Protein 4CFQ (pdb70)

GO terms:
  GO:0042056 chemoattractant activity (F, IDA)
  GO:0001837 epithelial to mesenchymal transition (P, TAS)
  GO:0005576 extracellular region (C, EXP)
  GO:0005634 nucleus (C, EXP)
  GO:0005515 protein binding (F, IPI)
  GO:0005509 calcium ion binding (F, TAS)
  GO:0042802 identical protein binding (F, IPI)
  GO:0005576 extracellular region (C, HDA)
  GO:0031012 extracellular matrix (C, HDA)
  GO:0005654 nucleoplasm (C, IDA)
  GO:0048471 perinuclear region of cytoplasm (C, IDA)
  GO:0005634 nucleus (C, IDA)
  GO:0043123 positive regulation of canonical NF-kappaB signal transduction (P, IDA)
  GO:0070062 extracellular exosome (C, HDA)
  GO:0003723 RNA binding (F, HDA)
  GO:0050786 RAGE receptor binding (F, IPI)

Organism: Homo sapiens (NCBI:txid9606)

Radius of gyration: 26.23 Å; Cα contacts (8 Å, |Δi|>4): 524; chains: 6; bounding box: 43×56×77 Å

InterPro domains:
  IPR001751 S100/Calcium binding protein 7/8-like, conserved site [PS00303] (58-79)
  IPR002048 EF-hand domain [PS50222] (50-85)
  IPR002048 EF-hand domain [SM00054] (54-82)
  IPR011992 EF-hand domain pair [SSF47473] (4-92)
  IPR013787 S100/CaBP-9k-type, calcium binding, subdomain [PF01023] (5-48)
  IPR013787 S100/CaBP-9k-type, calcium binding, subdomain [SM01394] (5-47)
  IPR018247 EF-Hand 1, calcium-binding site [PS00018] (63-75)
  IPR034325 S-100 [cd00213] (4-90)

CATH classification: 1.10.238.10

Foldseek 3Di:
DDDPVRVVVVCLVVLQQVQQCPDDDSFWAALVSQQVSCVVPVVVPQPHDSVVSQVVQVVLPPVPPRIHGSVSSVVVVVVVVVVVD/DQDVVNVVVVCLVVLQQVQCCPDDRSQWHALVSVLVSCVPPVVVQDDPDPDPVVSVVVQVVLCVVPPRTHGSVSSVVVVVVSDD/DDPVVVVVVCLVVLQQVQCCPDDRSQWAALVSQVVSCVPPVVVPDPDDSVVSQVVQVVLPPVPPRTHGSVSSVVVVVVVVVVVVD/DQDPVNVVVVCLVVLQQVQCCPDDRSQWAALVSVLCSCVPPVVVQDDPDSDPVVSVVVQVVLPVVPPRTHGSVSSVVVCVVRVD/DDPVVVVVVVVVVVVVVVCVVDPDVVD/DPPVVVVVVVVVVVVVVCCPPCHPDPPDD

B-factor: mean 20.49, std 11.33, range [3.92, 57.17]

Secondary structure (DSSP, 8-state):
---HHHHHHHHHHHHHHHHHTSSSSTTEE-HHHHHHHHHHH-GGG----HHHHHHHHHHH-TT-SSSEEHHHHHHHHHHHHHHH-/---HHHHHHHHHHHHHHHHHTSSSSTTSB-HHHHHHHHHHH-GGG--S---HHHHHHHHHHH-TT-SSSB-HHHHHHHHHHH--/--HHHHHHHHHHHHHHHHHTSSSSTTEE-HHHHHHHHHHH-GGG----HHHHHHHHHHH-TT-SSSEEHHHHHHHHHHHHHHHH-/---HHHHHHHHHHHHHHHHHTSSSSTTSB-HHHHHHHHHHH-GGGB-S---HHHHHHHHHHH-TT-SSSB-HHHHHHHHHHH--/--HHHHHHHHHHHHHHHHHHTTT-TT-/-THHHHHHHHHHHHHHHHHHHSS---SB-

Structure (mmCIF, N/CA/C/O backbone):
data_4CFQ
#
_entry.id   4CFQ
#
_cell.length_a   38.720
_cell.length_b   38.790
_cell.length_c   71.430
_cell.angle_alpha   88.65
_cell.angle_beta   75.54
_cell.angle_gamma   72.17
#
_symmetry.space_group_name_H-M   'P 1'
#
loop_
_entity.id
_entity.type
_entity.pdbx_description
1 polymer 'PROTEIN S100-A4'
2 polymer MYOSIN-9
3 non-polymer 'CALCIUM ION'
4 water water
#
loop_
_atom_site.group_PDB
_atom_site.id
_atom_site.type_symbol
_atom_site.label_atom_id
_atom_site.label_alt_id
_atom_site.label_comp_id
_atom_site.label_asym_id
_atom_site.label_entity_id
_atom_site.label_seq_id
_atom_site.pd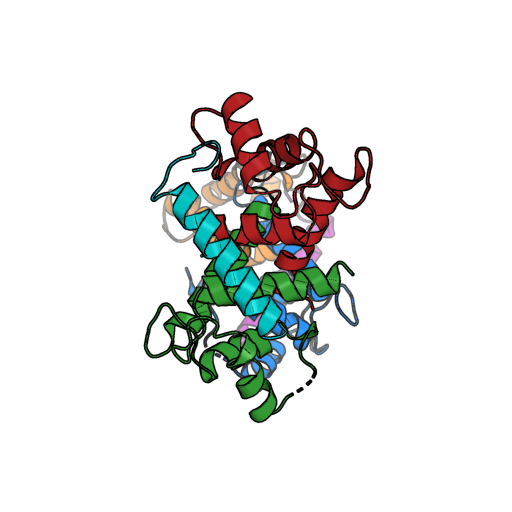bx_PDB_ins_code
_atom_site.Cartn_x
_atom_site.Cartn_y
_atom_site.Cartn_z
_atom_site.occupancy
_atom_site.B_iso_or_equiv
_atom_site.auth_seq_id
_atom_site.auth_comp_id
_atom_site.auth_asym_id
_atom_site.auth_atom_id
_atom_site.pdbx_PDB_model_num
ATOM 1 N N . MET A 1 4 ? 7.462 -6.670 25.689 1.00 34.11 1 MET A N 1
ATOM 2 C CA . MET A 1 4 ? 6.367 -7.026 24.750 1.00 32.86 1 MET A CA 1
ATOM 3 C C . MET A 1 4 ? 6.377 -6.054 23.573 1.00 33.28 1 MET A C 1
ATOM 4 O O . MET A 1 4 ? 7.052 -6.296 22.573 1.00 35.34 1 MET A O 1
ATOM 20 N N . ALA A 1 5 ? 5.659 -4.941 23.707 1.00 31.77 2 ALA A N 1
ATOM 21 C CA . ALA A 1 5 ? 5.308 -4.105 22.567 1.00 28.17 2 ALA A CA 1
ATOM 22 C C . ALA A 1 5 ? 6.412 -3.129 22.159 1.00 24.65 2 ALA A C 1
ATOM 23 O O . ALA A 1 5 ? 7.146 -2.599 22.991 1.00 27.63 2 ALA A O 1
ATOM 30 N N . SER A 1 6 ? 6.514 -2.878 20.860 1.00 19.96 3 SER A N 1
ATOM 31 C CA . SER A 1 6 ? 7.420 -1.862 20.346 1.00 18.66 3 SER A CA 1
ATOM 32 C C . SER A 1 6 ? 6.901 -0.474 20.677 1.00 15.94 3 SER A C 1
ATOM 33 O O . SER A 1 6 ? 5.736 -0.313 21.050 1.00 15.79 3 SER A O 1
ATOM 41 N N . PRO A 1 7 ? 7.754 0.552 20.527 1.00 15.83 4 PRO A N 1
ATOM 42 C CA . PRO A 1 7 ? 7.198 1.877 20.801 1.00 15.94 4 PRO A CA 1
ATOM 43 C C . PRO A 1 7 ? 5.999 2.222 19.901 1.00 13.55 4 PRO A C 1
ATOM 44 O O . PRO A 1 7 ? 5.046 2.840 20.357 1.00 12.92 4 PRO A O 1
ATOM 55 N N . LEU A 1 8 ? 6.028 1.798 18.641 1.00 12.38 5 LEU A N 1
ATOM 56 C CA A LEU A 1 8 ? 4.934 2.114 17.744 0.94 10.86 5 LEU A CA 1
ATOM 57 C CA B LEU A 1 8 ? 4.933 2.086 17.714 0.06 11.72 5 LEU A CA 1
ATOM 58 C C . LEU A 1 8 ? 3.669 1.349 18.147 1.00 10.50 5 LEU A C 1
ATOM 59 O O . LEU A 1 8 ? 2.565 1.887 18.087 1.00 11.55 5 LEU A O 1
ATOM 90 N N . GLU A 1 9 ? 3.815 0.092 18.556 1.00 11.53 6 GLU A N 1
ATOM 91 C CA . GLU A 1 9 ? 2.654 -0.644 19.056 1.00 11.88 6 GLU A CA 1
ATOM 92 C C . GLU A 1 9 ? 2.057 0.035 20.296 1.00 12.33 6 GLU A C 1
ATOM 93 O O . GLU A 1 9 ? 0.839 0.179 20.419 1.00 13.36 6 GLU A O 1
ATOM 105 N N . LYS A 1 10 ? 2.917 0.449 21.216 1.00 14.06 7 LYS A N 1
ATOM 106 C CA . LYS A 1 10 ? 2.459 1.175 22.393 1.00 14.33 7 LYS A CA 1
ATOM 107 C C . LYS A 1 10 ? 1.751 2.471 21.995 1.00 13.51 7 LYS A C 1
ATOM 108 O O . LYS A 1 10 ? 0.725 2.847 22.576 1.00 14.12 7 LYS A O 1
ATOM 127 N N . ALA A 1 11 ? 2.270 3.149 20.986 1.00 12.66 8 ALA A N 1
ATOM 128 C CA . ALA A 1 11 ? 1.675 4.409 20.553 1.00 12.16 8 ALA A CA 1
ATOM 129 C C . ALA A 1 11 ? 0.272 4.192 19.982 1.00 11.05 8 ALA A C 1
ATOM 130 O O . ALA A 1 11 ? -0.652 4.948 20.281 1.00 11.93 8 ALA A O 1
ATOM 137 N N . LEU A 1 12 ? 0.113 3.140 19.176 1.00 10.94 9 LEU A N 1
ATOM 138 C CA . LEU A 1 12 ? -1.204 2.811 18.626 1.00 10.27 9 LEU A CA 1
ATOM 139 C C . LEU A 1 12 ? -2.184 2.478 19.750 1.00 12.13 9 LEU A C 1
ATOM 140 O O . LEU A 1 12 ? -3.355 2.886 19.710 1.00 13.87 9 LEU A O 1
ATOM 156 N N . ASP A 1 13 ? -1.716 1.743 20.756 1.00 12.21 10 ASP A N 1
ATOM 157 C CA . ASP A 1 13 ? -2.565 1.440 21.905 1.00 14.16 10 ASP A CA 1
ATOM 158 C C . ASP A 1 13 ? -3.005 2.689 22.655 1.00 13.47 10 ASP A C 1
ATOM 159 O O . ASP A 1 13 ? -4.158 2.769 23.097 1.00 14.22 10 ASP A O 1
ATOM 168 N N . VAL A 1 14 ? -2.107 3.664 22.777 1.00 12.37 11 VAL A N 1
ATOM 169 C CA . VAL A 1 14 ? -2.481 4.934 23.403 1.00 12.35 11 VAL A CA 1
ATOM 170 C C . VAL A 1 14 ? -3.511 5.670 22.539 1.00 11.54 11 VAL A C 1
ATOM 171 O O . VAL A 1 14 ? -4.440 6.305 23.043 1.00 11.57 11 VAL A O 1
ATOM 184 N N . MET A 1 15 ? -3.354 5.604 21.227 1.00 11.37 12 MET A N 1
ATOM 185 C CA . MET A 1 15 ? -4.323 6.255 20.370 1.00 11.95 12 MET A CA 1
ATOM 186 C C . MET A 1 15 ? -5.714 5.649 20.585 1.00 11.46 12 MET A C 1
ATOM 187 O O . MET A 1 15 ? -6.715 6.372 20.672 1.00 11.77 12 MET A O 1
ATOM 201 N N . VAL A 1 16 ? -5.762 4.325 20.696 1.00 12.14 13 VAL A N 1
ATOM 202 C CA . VAL A 1 16 ? -7.018 3.625 20.923 1.00 12.43 13 VAL A CA 1
ATOM 203 C C . VAL A 1 16 ? -7.617 3.946 22.293 1.00 14.01 13 VAL A C 1
ATOM 204 O O . VAL A 1 16 ? -8.795 4.308 22.408 1.00 14.27 13 VAL A O 1
ATOM 217 N N . SER A 1 17 ? -6.813 3.817 23.336 1.00 13.65 14 SER A N 1
ATOM 218 C CA . SER A 1 17 ? -7.317 4.009 24.686 1.00 14.39 14 SER A CA 1
ATOM 219 C C . SER A 1 17 ? -7.742 5.454 24.926 1.00 14.30 14 SER A C 1
ATOM 220 O O . SER A 1 17 ? -8.714 5.705 25.630 1.00 15.74 14 SER A O 1
ATOM 228 N N . THR A 1 18 ? -7.040 6.407 24.330 1.00 13.27 15 THR A N 1
ATOM 229 C CA . THR A 1 18 ? -7.380 7.810 24.543 1.00 12.17 15 THR A CA 1
ATOM 230 C C . THR A 1 18 ? -8.747 8.117 23.914 1.00 11.49 15 THR A C 1
ATOM 231 O O . THR A 1 18 ? -9.565 8.853 24.471 1.00 12.35 15 THR A O 1
ATOM 242 N N . PHE A 1 19 ? -9.010 7.537 22.751 1.00 11.42 16 PHE A N 1
ATOM 243 C CA . PHE A 1 19 ? -10.300 7.749 22.116 1.00 12.28 16 PHE A CA 1
ATOM 244 C C . PHE A 1 19 ? -11.419 7.276 23.018 1.00 14.12 16 PHE A C 1
ATOM 245 O O . PHE A 1 19 ? -12.398 7.991 23.240 1.00 16.68 16 PHE A O 1
ATOM 262 N N . HIS A 1 20 ? -11.264 6.070 23.552 1.00 14.99 17 HIS A N 1
ATOM 263 C CA . HIS A 1 20 ? -12.342 5.482 24.340 1.00 17.88 17 HIS A CA 1
ATOM 264 C C . HIS A 1 20 ? -12.508 6.148 25.705 1.00 18.71 17 HIS A C 1
ATOM 265 O O . HIS A 1 20 ? -13.597 6.126 26.283 1.00 20.52 17 HIS A O 1
ATOM 278 N N . LYS A 1 21 ? -11.445 6.779 26.191 1.00 17.36 18 LYS A N 1
ATOM 279 C CA . LYS A 1 21 ? -11.507 7.531 27.443 1.00 17.30 18 LYS A CA 1
ATOM 280 C C . LYS A 1 21 ? -12.535 8.654 27.326 1.00 18.08 18 LYS A C 1
ATOM 281 O O . LYS A 1 21 ? -13.231 8.956 28.280 1.00 20.58 18 LYS A O 1
ATOM 300 N N . TYR A 1 22 ? -12.634 9.264 26.146 1.00 17.46 19 TYR A N 1
ATOM 301 C CA . TYR A 1 22 ? -13.511 10.421 25.962 1.00 17.53 19 TYR A CA 1
ATOM 302 C C . TYR A 1 22 ? -14.813 10.099 25.249 1.00 18.97 19 TYR A C 1
ATOM 303 O O . TYR A 1 22 ? -15.812 10.753 25.501 1.00 21.55 19 TYR A O 1
ATOM 321 N N . SER A 1 23 ? -14.820 9.082 24.395 1.00 18.38 20 SER A N 1
ATOM 322 C CA . SER A 1 23 ? -16.009 8.795 23.592 1.00 19.46 20 SER A CA 1
ATOM 323 C C . SER A 1 23 ? -17.150 8.186 24.391 1.00 22.22 20 SER A C 1
ATOM 324 O O . SER A 1 23 ? -18.303 8.233 23.960 1.00 23.20 20 SER A O 1
ATOM 332 N N . GLY A 1 24 ? -16.836 7.630 25.554 1.00 25.21 21 GLY A N 1
ATOM 333 C CA . GLY A 1 24 ? -17.802 6.840 26.288 1.00 28.63 21 GLY A CA 1
ATOM 334 C C . GLY A 1 24 ? -18.579 7.608 27.340 1.00 30.50 21 GLY A C 1
ATOM 335 O O . GLY A 1 24 ? -19.321 7.015 28.124 1.00 32.68 21 GLY A O 1
ATOM 339 N N . LYS A 1 25 ? -18.414 8.926 27.367 1.00 30.54 22 LYS A N 1
ATOM 340 C CA . LYS A 1 25 ? -19.061 9.740 28.390 1.00 32.75 22 LYS A CA 1
ATOM 341 C C . LYS A 1 25 ? -20.557 9.850 28.134 1.00 34.58 22 LYS A C 1
ATOM 342 O O . LYS A 1 25 ? -21.376 9.558 29.020 1.00 35.98 22 LYS A O 1
ATOM 361 N N . GLU A 1 26 ? -20.918 10.284 26.930 1.00 34.83 23 GLU A N 1
ATOM 362 C CA . GLU A 1 26 ? -22.322 10.446 26.574 1.00 34.46 23 GLU A CA 1
ATOM 363 C C . GLU A 1 26 ? -22.629 9.939 25.163 1.00 30.44 23 GLU A C 1
ATOM 364 O O . GLU A 1 26 ? -21.721 9.727 24.326 1.00 28.29 23 GLU A O 1
ATOM 376 N N . GLY A 1 27 ? -23.918 9.708 24.929 1.00 30.79 24 GLY A N 1
ATOM 377 C CA . GLY A 1 27 ? -24.416 9.212 23.661 1.00 29.89 24 GLY A CA 1
ATOM 378 C C . GLY A 1 27 ? -23.786 7.906 23.225 1.00 28.79 24 GLY A C 1
ATOM 379 O O . GLY A 1 27 ? -23.557 7.009 24.034 1.00 29.98 24 GLY A O 1
ATOM 383 N N . ASP A 1 28 ? -23.524 7.805 21.926 1.00 28.08 25 ASP A N 1
ATOM 384 C CA . ASP A 1 28 ? -22.837 6.657 21.346 1.00 26.77 25 ASP A CA 1
ATOM 385 C C . ASP A 1 28 ? -21.486 6.515 22.030 1.00 27.58 25 ASP A C 1
ATOM 386 O O . ASP A 1 28 ? -20.689 7.460 22.049 1.00 26.60 25 ASP A O 1
ATOM 395 N N . LYS A 1 29 ? -21.229 5.336 22.591 1.00 28.14 26 LYS A N 1
ATOM 396 C CA . LYS A 1 29 ? -20.016 5.112 23.379 1.00 27.17 26 LYS A CA 1
ATOM 397 C C . LYS A 1 29 ? -18.777 4.926 22.516 1.00 26.25 26 LYS A C 1
ATOM 398 O O . LYS A 1 29 ? -17.670 4.794 23.045 1.00 27.02 26 LYS A O 1
ATOM 417 N N . PHE A 1 30 ? -18.966 4.921 21.199 1.00 24.84 27 PHE A N 1
ATOM 418 C CA . PHE A 1 30 ? -17.873 4.724 20.2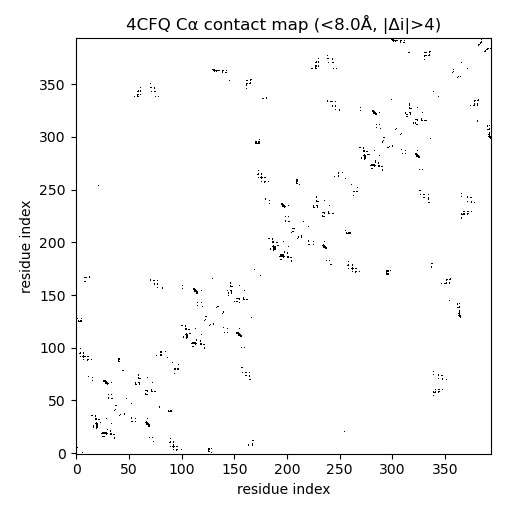53 1.00 23.26 27 PHE A CA 1
ATOM 419 C C . PHE A 1 30 ? -17.714 5.902 19.299 1.00 19.38 27 PHE A C 1
ATOM 420 O O . PHE A 1 30 ? -17.006 5.807 18.294 1.00 19.89 27 PHE A O 1
ATOM 437 N N . LYS A 1 31 ? -18.355 7.016 19.622 1.00 17.72 28 LYS A N 1
ATOM 438 C CA . LYS A 1 31 ? -18.175 8.234 18.843 1.00 16.54 28 LYS A CA 1
ATOM 439 C C . LYS A 1 31 ? -18.031 9.415 19.799 1.00 17.17 28 LYS A C 1
ATOM 440 O O . LYS A 1 31 ? -18.576 9.420 20.913 1.00 20.72 28 LYS A O 1
ATOM 459 N N . LEU A 1 32 ? -17.267 10.402 19.352 1.00 14.17 29 LEU A N 1
ATOM 460 C CA . LEU A 1 32 ? -17.108 11.665 20.053 1.00 14.33 29 LEU A CA 1
ATOM 461 C C . LEU A 1 32 ? -18.123 12.681 19.541 1.00 15.34 29 LEU A C 1
ATOM 462 O O . LEU A 1 32 ? -18.187 12.948 18.331 1.00 14.93 29 LEU A O 1
ATOM 478 N N . ASN A 1 33 ? -18.916 13.244 20.449 1.00 16.98 30 ASN A N 1
ATOM 479 C CA . ASN A 1 33 ? -19.693 14.434 20.119 1.00 18.17 30 ASN A CA 1
ATOM 480 C C . ASN A 1 33 ? -18.844 15.666 20.355 1.00 19.19 30 ASN A C 1
ATOM 481 O O . ASN A 1 33 ? -17.669 15.567 20.677 1.00 19.62 30 ASN A O 1
ATOM 492 N N . LYS A 1 34 ? -19.434 16.832 20.184 1.00 20.83 31 LYS A N 1
ATOM 493 C CA . LYS A 1 34 ? -18.686 18.077 20.251 1.00 23.67 31 LYS A CA 1
ATOM 494 C C . LYS A 1 34 ? -18.011 18.281 21.606 1.00 22.82 31 LYS A C 1
ATOM 495 O O . LYS A 1 34 ? -16.852 18.697 21.669 1.00 22.53 31 LYS A O 1
ATOM 514 N N . SER A 1 35 ? -18.760 18.000 22.670 1.00 23.60 32 SER A N 1
ATOM 515 C CA . SER A 1 35 ? -18.283 18.106 24.043 1.00 23.77 32 SER A CA 1
ATOM 516 C C . SER A 1 35 ? -17.121 17.163 24.327 1.00 21.81 32 SER A C 1
ATOM 517 O O . SER A 1 35 ? -16.139 17.546 24.958 1.00 21.67 32 SER A O 1
ATOM 525 N N . GLU A 1 36 ? -17.256 15.919 23.880 1.00 19.79 33 GLU A N 1
ATOM 526 C CA . GLU A 1 36 ? -16.229 14.908 24.091 1.00 18.90 33 GLU A CA 1
ATOM 527 C C . GLU A 1 36 ? -14.979 15.220 23.269 1.00 17.07 33 GLU A C 1
ATOM 528 O O . GLU A 1 36 ? -13.861 15.077 23.746 1.00 17.67 33 GLU A O 1
ATOM 540 N N . LEU A 1 37 ? -15.173 15.657 22.031 1.00 17.13 34 LEU A N 1
ATOM 541 C CA . LEU A 1 37 ? -14.052 16.058 21.195 1.00 16.75 34 LEU A CA 1
ATOM 542 C C . LEU A 1 37 ? -13.286 17.218 21.829 1.00 17.48 34 LEU A C 1
ATOM 543 O O . LEU A 1 37 ? -12.061 17.214 21.860 1.00 17.97 34 LEU A O 1
ATOM 559 N N . LYS A 1 38 ? -14.016 18.214 22.319 1.00 17.78 35 LYS A N 1
ATOM 560 C CA . LYS A 1 38 ? -13.412 19.386 22.947 1.00 18.13 35 LYS A CA 1
ATOM 561 C C . LYS A 1 38 ? -12.608 18.974 24.173 1.00 18.24 35 LYS A C 1
ATOM 562 O O . LYS A 1 38 ? -11.495 19.448 24.388 1.00 18.94 35 LYS A O 1
ATOM 581 N N . GLU A 1 39 ? -13.160 18.050 24.950 1.00 18.63 36 GLU A N 1
ATOM 582 C CA . GLU A 1 39 ? -12.463 17.560 26.148 1.00 17.96 36 GLU A CA 1
ATOM 583 C C . GLU A 1 39 ? -11.188 16.787 25.772 1.00 16.41 36 GLU A C 1
ATOM 584 O O . GLU A 1 39 ? -10.123 16.992 26.347 1.00 16.42 36 GLU A O 1
ATOM 596 N N . LEU A 1 40 ? -11.290 15.890 24.802 1.00 14.71 37 LEU A N 1
ATOM 597 C CA . LEU A 1 40 ? -10.117 15.159 24.358 1.00 13.93 37 LEU A CA 1
ATOM 598 C C . LEU A 1 40 ? -9.011 16.119 23.901 1.00 14.38 37 LEU A C 1
ATOM 599 O O . LEU A 1 40 ? -7.856 15.991 24.326 1.00 14.53 37 LEU A O 1
ATOM 615 N N . LEU A 1 41 ? -9.346 17.076 23.043 1.00 16.46 38 LEU A N 1
ATOM 616 C CA . LEU A 1 41 ? -8.330 17.979 22.528 1.00 18.05 38 LEU A CA 1
ATOM 617 C C . LEU A 1 41 ? -7.711 18.825 23.628 1.00 18.21 38 LEU A C 1
ATOM 618 O O . LEU A 1 41 ? -6.494 18.979 23.691 1.00 19.78 38 LEU A O 1
ATOM 634 N N . THR A 1 42 ? -8.564 19.364 24.492 1.00 17.85 39 THR A N 1
ATOM 635 C CA . THR A 1 42 ? -8.121 20.226 25.580 1.00 18.73 39 THR A CA 1
ATOM 636 C C . THR A 1 42 ? -7.199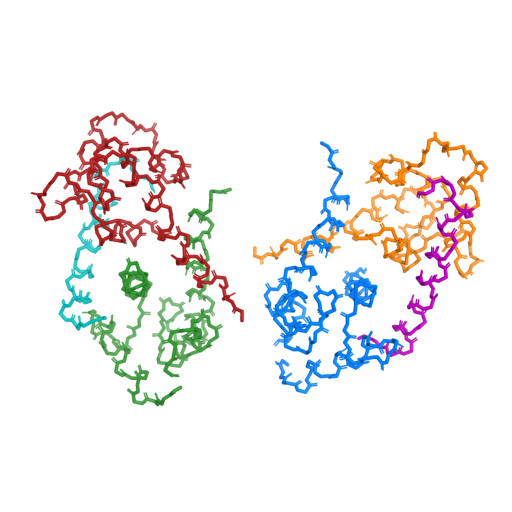 19.501 26.537 1.00 19.26 39 THR A C 1
ATOM 637 O O . THR A 1 42 ? -6.213 20.084 26.994 1.00 20.73 39 THR A O 1
ATOM 648 N N . ARG A 1 43 ? -7.540 18.262 26.877 1.00 17.35 40 ARG A N 1
ATOM 649 C CA . ARG A 1 43 ? -6.772 17.513 27.868 1.00 17.72 40 ARG A CA 1
ATOM 650 C C . ARG A 1 43 ? -5.552 16.798 27.261 1.00 15.24 40 ARG A C 1
ATOM 651 O O . ARG A 1 43 ? -4.533 16.619 27.935 1.00 17.65 40 ARG A O 1
ATOM 672 N N . GLU A 1 44 ? -5.648 16.365 26.004 1.00 14.52 41 GLU A N 1
ATOM 673 C CA . GLU A 1 44 ? -4.641 15.461 25.448 1.00 14.89 41 GLU A CA 1
ATOM 674 C C . GLU A 1 44 ? -3.809 16.041 24.315 1.00 16.64 41 GLU A C 1
ATOM 675 O O . GLU A 1 44 ? -2.739 15.519 24.023 1.00 16.80 41 GLU A O 1
ATOM 687 N N . LEU A 1 45 ? -4.284 17.107 23.679 1.00 16.24 42 LEU A N 1
ATOM 688 C CA . LEU A 1 45 ? -3.539 17.719 22.572 1.00 18.13 42 LEU A CA 1
ATOM 689 C C . LEU A 1 45 ? -3.423 19.219 22.768 1.00 21.28 42 LEU A C 1
ATOM 690 O O . LEU A 1 45 ? -3.709 19.991 21.851 1.00 22.80 42 LEU A O 1
ATOM 706 N N . PRO A 1 46 ? -2.992 19.643 23.961 1.00 23.84 43 PRO A N 1
ATOM 707 C CA . PRO A 1 46 ? -2.970 21.090 24.184 1.00 25.67 43 PRO A CA 1
ATOM 708 C C . PRO A 1 46 ? -1.946 21.828 23.322 1.00 26.97 43 PRO A C 1
ATOM 709 O O . PRO A 1 46 ? -2.205 22.969 22.932 1.00 28.04 43 PRO A O 1
ATOM 720 N N . SER A 1 47 ? -0.817 21.194 23.016 1.00 27.58 44 SER A N 1
ATOM 721 C CA . SER A 1 47 ? 0.218 21.851 22.219 1.00 29.86 44 SER A CA 1
ATOM 722 C C . SER A 1 47 ? -0.280 22.185 20.818 1.00 32.36 44 SER A C 1
ATOM 723 O O . SER A 1 47 ? 0.293 23.032 20.137 1.00 33.71 44 SER A O 1
ATOM 731 N N . PHE A 1 48 ? -1.351 21.520 20.395 1.00 31.86 45 PHE A N 1
ATOM 732 C CA . PHE A 1 48 ? -1.933 21.744 19.072 1.00 34.51 45 PHE A CA 1
ATOM 733 C C . PHE A 1 48 ? -3.147 22.675 19.116 1.00 36.82 45 PHE A C 1
ATOM 734 O O . PHE A 1 48 ? -3.700 23.039 18.080 1.00 36.56 45 PHE A O 1
ATOM 751 N N . LEU A 1 49 ? -3.550 23.072 20.316 1.00 38.78 46 LEU A N 1
ATOM 752 C CA . LEU A 1 49 ? -4.635 24.036 20.479 1.00 40.19 46 LEU A CA 1
ATOM 753 C C . LEU A 1 49 ? -4.113 25.461 20.520 1.00 43.20 46 LEU A C 1
ATOM 754 O O . LEU A 1 49 ? -2.978 25.709 20.929 1.00 43.10 46 LEU A O 1
ATOM 770 N N . GLY A 1 50 ? -4.962 26.398 20.109 1.00 44.68 47 GLY A N 1
ATOM 771 C CA . GLY A 1 50 ? -4.715 27.810 20.335 1.00 46.39 47 GLY A CA 1
ATOM 772 C C . GLY A 1 50 ? -4.574 28.101 21.818 1.00 47.26 47 GLY A C 1
ATOM 773 O O . GLY A 1 50 ? -4.797 29.226 22.269 1.00 48.29 47 GLY A O 1
ATOM 777 N N . THR A 1 53 ? -9.617 28.965 19.927 1.00 38.23 50 THR A N 1
ATOM 778 C CA . THR A 1 53 ? -9.801 28.203 21.152 1.00 36.87 50 THR A CA 1
ATOM 779 C C . THR A 1 53 ? -11.262 28.134 21.596 1.00 35.49 50 THR A C 1
ATOM 780 O O . THR A 1 53 ? -11.568 27.521 22.618 1.00 35.16 50 THR A O 1
ATOM 790 N N . ASP A 1 54 ? -12.155 28.758 20.827 1.00 31.78 51 ASP A N 1
ATOM 791 C CA . ASP A 1 54 ? -13.539 28.965 21.262 1.00 29.09 51 ASP A CA 1
ATOM 792 C C . ASP A 1 54 ? -14.514 27.931 20.704 1.00 26.24 51 ASP A C 1
ATOM 793 O O . ASP A 1 54 ? -14.123 27.023 19.964 1.00 24.70 51 ASP A O 1
ATOM 802 N N . GLU A 1 55 ? -15.786 28.066 21.069 1.00 25.96 52 GLU A N 1
ATOM 803 C CA . GLU A 1 55 ? -16.783 27.071 20.692 1.00 26.32 52 GLU A CA 1
ATOM 804 C C . GLU A 1 55 ? -16.858 26.918 19.185 1.00 21.29 52 GLU A C 1
ATOM 805 O O . GLU A 1 55 ? -16.962 25.805 18.664 1.00 20.10 52 GLU A O 1
ATOM 817 N N . ALA A 1 56 ? -16.786 28.047 18.487 1.00 19.29 53 ALA A N 1
ATOM 818 C CA . ALA A 1 56 ? -16.818 28.047 17.033 1.00 15.83 53 ALA A CA 1
ATOM 819 C C . ALA A 1 56 ? -15.672 27.223 16.443 1.00 15.28 53 ALA A C 1
ATOM 820 O O . ALA A 1 56 ? -15.852 26.539 15.441 1.00 15.27 53 ALA A O 1
ATOM 827 N N . ALA A 1 57 ? -14.498 27.296 17.067 1.00 15.73 54 ALA A N 1
ATOM 828 C CA . ALA A 1 57 ? -13.330 26.582 16.568 1.00 17.03 54 ALA A CA 1
ATOM 829 C C . ALA A 1 57 ? -13.539 25.081 16.678 1.00 15.04 54 ALA A C 1
ATOM 830 O O . ALA A 1 57 ? -13.260 24.327 15.735 1.00 14.70 54 ALA A O 1
ATOM 837 N N . PHE A 1 58 ? -14.054 24.631 17.819 1.00 15.03 55 PHE A N 1
ATOM 838 C CA . PHE A 1 58 ? -14.323 23.212 17.997 1.00 16.71 55 PHE A CA 1
ATOM 839 C C . PHE A 1 58 ? -15.432 22.747 17.056 1.00 13.64 55 PHE A C 1
ATOM 840 O O . PHE A 1 58 ? -15.385 21.632 16.543 1.00 14.01 55 PHE A O 1
ATOM 857 N N . GLN A 1 59 ? -16.415 23.611 16.800 1.00 13.35 56 GLN A N 1
ATOM 858 C CA . GLN A 1 59 ? -17.506 23.247 15.904 1.00 12.27 56 GLN A CA 1
ATOM 859 C C . GLN A 1 59 ? -16.989 23.078 14.478 1.00 12.16 56 GLN A C 1
ATOM 860 O O . GLN A 1 59 ? -17.369 22.139 13.782 1.00 13.07 56 GLN A O 1
ATOM 874 N N . LYS A 1 60 ? -16.124 23.985 14.048 1.00 12.13 57 LYS A N 1
ATOM 875 C CA . LYS A 1 60 ? -15.537 23.909 12.714 1.00 12.82 57 LYS A CA 1
ATOM 876 C C . LYS A 1 60 ? -14.682 22.643 12.594 1.00 11.71 57 LYS A C 1
ATOM 877 O O . LYS A 1 60 ? -14.747 21.942 11.589 1.00 11.04 57 LYS A O 1
ATOM 896 N N . LEU A 1 61 ? -13.901 22.328 13.623 1.00 11.83 58 LEU A N 1
ATOM 897 C CA . LEU A 1 61 ? -13.067 21.136 13.578 1.00 14.05 58 LEU A CA 1
ATOM 898 C C . LEU A 1 61 ? -13.929 19.894 13.456 1.00 12.82 58 LEU A C 1
ATOM 899 O O . LEU A 1 61 ? -13.629 18.997 12.644 1.00 12.69 58 LEU A O 1
ATOM 915 N N . MET A 1 62 ? -14.992 19.837 14.254 1.00 12.08 59 MET A N 1
ATOM 916 C CA . MET A 1 62 ? -15.903 18.700 14.205 0.83 10.88 59 MET A CA 1
ATOM 917 C C . MET A 1 62 ? -16.416 18.546 12.782 1.00 9.94 59 MET A C 1
ATOM 918 O O . MET A 1 62 ? -16.446 17.436 12.247 1.00 11.36 59 MET A O 1
ATOM 932 N N . SER A 1 63 ? -16.855 19.643 12.185 1.00 11.19 60 SER A N 1
ATOM 933 C CA . SER A 1 63 ? -17.416 19.580 10.854 1.00 12.65 60 SER A CA 1
ATOM 934 C C . SER A 1 63 ? -16.379 19.090 9.868 1.00 11.67 60 SER A C 1
ATOM 935 O O . SER A 1 63 ? -16.673 18.239 9.030 1.00 13.37 60 SER A O 1
ATOM 943 N N . ASN A 1 64 ? -15.157 19.594 9.970 1.00 11.68 61 ASN A N 1
ATOM 944 C CA . ASN A 1 64 ? -14.116 19.196 9.040 1.00 12.39 61 ASN A CA 1
ATOM 945 C C . ASN A 1 64 ? -13.829 17.713 9.144 1.00 11.13 61 ASN A C 1
ATOM 946 O O . ASN A 1 64 ? -13.609 17.043 8.133 1.00 12.84 61 ASN A O 1
ATOM 957 N N . LEU A 1 65 ? -13.816 17.186 10.364 1.00 10.11 62 LEU A N 1
ATOM 958 C CA . LEU A 1 65 ? -13.442 15.786 10.581 1.00 9.73 62 LEU A CA 1
ATOM 959 C C . LEU A 1 65 ? -14.546 14.803 10.245 1.00 9.74 62 LEU A C 1
ATOM 960 O O . LEU A 1 65 ? -14.282 13.632 10.044 1.00 9.51 62 LEU A O 1
ATOM 976 N N . ASP A 1 66 ? -15.775 15.289 10.197 1.00 9.93 63 ASP A N 1
ATOM 977 C CA . ASP A 1 66 ? -16.944 14.434 10.063 1.00 9.87 63 ASP A CA 1
ATOM 978 C C . ASP A 1 66 ? -17.230 14.028 8.620 1.00 9.11 63 ASP A C 1
ATOM 979 O O . ASP A 1 66 ? -18.239 14.423 8.028 1.00 10.27 63 ASP A O 1
ATOM 988 N N . SER A 1 67 ? -16.318 13.237 8.062 1.00 7.16 64 SER A N 1
ATOM 989 C CA . SER A 1 67 ? -16.434 12.835 6.675 1.00 7.84 64 SER A CA 1
ATOM 990 C C . SER A 1 67 ? -17.684 11.993 6.374 1.00 8.01 64 SER A C 1
ATOM 991 O O . SER A 1 67 ? -18.189 12.036 5.252 1.00 10.49 64 SER A O 1
ATOM 999 N N . ASN A 1 68 ? -18.178 11.218 7.344 1.00 7.30 65 ASN A N 1
ATOM 1000 C CA . ASN A 1 68 ? -19.376 10.392 7.097 1.00 8.13 65 ASN A CA 1
ATOM 1001 C C . ASN A 1 68 ? -20.682 11.151 7.358 1.00 8.32 65 ASN A C 1
ATOM 1002 O O . ASN A 1 68 ? -21.755 10.611 7.140 1.00 8.20 65 ASN A O 1
ATOM 1013 N N . ARG A 1 69 ? -20.569 12.403 7.802 1.00 7.88 66 ARG A N 1
ATOM 1014 C CA . ARG A 1 69 ? -21.681 13.364 7.903 1.00 8.00 66 ARG A CA 1
ATOM 1015 C C . ARG A 1 69 ? -22.733 12.975 8.943 1.00 9.02 66 ARG A C 1
ATOM 1016 O O . ARG A 1 69 ? -23.894 13.337 8.820 1.00 12.66 66 ARG A O 1
ATOM 1037 N N . ASP A 1 70 ? -22.329 12.286 10.009 1.00 10.40 67 ASP A N 1
ATOM 1038 C CA . ASP A 1 70 ? -23.248 11.872 11.069 1.00 10.53 67 ASP A CA 1
ATOM 1039 C C . ASP A 1 70 ? -23.177 12.767 12.310 1.00 12.39 67 ASP A C 1
ATOM 1040 O O . ASP A 1 70 ? -23.787 12.466 13.336 1.00 14.73 67 ASP A O 1
ATOM 1049 N N . ASN A 1 71 ? -22.455 13.874 12.187 1.00 13.08 68 ASN A N 1
ATOM 1050 C CA . ASN A 1 71 ? -22.339 14.890 13.236 1.00 15.02 68 ASN A CA 1
ATOM 1051 C C . ASN A 1 71 ? -21.628 14.408 14.499 1.00 14.38 68 ASN A C 1
ATOM 1052 O O . ASN A 1 71 ? -21.763 15.022 15.565 1.00 18.27 68 ASN A O 1
ATOM 1063 N N . GLU A 1 72 ? -20.851 13.333 14.374 1.00 12.43 69 GLU A N 1
ATOM 1064 C CA . GLU A 1 72 ? -19.947 12.883 15.423 1.00 13.91 69 GLU A CA 1
ATOM 1065 C C . GLU A 1 72 ? -18.621 12.480 14.802 1.00 11.14 69 GLU A C 1
ATOM 1066 O O . GLU A 1 72 ? -18.519 12.326 13.587 1.00 12.23 69 GLU A O 1
ATOM 1078 N N . VAL A 1 73 ? -17.624 12.272 15.655 1.00 10.62 70 VAL A N 1
ATOM 1079 C CA . VAL A 1 73 ? -16.318 11.805 15.214 1.00 10.98 70 VAL A CA 1
ATOM 1080 C C . VAL A 1 73 ? -16.116 10.378 15.688 1.00 12.03 70 VAL A C 1
ATOM 1081 O O . VAL A 1 73 ? -16.011 10.136 16.885 1.00 11.48 70 VAL A O 1
ATOM 1094 N N . ASP A 1 74 ? -16.045 9.439 14.749 1.00 9.48 71 ASP A N 1
ATOM 1095 C CA . ASP A 1 74 ? -15.774 8.038 15.067 1.00 10.21 71 ASP A CA 1
ATOM 1096 C C . ASP A 1 74 ? -14.262 7.758 15.102 1.00 9.76 71 ASP A C 1
ATOM 1097 O O . ASP A 1 74 ? -13.447 8.636 14.839 1.00 10.34 71 ASP A O 1
ATOM 1106 N N . PHE A 1 75 ? -13.897 6.536 15.455 1.00 10.39 72 PHE A N 1
ATOM 1107 C CA . PHE A 1 75 ? -12.496 6.218 15.654 1.00 10.90 72 PHE A CA 1
ATOM 1108 C C . PHE A 1 75 ? -11.684 6.428 14.379 1.00 10.00 72 PHE A C 1
ATOM 1109 O O . PHE A 1 75 ? -10.593 6.970 14.418 1.00 10.58 72 PHE A O 1
ATOM 1126 N N . GLN A 1 76 ? -12.221 6.011 13.242 1.00 9.67 73 GLN A N 1
ATOM 1127 C CA . GLN A 1 76 ? -11.527 6.221 11.981 1.00 9.11 73 GLN A CA 1
ATOM 1128 C C . GLN A 1 76 ? -11.271 7.709 11.690 1.00 8.20 73 GLN A C 1
ATOM 1129 O O . GLN A 1 76 ? -10.157 8.095 11.312 1.00 8.64 73 GLN A O 1
ATOM 1143 N N . GLU A 1 77 ? -12.305 8.526 11.856 1.00 8.46 74 GLU A N 1
ATOM 1144 C CA . GLU A 1 77 ? -12.204 9.954 11.611 1.00 7.64 74 GLU A CA 1
ATOM 1145 C C . GLU A 1 77 ? -11.190 10.579 12.564 1.00 8.63 74 GLU A C 1
ATOM 1146 O O . GLU A 1 77 ? -10.460 11.487 12.195 1.00 8.37 74 GLU A O 1
ATOM 1158 N N . TYR A 1 78 ? -11.159 10.082 13.796 1.00 8.55 75 TYR A N 1
ATOM 1159 C CA . TYR A 1 78 ? -10.171 10.506 14.782 1.00 7.92 75 TYR A CA 1
ATOM 1160 C C . TYR A 1 78 ? -8.747 10.130 14.380 1.00 9.14 75 TYR A C 1
ATOM 1161 O O . TYR A 1 78 ? -7.825 10.944 14.498 1.00 9.46 75 TYR A O 1
ATOM 1179 N N . CYS A 1 79 ? -8.563 8.912 13.887 1.00 8.98 76 CYS A N 1
ATOM 1180 C CA . CYS A 1 79 ? -7.255 8.499 13.404 1.00 8.80 76 CYS A CA 1
ATOM 1181 C C . CYS A 1 79 ? -6.807 9.338 12.208 1.00 8.00 76 CYS A C 1
ATOM 1182 O O . CYS A 1 79 ? -5.653 9.675 12.102 1.00 8.93 76 CYS A O 1
ATOM 1190 N N . VAL A 1 80 ? -7.740 9.704 11.332 1.00 8.44 77 VAL A N 1
ATOM 1191 C CA . VAL A 1 80 ? -7.428 10.571 10.193 1.00 9.16 77 VAL A CA 1
ATOM 1192 C C . VAL A 1 80 ? -7.013 11.957 10.694 1.00 9.12 77 VAL A C 1
ATOM 1193 O O . VAL A 1 80 ? -6.068 12.544 10.191 1.00 9.34 77 VAL A O 1
ATOM 1206 N N . PHE A 1 81 ? -7.707 12.465 11.703 1.00 8.76 78 PHE A N 1
ATOM 1207 C CA . PHE A 1 81 ? -7.319 13.713 12.359 1.00 9.64 78 PHE A CA 1
ATOM 1208 C C . PHE A 1 81 ? -5.913 13.648 12.976 1.00 9.66 78 PHE A C 1
ATOM 1209 O O . PHE A 1 81 ? -5.078 14.526 12.752 1.00 9.47 78 PHE A O 1
ATOM 1226 N N . LEU A 1 82 ? -5.626 12.592 13.722 1.00 9.57 79 LEU A N 1
ATOM 1227 C CA . LEU A 1 82 ? -4.290 12.436 14.296 1.00 9.83 79 LEU A CA 1
ATOM 1228 C C . LEU A 1 82 ? -3.233 12.360 13.217 1.00 8.43 79 LEU A C 1
ATOM 1229 O O . LEU A 1 82 ? -2.160 12.927 13.350 1.00 8.79 79 LEU A O 1
ATOM 1245 N N . SER A 1 83 ? -3.528 11.650 12.132 1.00 9.62 80 SER A N 1
ATOM 1246 C CA . SER A 1 83 ? -2.614 11.565 11.009 1.00 10.28 80 SER A CA 1
ATOM 1247 C C . SER A 1 83 ? -2.324 12.941 10.449 1.00 10.27 80 SER A C 1
ATOM 1248 O O . SER A 1 83 ? -1.198 13.242 10.065 1.00 9.67 80 SER A O 1
ATOM 1256 N N . SER A 1 84 ? -3.353 13.779 10.390 1.00 10.89 81 SER A N 1
ATOM 1257 C CA . SER A 1 84 ? -3.188 15.126 9.863 1.00 12.71 81 SER A CA 1
ATOM 1258 C C . SER A 1 84 ? -2.304 15.975 10.766 1.00 12.29 81 SER A C 1
ATOM 1259 O O . SER A 1 84 ? -1.516 16.761 10.263 1.00 14.17 81 SER A O 1
ATOM 1267 N N . ILE A 1 85 ? -2.405 15.798 12.087 1.00 11.93 82 ILE A N 1
ATOM 1268 C CA . ILE A 1 85 ? -1.567 16.516 13.057 1.00 14.27 82 ILE A CA 1
ATOM 1269 C C . ILE A 1 85 ? -0.122 16.057 12.960 1.00 15.71 82 ILE A C 1
ATOM 1270 O O . ILE A 1 85 ? 0.801 16.866 13.027 1.00 16.51 82 ILE A O 1
ATOM 1286 N N . ALA A 1 86 ? 0.062 14.743 12.872 1.00 12.18 83 ALA A N 1
ATOM 1287 C CA . ALA A 1 86 ? 1.374 14.136 12.705 1.00 15.17 83 ALA A CA 1
ATOM 1288 C C . ALA A 1 86 ? 1.989 14.581 11.380 1.00 15.30 83 ALA A C 1
ATOM 1289 O O . ALA A 1 86 ? 3.170 14.859 11.331 1.00 18.00 83 ALA A O 1
ATOM 1296 N N . MET A 1 87 ? 1.177 14.662 10.320 1.00 15.83 84 MET A N 1
ATOM 1297 C CA . MET A 1 87 ? 1.664 15.099 9.026 1.00 19.01 84 MET A CA 1
ATOM 1298 C C . MET A 1 87 ? 2.144 16.547 9.112 1.00 20.97 84 MET A C 1
ATOM 1299 O O . MET A 1 87 ? 3.201 16.864 8.571 1.00 23.27 84 MET A O 1
ATOM 1313 N N . MET A 1 88 ? 1.420 17.431 9.807 1.00 23.09 85 MET A N 1
ATOM 1314 C CA . MET A 1 88 ? 1.927 18.808 9.940 1.00 26.71 85 MET A CA 1
ATOM 1315 C C . MET A 1 88 ? 3.171 18.844 10.826 1.00 26.90 85 MET A C 1
ATOM 1316 O O . MET A 1 88 ? 4.069 19.648 10.604 1.00 29.31 85 MET A O 1
ATOM 1330 N N . SER A 1 89 ? 3.222 17.983 11.840 1.00 26.14 86 SER A N 1
ATOM 1331 C CA . SER A 1 89 ? 4.378 17.937 12.738 1.00 27.65 86 SER A CA 1
ATOM 1332 C C . SER A 1 89 ? 5.597 17.315 12.040 1.00 27.30 86 SER A C 1
ATOM 1333 O O . SER A 1 89 ? 6.743 17.547 12.431 1.00 30.95 86 SER A O 1
ATOM 1341 N N . ASN A 1 90 ? 5.339 16.535 10.995 1.00 24.47 87 ASN A N 1
ATOM 1342 C CA . ASN A 1 90 ? 6.397 15.930 10.198 1.00 23.85 87 ASN A CA 1
ATOM 1343 C C . ASN A 1 90 ? 6.910 16.909 9.157 1.00 25.04 87 ASN A C 1
ATOM 1344 O O . ASN A 1 90 ? 8.036 16.776 8.688 1.00 26.17 87 ASN A O 1
ATOM 1355 N N . MET B 1 4 ? 5.861 17.146 30.056 1.00 35.96 1 MET B N 1
ATOM 1356 C CA . MET B 1 4 ? 4.707 18.059 29.799 1.00 34.94 1 MET B CA 1
ATOM 1357 C C . MET B 1 4 ? 3.868 17.565 28.611 1.00 33.18 1 MET B C 1
ATOM 1358 O O . MET B 1 4 ? 2.697 17.924 28.474 1.00 33.25 1 MET B O 1
ATOM 1374 N N . ALA B 1 5 ? 4.456 16.718 27.773 1.00 30.32 2 ALA B N 1
ATOM 1375 C CA . ALA B 1 5 ? 3.734 16.120 26.652 1.00 28.35 2 ALA B CA 1
ATOM 1376 C C . ALA B 1 5 ? 2.783 15.053 27.163 1.00 24.73 2 ALA B C 1
ATOM 1377 O O . ALA B 1 5 ? 3.146 14.251 28.013 1.00 25.64 2 ALA B O 1
ATOM 1384 N N . SER B 1 6 ? 1.567 15.026 26.631 1.00 20.89 3 SER B N 1
ATOM 1385 C CA . SER B 1 6 ? 0.602 14.023 27.037 1.00 19.87 3 SER B CA 1
ATOM 1386 C C . SER B 1 6 ? 0.996 12.698 26.377 1.00 17.18 3 SER B C 1
ATOM 1387 O O . SER B 1 6 ? 1.781 12.695 25.429 1.00 16.03 3 SER B O 1
ATOM 1395 N N . PRO B 1 7 ? 0.491 11.568 26.886 1.00 16.01 4 PRO B N 1
ATOM 1396 C CA . PRO B 1 7 ? 0.821 10.304 26.236 1.00 16.45 4 PRO B CA 1
ATOM 1397 C C . PRO B 1 7 ? 0.420 10.308 24.759 1.00 13.51 4 PRO B C 1
ATOM 1398 O O . PRO B 1 7 ? 1.135 9.730 23.950 1.00 12.14 4 PRO B O 1
ATOM 1409 N N . LEU B 1 8 ? -0.674 10.974 24.407 1.00 13.20 5 LEU B N 1
ATOM 1410 C CA . LEU B 1 8 ? -1.092 11.016 23.011 1.00 10.50 5 LEU B CA 1
ATOM 1411 C C . LEU B 1 8 ? -0.135 11.848 22.161 1.00 10.55 5 LEU B C 1
ATOM 1412 O O . LEU B 1 8 ? 0.205 11.459 21.052 1.00 11.80 5 LEU B O 1
ATOM 1428 N N . GLU B 1 9 ? 0.312 12.988 22.662 1.00 12.38 6 GLU B N 1
ATOM 1429 C CA . GLU B 1 9 ? 1.329 13.774 21.959 1.00 12.37 6 GLU B CA 1
ATOM 1430 C C . GLU B 1 9 ? 2.624 12.979 21.733 1.00 11.52 6 GLU B C 1
ATOM 1431 O O . GLU B 1 9 ? 3.224 13.018 20.644 1.00 12.12 6 GLU B O 1
ATOM 1443 N N . LYS B 1 10 ? 3.068 12.258 22.757 1.00 12.33 7 LYS B N 1
ATOM 1444 C CA . LYS B 1 10 ? 4.227 11.398 22.620 1.00 13.96 7 LYS B CA 1
ATOM 1445 C C . LYS B 1 10 ? 3.999 10.284 21.604 1.00 11.15 7 LYS B C 1
ATOM 1446 O O . LYS B 1 10 ? 4.908 9.916 20.871 1.00 11.90 7 LYS B O 1
ATOM 1465 N N . ALA B 1 11 ? 2.784 9.758 21.561 1.00 11.02 8 ALA B N 1
ATOM 1466 C CA . ALA B 1 11 ? 2.449 8.709 20.608 1.00 11.69 8 ALA B CA 1
ATOM 1467 C C . ALA B 1 11 ? 2.543 9.220 19.168 1.00 10.57 8 ALA B C 1
ATOM 1468 O O . ALA B 1 11 ? 3.056 8.524 18.288 1.00 10.77 8 ALA B O 1
ATOM 1475 N N . LEU B 1 12 ? 2.076 10.435 18.922 1.00 10.55 9 LEU B N 1
ATOM 1476 C CA . LEU B 1 12 ? 2.214 11.044 17.589 1.00 9.98 9 LEU B CA 1
ATOM 1477 C C . LEU B 1 12 ? 3.689 11.201 17.232 1.00 9.74 9 LEU B C 1
ATOM 1478 O O . LEU B 1 12 ? 4.095 10.946 16.092 1.00 9.84 9 LEU B O 1
ATOM 1494 N N . ASP B 1 13 ? 4.504 11.603 18.201 1.00 9.94 10 ASP B N 1
ATOM 1495 C CA . ASP B 1 13 ? 5.945 11.741 17.967 1.00 10.31 10 ASP B CA 1
ATOM 1496 C C . ASP B 1 13 ? 6.569 10.419 17.550 1.00 9.94 10 ASP B C 1
ATOM 1497 O O . ASP B 1 13 ? 7.416 10.390 16.676 1.00 9.56 10 ASP B O 1
ATOM 1506 N N . VAL B 1 14 ? 6.151 9.334 18.183 1.00 9.34 11 VAL B N 1
ATOM 1507 C CA . VAL B 1 14 ? 6.631 8.000 17.819 1.00 10.04 11 VAL B CA 1
ATOM 1508 C C . VAL B 1 14 ? 6.127 7.543 16.442 1.00 8.71 11 VAL B C 1
ATOM 1509 O O . VAL B 1 14 ? 6.851 6.888 15.699 1.00 10.16 11 VAL B O 1
ATOM 1522 N N . MET B 1 15 ? 4.908 7.904 16.085 0.81 7.24 12 MET B N 1
ATOM 1523 C CA . MET B 1 15 ? 4.424 7.631 14.751 0.81 8.45 12 MET B CA 1
ATOM 1524 C C . MET B 1 15 ? 5.373 8.248 13.713 0.81 6.79 12 MET B C 1
ATOM 1525 O O . MET B 1 15 ? 5.736 7.595 12.724 0.81 6.63 12 MET B O 1
ATOM 1539 N N . VAL B 1 16 ? 5.790 9.487 13.948 1.00 8.50 13 VAL B N 1
ATOM 1540 C CA . VAL B 1 16 ? 6.692 10.192 13.048 1.00 8.54 13 VAL B CA 1
ATOM 1541 C C . VAL B 1 16 ? 8.109 9.605 13.071 1.00 8.99 13 VAL B C 1
ATOM 1542 O O . VAL B 1 16 ? 8.691 9.300 12.022 1.00 8.44 13 VAL B O 1
ATOM 1555 N N . SER B 1 17 ? 8.651 9.409 14.263 1.00 8.40 14 SER B N 1
ATOM 1556 C CA . SER B 1 17 ? 10.026 8.985 14.368 1.00 8.86 14 SER B CA 1
ATOM 1557 C C . SER B 1 17 ? 10.204 7.560 13.817 1.00 8.26 14 SER B C 1
ATOM 1558 O O . SER B 1 17 ? 11.197 7.251 13.158 1.00 9.06 14 SER B O 1
ATOM 1566 N N . THR B 1 18 ? 9.229 6.691 14.047 1.00 6.53 15 THR B N 1
ATOM 1567 C CA . THR B 1 18 ? 9.333 5.322 13.553 1.00 6.92 15 THR B CA 1
ATOM 1568 C C . THR B 1 18 ? 9.372 5.297 12.022 1.00 7.04 15 THR B C 1
ATOM 1569 O O . THR B 1 18 ? 10.103 4.505 11.427 1.00 7.26 15 THR B O 1
ATOM 1580 N N . PHE B 1 19 ? 8.576 6.148 11.384 1.00 6.47 16 PHE B N 1
ATOM 1581 C CA . PHE B 1 19 ? 8.602 6.229 9.929 1.00 6.15 16 PHE B CA 1
ATOM 1582 C C . PHE B 1 19 ? 10.017 6.568 9.466 1.00 6.15 16 PHE B C 1
ATOM 1583 O O . PHE B 1 19 ? 10.585 5.891 8.588 1.00 6.42 16 PHE B O 1
ATOM 1600 N N . HIS B 1 20 ? 10.601 7.619 10.034 1.00 6.99 17 HIS B N 1
ATOM 1601 C CA . HIS B 1 20 ? 11.932 8.079 9.599 1.00 7.15 17 HIS B CA 1
ATOM 1602 C C . HIS B 1 20 ? 13.046 7.086 9.895 1.00 8.05 17 HIS B C 1
ATOM 1603 O O . HIS B 1 20 ? 14.040 7.010 9.172 1.00 9.48 17 HIS B O 1
ATOM 1616 N N . LYS B 1 21 ? 12.872 6.325 10.969 1.00 7.87 18 LYS B N 1
ATOM 1617 C CA . LYS B 1 21 ? 13.840 5.312 11.368 1.00 9.00 18 LYS B CA 1
ATOM 1618 C C . LYS B 1 21 ? 14.119 4.360 10.205 1.00 9.13 18 LYS B C 1
ATOM 1619 O O . LYS B 1 21 ? 15.248 3.914 10.032 1.00 11.31 18 LYS B O 1
ATOM 1638 N N . TYR B 1 22 ? 13.097 4.069 9.399 1.00 6.16 19 TYR B N 1
ATOM 1639 C CA . TYR B 1 22 ? 13.209 3.182 8.245 1.00 6.68 19 TYR B CA 1
ATOM 1640 C C . TYR B 1 22 ? 13.301 3.926 6.916 1.00 6.58 19 TYR B C 1
ATOM 1641 O O . TYR B 1 22 ? 14.027 3.499 6.041 1.00 6.60 19 TYR B O 1
ATOM 1659 N N . SER B 1 23 ? 12.596 5.042 6.756 1.00 6.28 20 SER B N 1
ATOM 1660 C CA . SER B 1 23 ? 12.566 5.702 5.451 1.00 6.24 20 SER B CA 1
ATOM 1661 C C . SER B 1 23 ? 13.929 6.246 5.115 1.00 6.09 20 SER B C 1
ATOM 1662 O O . SER B 1 23 ? 14.278 6.361 3.936 1.00 6.52 20 SER B O 1
ATOM 1670 N N . GLY B 1 24 ? 14.695 6.620 6.138 1.00 6.32 21 GLY B N 1
ATOM 1671 C CA . GLY B 1 24 ? 15.994 7.247 5.934 1.00 7.16 21 GLY B CA 1
ATOM 1672 C C . GLY B 1 24 ? 17.135 6.296 5.662 1.00 8.33 21 GLY B C 1
ATOM 1673 O O . GLY B 1 24 ? 18.270 6.736 5.565 1.00 8.85 21 GLY B O 1
ATOM 1677 N N . LYS B 1 25 ? 16.851 5.011 5.526 1.00 8.34 22 LYS B N 1
ATOM 1678 C CA . LYS B 1 25 ? 17.951 4.054 5.300 1.00 8.73 22 LYS B CA 1
ATOM 1679 C C . LYS B 1 25 ? 18.552 4.144 3.916 1.00 9.87 22 LYS B C 1
ATOM 1680 O O . LYS B 1 25 ? 19.765 4.136 3.769 1.00 12.24 22 LYS B O 1
ATOM 1699 N N . GLU B 1 26 ? 17.714 4.254 2.901 1.00 8.75 23 GLU B N 1
ATOM 1700 C CA . GLU B 1 26 ? 18.105 4.105 1.504 1.00 11.17 23 GLU B CA 1
ATOM 1701 C C . GLU B 1 26 ? 17.285 5.064 0.655 1.00 8.80 23 GLU B C 1
ATOM 1702 O O . GLU B 1 26 ? 16.131 5.400 0.986 1.00 6.78 23 GLU B O 1
ATOM 1714 N N . GLY B 1 27 ? 17.843 5.449 -0.484 1.00 9.19 24 GLY B N 1
ATOM 1715 C CA . GLY B 1 27 ? 17.086 6.162 -1.483 1.00 7.13 24 GLY B CA 1
ATOM 1716 C C . GLY B 1 27 ? 16.498 7.449 -0.944 1.00 5.29 24 GLY B C 1
ATOM 1717 O O . GLY B 1 27 ? 17.138 8.146 -0.172 1.00 8.23 24 GLY B O 1
ATOM 1721 N N . ASP B 1 28 ? 15.256 7.751 -1.336 1.00 5.58 25 ASP B N 1
ATOM 1722 C CA . ASP B 1 28 ? 14.533 8.890 -0.795 1.00 5.12 25 ASP B CA 1
ATOM 1723 C C . ASP B 1 28 ? 14.481 8.756 0.732 1.00 5.75 25 ASP B C 1
ATOM 1724 O O . ASP B 1 28 ? 13.945 7.783 1.260 1.00 6.01 25 ASP B O 1
ATOM 1733 N N . LYS B 1 29 ? 15.031 9.745 1.432 1.00 5.04 26 LYS B N 1
ATOM 1734 C CA . LYS B 1 29 ? 15.070 9.695 2.880 1.00 6.10 26 LYS B CA 1
ATOM 1735 C C . LYS B 1 29 ? 13.706 9.868 3.526 1.00 5.13 26 LYS B C 1
ATOM 1736 O O . LYS B 1 29 ? 13.530 9.546 4.695 1.00 6.54 26 LYS B O 1
ATOM 1755 N N . PHE B 1 30 ? 12.731 10.347 2.756 1.00 4.83 27 PHE B N 1
ATOM 1756 C CA . PHE B 1 30 ? 11.409 10.647 3.267 1.00 5.97 27 PHE B CA 1
ATOM 1757 C C . PHE B 1 30 ? 10.344 9.663 2.804 1.00 4.77 27 PHE B C 1
ATOM 1758 O O . PHE B 1 30 ? 9.157 9.911 3.034 1.00 5.99 27 PHE B O 1
ATOM 1775 N N . LYS B 1 31 ? 10.748 8.585 2.147 1.00 5.17 28 LYS B N 1
ATOM 1776 C CA . LYS B 1 31 ? 9.799 7.552 1.716 1.00 4.80 28 LYS B CA 1
ATOM 1777 C C . LYS B 1 31 ? 10.362 6.162 1.964 1.00 5.02 28 LYS B C 1
ATOM 1778 O O . LYS B 1 31 ? 11.564 5.980 1.945 1.00 5.79 28 LYS B O 1
ATOM 1797 N N . LEU B 1 32 ? 9.470 5.204 2.189 1.00 4.70 29 LEU B N 1
ATOM 1798 C CA . LEU B 1 32 ? 9.845 3.812 2.374 1.00 5.14 29 LEU B CA 1
ATOM 1799 C C . LEU B 1 32 ? 9.825 3.084 1.028 1.00 5.36 29 LEU B C 1
ATOM 1800 O O . LEU B 1 32 ? 8.813 3.127 0.297 1.00 5.93 29 LEU B O 1
ATOM 1816 N N . ASN B 1 33 ? 10.931 2.431 0.691 1.00 5.84 30 ASN B N 1
ATOM 1817 C CA . ASN B 1 33 ? 10.911 1.480 -0.396 1.00 6.84 30 ASN B CA 1
ATOM 1818 C C . ASN B 1 33 ? 10.448 0.131 0.151 1.00 6.93 30 ASN B C 1
ATOM 1819 O O . ASN B 1 33 ? 10.173 0.000 1.360 1.00 6.43 30 ASN B O 1
ATOM 1830 N N . LYS B 1 34 ? 10.317 -0.868 -0.722 1.00 9.37 31 LYS B N 1
ATOM 1831 C CA . LYS B 1 34 ? 9.763 -2.133 -0.289 1.00 11.27 31 LYS B CA 1
ATOM 1832 C C . LYS B 1 34 ? 10.571 -2.744 0.855 1.00 9.71 31 LYS B C 1
ATOM 1833 O O . LYS B 1 34 ? 10.000 -3.294 1.809 1.00 10.01 31 LYS B O 1
ATOM 1852 N N . SER B 1 35 ? 11.894 -2.652 0.767 1.00 10.19 32 SER B N 1
ATOM 1853 C CA . SER B 1 35 ? 12.754 -3.252 1.776 1.00 9.62 32 SER B CA 1
ATOM 1854 C C . SER B 1 35 ? 12.564 -2.537 3.125 1.00 7.56 32 SER B C 1
ATOM 1855 O O . SER B 1 35 ? 12.465 -3.172 4.190 1.00 9.09 32 SER B O 1
ATOM 1863 N N . GLU B 1 36 ? 12.496 -1.210 3.090 1.00 7.10 33 GLU B N 1
ATOM 1864 C CA . GLU B 1 36 ? 12.331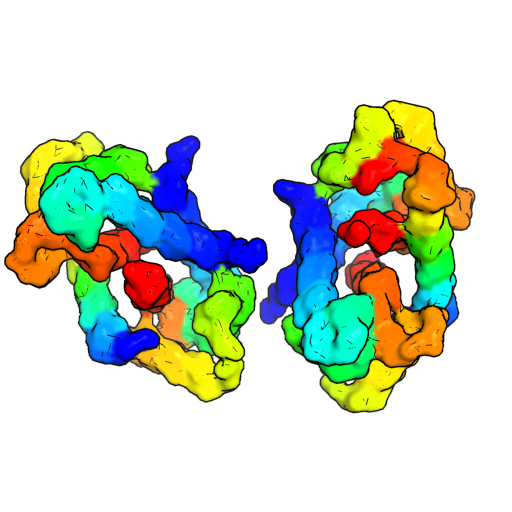 -0.423 4.309 1.00 6.66 33 GLU B CA 1
ATOM 1865 C C . GLU B 1 36 ? 10.972 -0.653 4.949 1.00 6.42 33 GLU B C 1
ATOM 1866 O O . GLU B 1 36 ? 10.859 -0.721 6.176 1.00 7.48 33 GLU B O 1
ATOM 1878 N N . LEU B 1 37 ? 9.946 -0.773 4.119 1.00 6.85 34 LEU B N 1
ATOM 1879 C CA . LEU B 1 37 ? 8.606 -1.053 4.596 1.00 7.85 34 LEU B CA 1
ATOM 1880 C C . LEU B 1 37 ? 8.566 -2.414 5.280 1.00 7.68 34 LEU B C 1
AT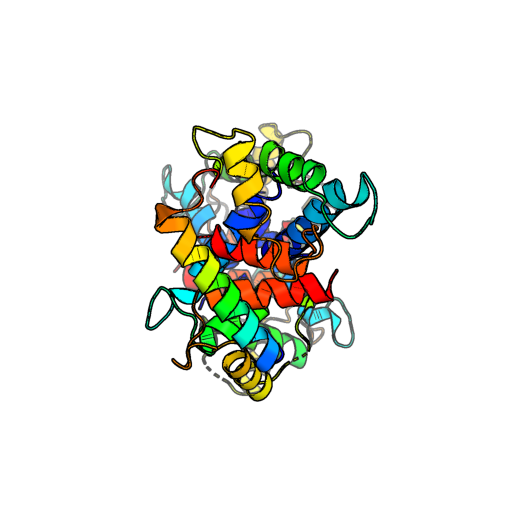OM 1881 O O . LEU B 1 37 ? 8.022 -2.551 6.370 1.00 7.79 34 LEU B O 1
ATOM 1897 N N . LYS B 1 38 ? 9.163 -3.423 4.649 1.00 7.81 35 LYS B N 1
ATOM 1898 C CA . LYS B 1 38 ? 9.174 -4.760 5.217 1.00 7.99 35 LYS B CA 1
ATOM 1899 C C . LYS B 1 38 ? 9.878 -4.750 6.574 1.00 9.19 35 LYS B C 1
ATOM 1900 O O . LYS B 1 38 ? 9.429 -5.372 7.536 1.00 9.47 35 LYS B O 1
ATOM 1919 N N . GLU B 1 39 ? 10.970 -4.014 6.658 1.00 8.65 36 GLU B N 1
ATOM 1920 C CA . GLU B 1 39 ? 11.706 -3.930 7.902 1.00 9.22 36 GLU B CA 1
ATOM 1921 C C . GLU B 1 39 ? 10.887 -3.228 8.971 1.00 8.44 36 GLU B C 1
ATOM 1922 O O . GLU B 1 39 ? 10.844 -3.676 10.107 1.00 9.21 36 GLU B O 1
ATOM 1934 N N . LEU B 1 40 ? 10.219 -2.137 8.622 1.00 7.95 37 LEU B N 1
ATOM 1935 C CA . LEU B 1 40 ? 9.436 -1.425 9.621 1.00 7.47 37 LEU B CA 1
ATOM 1936 C C . LEU B 1 40 ? 8.358 -2.365 10.159 1.00 7.79 37 LEU B C 1
ATOM 1937 O O . LEU B 1 40 ? 8.171 -2.477 11.364 1.00 8.16 37 LEU B O 1
ATOM 1953 N N . LEU B 1 41 ? 7.633 -3.042 9.277 1.00 8.36 38 LEU B N 1
ATOM 1954 C CA . LEU B 1 41 ? 6.563 -3.927 9.723 1.00 8.79 38 LEU B CA 1
ATOM 1955 C C . LEU B 1 41 ? 7.101 -5.058 10.602 1.00 9.60 38 LEU B C 1
ATOM 1956 O O . LEU B 1 41 ? 6.546 -5.345 11.670 1.00 11.17 38 LEU B O 1
ATOM 1972 N N . THR B 1 42 ? 8.181 -5.671 10.150 1.00 10.72 39 THR B N 1
ATOM 1973 C CA . THR B 1 42 ? 8.755 -6.816 10.823 1.00 11.95 39 THR B CA 1
ATOM 1974 C C . THR B 1 42 ? 9.281 -6.477 12.208 1.00 11.89 39 THR B C 1
ATOM 1975 O O . THR B 1 42 ? 9.120 -7.250 13.147 1.00 13.93 39 THR B O 1
ATOM 1986 N N . ARG B 1 43 ? 9.902 -5.311 12.330 1.00 11.20 40 ARG B N 1
ATOM 1987 C CA . ARG B 1 43 ? 10.566 -4.929 13.567 1.00 11.49 40 ARG B CA 1
ATOM 1988 C C . ARG B 1 43 ? 9.691 -4.158 14.535 1.00 10.56 40 ARG B C 1
ATOM 1989 O O . ARG B 1 43 ? 9.919 -4.219 15.731 1.00 12.65 40 ARG B O 1
ATOM 2010 N N . GLU B 1 44 ? 8.706 -3.420 14.018 1.00 9.72 41 GLU B N 1
ATOM 2011 C CA . GLU B 1 44 ? 7.913 -2.509 14.840 1.00 10.80 41 GLU B CA 1
ATOM 2012 C C . GLU B 1 44 ? 6.453 -2.896 15.022 1.00 11.31 41 GLU B C 1
ATOM 2013 O O . GLU B 1 44 ? 5.810 -2.397 15.930 1.00 12.32 41 GLU B O 1
ATOM 2025 N N . LEU B 1 45 ? 5.911 -3.743 14.158 1.00 11.07 42 LEU B N 1
ATOM 2026 C CA . LEU B 1 45 ? 4.512 -4.148 14.268 1.00 11.08 42 LEU B CA 1
ATOM 2027 C C . LEU B 1 45 ? 4.355 -5.669 14.260 1.00 13.26 42 LEU B C 1
ATOM 2028 O O . LEU B 1 45 ? 3.471 -6.189 13.575 1.00 13.70 42 LEU B O 1
ATOM 2044 N N . PRO B 1 46 ? 5.194 -6.386 15.034 1.00 13.67 43 PRO B N 1
ATOM 2045 C CA . PRO B 1 46 ? 5.108 -7.852 15.001 1.00 15.05 43 PRO B CA 1
ATOM 2046 C C . PRO B 1 46 ? 3.736 -8.379 15.423 1.00 15.42 43 PRO B C 1
ATOM 2047 O O . PRO B 1 46 ? 3.293 -9.401 14.901 1.00 16.78 43 PRO B O 1
ATOM 2058 N N . SER B 1 47 ? 3.057 -7.684 16.329 1.00 16.80 44 SER B N 1
ATOM 2059 C CA . SER B 1 47 ? 1.777 -8.178 16.838 1.00 17.82 44 SER B CA 1
ATOM 2060 C C . SER B 1 47 ? 0.677 -8.116 15.778 1.00 19.56 44 SER B C 1
ATOM 2061 O O . SER B 1 47 ? -0.364 -8.737 15.939 1.00 21.51 44 SER B O 1
ATOM 2069 N N . PHE B 1 48 ? 0.920 -7.368 14.704 1.00 17.82 45 PHE B N 1
ATOM 2070 C CA . PHE B 1 48 ? -0.023 -7.221 13.598 1.00 17.87 45 PHE B CA 1
ATOM 2071 C C . PHE B 1 48 ? 0.304 -8.140 12.427 1.00 19.83 45 PHE B C 1
ATOM 2072 O O . PHE B 1 48 ? -0.408 -8.147 11.425 1.00 21.36 45 PHE B O 1
ATOM 2089 N N . LEU B 1 49 ? 1.389 -8.900 12.523 1.00 18.76 46 LEU B N 1
ATOM 2090 C CA . LEU B 1 49 ? 1.779 -9.772 11.411 1.00 19.79 46 LEU B CA 1
ATOM 2091 C C . LEU B 1 49 ? 0.996 -11.073 11.404 1.00 22.56 46 LEU B C 1
ATOM 2092 O O . LEU B 1 49 ? 0.692 -11.633 12.451 1.00 24.16 46 LEU B O 1
ATOM 2108 N N . GLY B 1 50 ? 0.670 -11.541 10.206 1.00 24.49 47 GLY B N 1
ATOM 2109 C CA . GLY B 1 50 ? 0.003 -12.817 10.028 1.00 27.61 47 GLY B CA 1
ATOM 2110 C C . GLY B 1 50 ? 1.003 -13.945 10.122 1.00 28.79 47 GLY B C 1
ATOM 2111 O O . GLY B 1 50 ? 2.207 -13.708 10.262 1.00 27.45 47 GLY B O 1
ATOM 2115 N N . LYS B 1 51 ? 0.511 -15.176 10.033 1.00 33.02 48 LYS B N 1
ATOM 2116 C CA . LYS B 1 51 ? 1.363 -16.346 10.215 1.00 37.95 48 LYS B CA 1
ATOM 2117 C C . LYS B 1 51 ? 2.325 -16.504 9.047 1.00 38.68 48 LYS B C 1
ATOM 2118 O O . LYS B 1 51 ? 3.450 -16.984 9.215 1.00 41.43 48 LYS B O 1
ATOM 2137 N N . ARG B 1 52 ? 1.877 -16.087 7.867 1.00 36.84 49 ARG B N 1
ATOM 2138 C CA . ARG B 1 52 ? 2.694 -16.149 6.665 1.00 34.01 49 ARG B CA 1
ATOM 2139 C C . ARG B 1 52 ? 3.089 -14.755 6.189 1.00 31.78 49 ARG B C 1
ATOM 2140 O O . ARG B 1 52 ? 2.274 -14.007 5.629 1.00 32.60 49 ARG B O 1
ATOM 2161 N N . THR B 1 53 ? 4.359 -14.434 6.404 1.00 26.41 50 THR B N 1
ATOM 2162 C CA . THR B 1 53 ? 4.934 -13.164 6.009 1.00 24.22 50 THR B CA 1
ATOM 2163 C C . THR B 1 53 ? 5.921 -13.375 4.864 1.00 19.96 50 THR B C 1
ATOM 2164 O O . THR B 1 53 ? 7.035 -12.874 4.871 1.00 20.41 50 THR B O 1
ATOM 2175 N N . ASP B 1 54 ? 5.493 -14.138 3.877 1.00 14.29 51 ASP B N 1
ATOM 2176 C CA . ASP B 1 54 ? 6.299 -14.376 2.705 1.00 11.92 51 ASP B CA 1
ATOM 2177 C C . ASP B 1 54 ? 6.344 -13.162 1.790 1.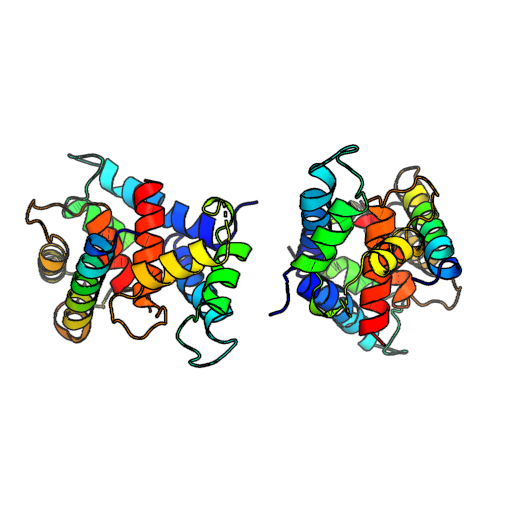00 11.75 51 ASP B C 1
ATOM 2178 O O . ASP B 1 54 ? 5.525 -12.245 1.894 1.00 12.85 51 ASP B O 1
ATOM 2187 N N . GLU B 1 55 ? 7.303 -13.197 0.874 1.00 12.89 52 GLU B N 1
ATOM 2188 C CA . GLU B 1 55 ? 7.521 -12.116 -0.057 1.00 14.16 52 GLU B CA 1
ATOM 2189 C C . GLU B 1 55 ? 6.295 -11.805 -0.895 1.00 13.62 52 GLU B C 1
ATOM 2190 O O . GLU B 1 55 ? 6.003 -10.648 -1.148 1.00 14.69 52 GLU B O 1
ATOM 2202 N N . ALA B 1 56 ? 5.570 -12.820 -1.336 1.00 12.67 53 ALA B N 1
ATOM 2203 C CA . ALA B 1 56 ? 4.399 -12.568 -2.161 1.00 12.42 53 ALA B CA 1
ATOM 2204 C C . ALA B 1 56 ? 3.356 -11.741 -1.422 1.00 14.57 53 ALA B C 1
ATOM 2205 O O . ALA B 1 56 ? 2.842 -10.755 -1.954 1.00 14.69 53 ALA B O 1
ATOM 2212 N N . ALA B 1 57 ? 3.088 -12.102 -0.174 1.00 14.40 54 ALA B N 1
ATOM 2213 C CA . ALA B 1 57 ? 2.116 -11.374 0.623 1.00 14.17 54 ALA B CA 1
ATOM 2214 C C . ALA B 1 57 ? 2.597 -9.949 0.816 1.00 14.54 54 ALA B C 1
ATOM 2215 O O . ALA B 1 57 ? 1.821 -8.993 0.750 1.00 15.49 54 ALA B O 1
ATOM 2222 N N . PHE B 1 58 ? 3.889 -9.788 1.065 1.00 13.63 55 PHE B N 1
ATOM 2223 C CA . PHE B 1 58 ? 4.386 -8.444 1.249 1.00 13.92 55 PHE B CA 1
ATOM 2224 C C . PHE B 1 58 ? 4.289 -7.560 -0.005 1.00 13.41 55 PHE B C 1
ATOM 2225 O O . PHE B 1 58 ? 3.978 -6.382 0.083 1.00 15.53 55 PHE B O 1
ATOM 2242 N N . GLN B 1 59 ? 4.588 -8.115 -1.175 1.00 11.69 56 GLN B N 1
ATOM 2243 C CA . GLN B 1 59 ? 4.540 -7.377 -2.424 1.00 11.69 56 GLN B CA 1
ATOM 2244 C C . GLN B 1 59 ? 3.125 -6.864 -2.667 1.00 12.25 56 GLN B C 1
ATOM 2245 O O . GLN B 1 59 ? 2.931 -5.751 -3.140 1.00 12.63 56 GLN B O 1
ATOM 2259 N N . LYS B 1 60 ? 2.129 -7.664 -2.314 1.00 12.19 57 LYS B N 1
ATOM 2260 C CA . LYS B 1 60 ? 0.742 -7.259 -2.491 1.00 13.22 57 LYS B CA 1
ATOM 2261 C C . LYS B 1 60 ? 0.415 -6.108 -1.542 1.00 12.25 57 LYS B C 1
ATOM 2262 O O . LYS B 1 60 ? -0.233 -5.139 -1.925 1.00 12.32 57 LYS B O 1
ATOM 2281 N N . LEU B 1 61 ? 0.879 -6.213 -0.295 1.00 12.08 58 LEU B N 1
ATOM 2282 C CA . LEU B 1 61 ? 0.636 -5.158 0.696 1.00 11.30 58 LEU B CA 1
ATOM 2283 C C . LEU B 1 61 ? 1.250 -3.843 0.219 1.00 10.90 58 LEU B C 1
ATOM 2284 O O . LEU B 1 61 ? 0.645 -2.782 0.285 1.00 9.99 58 LEU B O 1
ATOM 2300 N N . MET B 1 62 ? 2.462 -3.920 -0.296 1.00 10.11 59 MET B N 1
ATOM 2301 C CA A MET B 1 62 ? 3.147 -2.729 -0.801 0.60 8.92 59 MET B CA 1
ATOM 2302 C CA B MET B 1 62 ? 3.130 -2.743 -0.808 0.40 9.58 59 MET B CA 1
ATOM 2303 C C . MET B 1 62 ? 2.302 -2.046 -1.878 1.00 7.29 59 MET B C 1
ATOM 2304 O O . MET B 1 62 ? 2.089 -0.839 -1.841 1.00 7.91 59 MET B O 1
ATOM 2331 N N . SER B 1 63 ? 1.825 -2.815 -2.843 1.00 7.68 60 SER B N 1
ATOM 2332 C CA . SER B 1 63 ? 0.997 -2.227 -3.899 1.00 8.87 60 SER B CA 1
ATOM 2333 C C . SER B 1 63 ? -0.246 -1.597 -3.330 1.00 8.40 60 SER B C 1
ATOM 2334 O O . SER B 1 63 ? -0.658 -0.521 -3.751 1.00 9.22 60 SER B O 1
ATOM 2342 N N . ASN B 1 64 ? -0.838 -2.238 -2.333 1.00 7.36 61 ASN B N 1
ATOM 2343 C CA . ASN B 1 64 ? -2.036 -1.678 -1.768 1.00 8.95 61 ASN B CA 1
ATOM 2344 C C . ASN B 1 64 ? -1.820 -0.401 -0.919 1.00 7.34 61 ASN B C 1
ATOM 2345 O O . ASN B 1 64 ? -2.713 0.414 -0.795 1.00 10.17 61 ASN B O 1
ATOM 2356 N N . LEU B 1 65 ? -0.629 -0.214 -0.378 1.00 6.69 62 LEU B N 1
ATOM 2357 C CA . LEU B 1 65 ? -0.329 0.998 0.356 1.00 5.91 62 LEU B CA 1
ATOM 2358 C C . LEU B 1 65 ? 0.095 2.135 -0.554 1.00 5.69 62 LEU B C 1
ATOM 2359 O O . LEU B 1 65 ? -0.029 3.302 -0.179 1.00 6.67 62 LEU B O 1
ATOM 2375 N N . ASP B 1 66 ? 0.589 1.810 -1.739 1.00 6.36 63 ASP B N 1
ATOM 2376 C CA . ASP B 1 66 ? 1.197 2.800 -2.632 1.00 7.22 63 ASP B CA 1
ATOM 2377 C C . ASP B 1 66 ? 0.111 3.449 -3.511 1.00 7.50 63 ASP B C 1
ATOM 2378 O O . ASP B 1 66 ? 0.066 3.247 -4.728 1.00 8.01 63 ASP B O 1
ATOM 2387 N N . SER B 1 67 ? -0.743 4.252 -2.892 1.00 7.40 64 SER B N 1
ATOM 2388 C CA . SER B 1 67 ? -1.872 4.859 -3.570 1.00 8.87 64 SER B CA 1
ATOM 2389 C C . SER B 1 67 ? -1.524 5.816 -4.695 1.00 8.00 64 SER B C 1
ATOM 2390 O O . SER B 1 67 ? -2.345 6.005 -5.590 1.00 9.46 64 SER B O 1
ATOM 2398 N N . ASN B 1 68 ? -0.361 6.444 -4.656 1.00 7.12 65 ASN B N 1
ATOM 2399 C CA . ASN B 1 68 ? 0.039 7.352 -5.742 1.00 7.78 65 ASN B CA 1
ATOM 2400 C C . ASN B 1 68 ? 0.958 6.683 -6.766 1.00 7.42 65 ASN B C 1
ATOM 2401 O O . ASN B 1 68 ? 1.489 7.347 -7.654 1.00 9.40 65 ASN B O 1
ATOM 2412 N N . ARG B 1 69 ? 1.129 5.368 -6.638 1.00 7.03 66 ARG B N 1
ATOM 2413 C CA . ARG B 1 69 ? 1.861 4.583 -7.621 1.00 7.19 66 ARG B CA 1
ATOM 2414 C C . ARG B 1 69 ? 3.234 5.175 -7.970 1.00 6.52 66 ARG B C 1
ATOM 2415 O O . ARG B 1 69 ? 3.564 5.407 -9.131 1.00 9.16 66 ARG B O 1
ATOM 2436 N N . ASP B 1 70 ? 4.051 5.399 -6.951 1.00 5.84 67 ASP B N 1
ATOM 2437 C CA . ASP B 1 70 ? 5.440 5.823 -7.165 1.00 5.38 67 ASP B CA 1
ATOM 2438 C C . ASP B 1 70 ? 6.433 4.790 -6.667 1.00 4.82 67 ASP B C 1
ATOM 2439 O O . ASP B 1 70 ? 7.636 5.051 -6.635 1.00 5.42 67 ASP B O 1
ATOM 2448 N N . ASN B 1 71 ? 5.932 3.614 -6.304 1.00 5.11 68 ASN B N 1
ATOM 2449 C CA . ASN B 1 71 ? 6.767 2.528 -5.807 1.00 5.60 68 ASN B CA 1
ATOM 2450 C C . ASN B 1 71 ? 7.454 2.843 -4.477 1.00 5.52 68 ASN B C 1
ATOM 2451 O O . ASN B 1 71 ? 8.520 2.306 -4.169 1.00 6.38 68 ASN B O 1
ATOM 2462 N N . GLU B 1 72 ? 6.788 3.661 -3.680 1.00 4.89 69 GLU B N 1
ATOM 2463 C CA . GLU B 1 72 ? 7.251 4.034 -2.346 1.00 4.85 69 GLU B CA 1
ATOM 2464 C C . GLU B 1 72 ? 6.046 4.168 -1.459 1.00 4.45 69 GLU B C 1
ATOM 2465 O O . GLU B 1 72 ? 4.929 4.395 -1.939 1.00 5.07 69 GLU B O 1
ATOM 2477 N N . VAL B 1 73 ? 6.270 4.082 -0.153 1.00 4.68 70 VAL B N 1
ATOM 2478 C CA . VAL B 1 73 ? 5.240 4.446 0.830 1.00 5.39 70 VAL B CA 1
ATOM 2479 C C . VAL B 1 73 ? 5.690 5.714 1.534 1.00 4.73 70 VAL B C 1
ATOM 2480 O O . VAL B 1 73 ? 6.693 5.713 2.258 1.00 6.14 70 VAL B O 1
ATOM 2493 N N . ASP B 1 74 ? 4.958 6.801 1.310 1.00 4.54 71 ASP B N 1
ATOM 2494 C CA . ASP B 1 74 ? 5.267 8.079 1.947 1.00 6.26 71 ASP B CA 1
ATOM 2495 C C . ASP B 1 74 ? 4.532 8.191 3.285 1.00 5.16 71 ASP B C 1
ATOM 2496 O O . ASP B 1 74 ? 3.816 7.276 3.700 1.00 5.74 71 ASP B O 1
ATOM 2505 N N . PHE B 1 75 ? 4.742 9.300 3.976 1.00 5.30 72 PHE B N 1
ATOM 2506 C CA . PHE B 1 75 ? 4.220 9.417 5.328 1.00 5.54 72 PHE B CA 1
ATOM 2507 C C . PHE B 1 75 ? 2.692 9.341 5.368 1.00 5.45 72 PHE B C 1
ATOM 2508 O O . PHE B 1 75 ? 2.121 8.724 6.237 1.00 6.68 72 PHE B O 1
ATOM 2525 N N . GLN B 1 76 ? 2.037 9.991 4.418 1.00 6.46 73 GLN B N 1
ATOM 2526 C CA . GLN B 1 76 ? 0.580 9.982 4.353 1.00 6.04 73 GLN B CA 1
ATOM 2527 C C . GLN B 1 76 ? 0.058 8.574 4.114 1.00 6.64 73 GLN B C 1
ATOM 2528 O O . GLN B 1 76 ? -0.913 8.128 4.742 1.00 7.13 73 GLN B O 1
ATOM 2542 N N . GLU B 1 77 ? 0.721 7.857 3.209 1.00 5.67 74 GLU B N 1
ATOM 2543 C CA . GLU B 1 77 ? 0.318 6.483 2.899 1.00 5.74 74 GLU B CA 1
ATOM 2544 C C . GLU B 1 77 ? 0.519 5.562 4.098 1.00 5.64 74 GLU B C 1
ATOM 2545 O O . GLU B 1 77 ? -0.281 4.672 4.357 1.00 5.88 74 GLU B O 1
ATOM 2557 N N . TYR B 1 78 ? 1.601 5.807 4.841 1.00 5.84 75 TYR B N 1
ATOM 2558 C CA . TYR B 1 78 ? 1.883 5.108 6.090 1.00 5.54 75 TYR B CA 1
ATOM 2559 C C . TYR B 1 78 ? 0.826 5.395 7.152 1.00 6.25 75 TYR B C 1
ATOM 2560 O O . TYR B 1 78 ? 0.403 4.488 7.852 1.00 6.50 75 TYR B O 1
ATOM 2578 N N . CYS B 1 79 ? 0.363 6.638 7.223 1.00 6.86 76 CYS B N 1
ATOM 2579 C CA . CYS B 1 79 ? -0.701 6.975 8.171 1.00 8.27 76 CYS B CA 1
ATOM 2580 C C . CYS B 1 79 ? -2.020 6.327 7.806 1.00 6.55 76 CYS B C 1
ATOM 2581 O O . CYS B 1 79 ? -2.770 5.929 8.684 1.00 7.83 76 CYS B O 1
ATOM 2589 N N . VAL B 1 80 ? -2.328 6.220 6.513 1.00 6.58 77 VAL B N 1
ATOM 2590 C CA . VAL B 1 80 ? -3.516 5.472 6.086 1.00 6.11 77 VAL B CA 1
ATOM 2591 C C . VAL B 1 80 ? -3.417 4.028 6.561 1.00 6.53 77 VAL B C 1
ATOM 2592 O O . VAL B 1 80 ? -4.377 3.452 7.056 1.00 7.13 77 VAL B O 1
ATOM 2605 N N . PHE B 1 81 ? -2.245 3.430 6.394 1.00 6.12 78 PHE B N 1
ATOM 2606 C CA . PHE B 1 81 ? -1.993 2.088 6.902 1.00 6.38 78 PHE B CA 1
ATOM 2607 C C . PHE B 1 81 ? -2.232 1.983 8.411 1.00 7.30 78 PHE B C 1
ATOM 2608 O O . PHE B 1 81 ? -2.974 1.106 8.870 1.00 7.39 78 PHE B O 1
ATOM 2625 N N . LEU B 1 82 ? -1.597 2.852 9.192 1.00 7.06 79 LEU B N 1
ATOM 2626 C CA . LEU B 1 82 ? -1.738 2.772 10.651 1.00 7.48 79 LEU B CA 1
ATOM 2627 C C . LEU B 1 82 ? -3.193 2.962 11.066 1.00 8.65 79 LEU B C 1
ATOM 2628 O O . LEU B 1 82 ? -3.699 2.273 11.935 1.00 10.29 79 LEU B O 1
ATOM 2644 N N . SER B 1 83 ? -3.867 3.908 10.429 1.00 8.34 80 SER B N 1
ATOM 2645 C CA . SER B 1 83 ? -5.268 4.133 10.705 1.00 8.29 80 SER B CA 1
ATOM 2646 C C . SER B 1 83 ? -6.136 2.928 10.377 1.00 9.74 80 SER B C 1
ATOM 2647 O O . SER B 1 83 ? -7.191 2.747 10.970 1.00 12.46 80 SER B O 1
ATOM 2655 N N . SER B 1 84 ? -5.716 2.114 9.423 1.00 9.56 81 SER B N 1
ATOM 2656 C CA . SER B 1 84 ? -6.478 0.961 9.021 1.00 10.06 81 SER B CA 1
ATOM 2657 C C . SER B 1 84 ? -6.274 -0.240 9.942 1.00 10.83 81 SER B C 1
ATOM 2658 O O . SER B 1 84 ? -7.169 -1.065 10.083 1.00 15.54 81 SER B O 1
ATOM 2666 N N . ILE B 1 85 ? -5.106 -0.341 10.564 1.00 11.97 82 ILE B N 1
ATOM 2667 C CA . ILE B 1 85 ? -4.808 -1.481 11.457 1.00 13.29 82 ILE B CA 1
ATOM 2668 C C . ILE B 1 85 ? -5.072 -1.188 12.925 1.00 15.95 82 ILE B C 1
ATOM 2669 O O . ILE B 1 85 ? -5.201 -2.119 13.719 1.00 18.61 82 ILE B O 1
ATOM 2685 N N . ALA B 1 86 ? -5.126 0.090 13.295 1.00 16.14 83 ALA B N 1
ATOM 2686 C CA . ALA B 1 86 ? -5.536 0.451 14.648 1.00 21.08 83 ALA B CA 1
ATOM 2687 C C . ALA B 1 86 ? -7.032 0.131 14.777 1.00 26.44 83 ALA B C 1
ATOM 2688 O O . ALA B 1 86 ? -7.832 0.467 13.887 1.00 28.37 83 ALA B O 1
ATOM 2695 N N . MET B 1 87 ? -7.409 -0.530 15.856 1.00 30.56 84 MET B N 1
ATOM 2696 C CA . MET B 1 87 ? -8.805 -0.927 16.035 1.00 34.85 84 MET B CA 1
ATOM 2697 C C . MET B 1 87 ? -9.250 -0.784 17.486 1.00 35.67 84 MET B C 1
ATOM 2698 O O . MET B 1 87 ? -8.435 -0.834 18.409 1.00 36.99 84 MET B O 1
ATOM 2712 N N . ALA C 1 5 ? 5.535 6.232 38.134 1.00 26.32 2 ALA C N 1
ATOM 2713 C CA . ALA C 1 5 ? 5.102 6.834 39.387 1.00 24.15 2 ALA C CA 1
ATOM 2714 C C . ALA C 1 5 ? 3.808 6.181 39.851 1.00 23.80 2 ALA C C 1
ATOM 2715 O O . ALA C 1 5 ? 3.049 5.638 39.043 1.00 25.51 2 ALA C O 1
ATOM 2721 N N . SER C 1 6 ? 3.564 6.228 41.155 1.00 19.35 3 SER C N 1
ATOM 2722 C CA . SER C 1 6 ? 2.351 5.674 41.731 1.00 16.95 3 SER C CA 1
ATOM 2723 C C . SER C 1 6 ? 1.199 6.599 41.387 1.00 15.03 3 SER C C 1
ATOM 2724 O O . SER C 1 6 ? 1.421 7.752 41.015 1.00 14.84 3 SER C O 1
ATOM 2732 N N . PRO C 1 7 ? -0.042 6.116 41.518 1.00 15.38 4 PRO C N 1
ATOM 2733 C CA . PRO C 1 7 ? -1.142 7.049 41.258 1.00 15.74 4 PRO C CA 1
ATOM 2734 C C . PRO C 1 7 ? -1.082 8.291 42.152 1.00 12.74 4 PRO C C 1
ATOM 2735 O O . PRO C 1 7 ? -1.370 9.378 41.682 1.00 12.11 4 PRO C O 1
ATOM 2746 N N . LEU C 1 8 ? -0.690 8.128 43.411 1.00 11.44 5 LEU C N 1
ATOM 2747 C CA . LEU C 1 8 ? -0.616 9.268 44.301 1.00 10.16 5 LEU C CA 1
ATOM 2748 C C . LEU C 1 8 ? 0.469 10.254 43.876 1.00 9.84 5 LEU C C 1
ATOM 2749 O O . LEU C 1 8 ? 0.277 11.468 43.949 1.00 9.78 5 LEU C O 1
ATOM 2765 N N . GLU C 1 9 ? 1.624 9.747 43.475 1.00 10.72 6 GLU C N 1
ATOM 2766 C CA . GLU C 1 9 ? 2.671 10.612 42.965 1.00 12.09 6 GLU C CA 1
ATOM 2767 C C . GLU C 1 9 ? 2.211 11.384 41.729 1.00 12.44 6 GLU C C 1
ATOM 2768 O O . GLU C 1 9 ? 2.468 12.582 41.610 1.00 12.35 6 GLU C O 1
ATOM 2780 N N . LYS C 1 10 ? 1.520 10.698 40.825 1.00 12.62 7 LYS C N 1
ATOM 2781 C CA . LYS C 1 10 ? 0.987 11.330 39.634 1.00 12.27 7 LYS C CA 1
ATOM 2782 C C . LYS C 1 10 ? -0.030 12.407 40.021 1.00 11.96 7 LYS C C 1
ATOM 2783 O O . LYS C 1 10 ? -0.081 13.471 39.426 1.00 13.16 7 LYS C O 1
ATOM 2802 N N . ALA C 1 11 ? -0.835 12.115 41.033 1.00 11.12 8 ALA C N 1
ATOM 2803 C CA . ALA C 1 11 ? -1.839 13.063 41.527 1.00 11.33 8 ALA C CA 1
ATOM 2804 C C . ALA C 1 11 ? -1.216 14.337 42.068 1.00 11.75 8 ALA C C 1
ATOM 2805 O O . ALA C 1 11 ? -1.672 15.441 41.757 1.00 12.27 8 ALA C O 1
ATOM 2812 N N . LEU C 1 12 ? -0.180 14.187 42.892 1.00 10.22 9 LEU C N 1
ATOM 2813 C CA . LEU C 1 12 ? 0.524 15.351 43.422 1.00 10.72 9 LEU C CA 1
ATOM 2814 C C . LEU C 1 12 ? 1.143 16.175 42.287 1.00 12.44 9 LEU C C 1
ATOM 2815 O O . LEU C 1 12 ? 1.134 17.418 42.330 1.00 12.76 9 LEU C O 1
ATOM 2831 N N . ASP C 1 13 ? 1.672 15.492 41.265 1.00 13.25 10 ASP C N 1
ATOM 2832 C CA . ASP C 1 13 ? 2.229 16.186 40.103 1.00 14.22 10 ASP C CA 1
ATOM 2833 C C . ASP C 1 13 ? 1.178 17.008 39.377 1.00 13.61 10 ASP C C 1
ATOM 2834 O O . ASP C 1 13 ? 1.452 18.132 38.974 1.00 13.34 10 ASP C O 1
ATOM 2843 N N . VAL C 1 14 ? -0.023 16.457 39.216 1.00 12.40 11 VAL C N 1
ATOM 2844 C CA . VAL C 1 14 ? -1.116 17.207 38.606 1.00 13.67 11 VAL C CA 1
ATOM 2845 C C . VAL C 1 14 ? -1.490 18.401 39.478 1.00 13.09 11 VAL C C 1
ATOM 2846 O O . VAL C 1 14 ? -1.746 19.497 38.974 1.00 12.35 11 VAL C O 1
ATOM 2859 N N . MET C 1 15 ? -1.496 18.217 40.791 1.00 11.90 12 MET C N 1
ATOM 2860 C CA . MET C 1 15 ? -1.796 19.351 41.668 1.00 13.32 12 MET C CA 1
ATOM 2861 C C . MET C 1 15 ? -0.783 20.490 41.453 1.00 12.27 12 MET C C 1
ATOM 2862 O O . MET C 1 15 ? -1.162 21.669 41.342 1.00 12.29 12 MET C O 1
ATOM 2876 N N . VAL C 1 16 ? 0.493 20.136 41.367 1.00 11.78 13 VAL C N 1
ATOM 2877 C CA . VAL C 1 16 ? 1.543 21.121 41.162 1.00 13.99 13 VAL C CA 1
ATOM 2878 C C . VAL C 1 16 ? 1.441 21.771 39.784 1.00 15.17 13 VAL C C 1
ATOM 2879 O O . VAL C 1 16 ? 1.463 22.998 39.680 1.00 16.21 13 VAL C O 1
ATOM 2892 N N . SER C 1 17 ? 1.338 20.974 38.727 1.00 15.40 14 SER C N 1
ATOM 2893 C CA . SER C 1 17 ? 1.347 21.534 37.379 1.00 17.05 14 SER C CA 1
ATOM 2894 C C . SER C 1 17 ? 0.126 22.413 37.129 1.00 17.15 14 SER C C 1
ATOM 2895 O O . SER C 1 17 ? 0.213 23.425 36.442 1.00 19.13 14 SER C O 1
ATOM 2903 N N . THR C 1 18 ? -1.010 22.041 37.707 1.00 15.19 15 THR C N 1
ATOM 2904 C CA . THR C 1 18 ? -2.235 22.785 37.490 1.00 15.31 15 THR C CA 1
ATOM 2905 C C . THR C 1 18 ? -2.111 24.152 38.144 1.00 13.86 15 THR C C 1
ATOM 2906 O O . THR C 1 18 ? -2.529 25.152 37.577 1.00 15.74 15 THR C O 1
ATOM 2917 N N . PHE C 1 19 ? -1.533 24.210 39.332 1.00 15.39 16 PHE C N 1
ATOM 2918 C CA . PHE C 1 19 ? -1.332 25.489 39.988 1.00 15.32 16 PHE C CA 1
ATOM 2919 C C . PHE C 1 19 ? -0.482 26.393 39.124 1.00 17.17 16 PHE C C 1
ATOM 2920 O O . PHE C 1 19 ? -0.823 27.545 38.901 1.00 17.63 16 PHE C O 1
ATOM 2937 N N . HIS C 1 20 ? 0.640 25.880 38.639 1.00 18.38 17 HIS C N 1
ATOM 2938 C CA . HIS C 1 20 ? 1.574 26.741 37.930 1.00 21.97 17 HIS C CA 1
ATOM 2939 C C . HIS C 1 20 ? 1.052 27.162 36.561 1.00 21.06 17 HIS C C 1
ATOM 2940 O O . HIS C 1 20 ? 1.439 28.208 36.049 1.00 22.74 17 HIS C O 1
ATOM 2953 N N . LYS C 1 21 ? 0.143 26.373 35.992 1.00 20.49 18 LYS C N 1
ATOM 2954 C CA . LYS C 1 21 ? -0.483 26.737 34.720 1.00 20.35 18 LYS C CA 1
ATOM 2955 C C . LYS C 1 21 ? -1.248 28.046 34.868 1.00 21.62 18 LYS C C 1
ATOM 2956 O O . LYS C 1 21 ? -1.238 28.889 33.976 1.00 23.28 18 LYS C O 1
ATOM 2975 N N . TYR C 1 22 ? -1.914 28.225 36.003 1.00 21.42 19 TYR C N 1
ATOM 2976 C CA . TYR C 1 22 ? -2.716 29.434 36.205 1.00 21.80 19 TYR C CA 1
ATOM 2977 C C . TYR C 1 22 ? -1.996 30.553 36.941 1.00 23.74 19 TYR C C 1
ATOM 2978 O O . TYR C 1 22 ? -2.239 31.717 36.662 1.00 25.89 19 TYR C O 1
ATOM 2996 N N . SER C 1 23 ? -1.093 30.219 37.852 1.00 23.33 20 SER C N 1
ATOM 2997 C CA . SER C 1 23 ? -0.423 31.242 38.648 1.00 21.87 20 SER C CA 1
ATOM 2998 C C . SER C 1 23 ? 0.543 32.064 37.803 1.00 24.04 20 SER C C 1
ATOM 2999 O O . SER C 1 23 ? 0.837 33.211 38.132 1.00 26.64 20 SER C O 1
ATOM 3007 N N . GLY C 1 24 ? 1.019 31.472 36.711 1.00 26.26 21 GLY C N 1
ATOM 3008 C CA . GLY C 1 24 ? 2.073 32.065 35.908 1.00 28.81 21 GLY C CA 1
ATOM 3009 C C . GLY C 1 24 ? 1.610 33.032 34.834 1.00 29.68 21 GLY C C 1
ATOM 3010 O O . GLY C 1 24 ? 2.428 33.528 34.067 1.00 31.24 21 GLY C O 1
ATOM 3014 N N . LYS C 1 25 ? 0.309 33.302 34.773 1.00 30.76 22 LYS C N 1
ATOM 3015 C CA . LYS C 1 25 ? -0.241 34.197 33.751 1.00 31.81 22 LYS C CA 1
ATOM 3016 C C . LYS C 1 25 ? 0.017 35.683 34.019 1.00 33.53 22 LYS C C 1
ATOM 3017 O O . LYS C 1 25 ? 0.493 36.409 33.130 1.00 35.32 22 LYS C O 1
ATOM 3036 N N . GLU C 1 26 ? -0.308 36.131 35.230 1.00 35.47 23 GLU C N 1
ATOM 3037 C CA . GLU C 1 26 ? -0.202 37.541 35.617 1.00 35.66 23 GLU C CA 1
ATOM 3038 C C . GLU C 1 26 ? 0.575 37.713 36.911 1.00 32.79 23 GLU C C 1
ATOM 3039 O O . GLU C 1 26 ? 0.587 36.820 37.760 1.00 30.08 23 GLU C O 1
ATOM 3051 N N . GLY C 1 27 ? 1.185 38.885 37.066 1.00 32.84 24 GLY C N 1
ATOM 3052 C CA . GLY C 1 27 ? 1.780 39.299 38.324 1.00 32.37 24 GLY C CA 1
ATOM 3053 C C . GLY C 1 27 ? 2.833 38.351 38.851 1.00 32.66 24 GLY C C 1
ATOM 3054 O O . GLY C 1 27 ? 3.695 37.882 38.107 1.00 34.19 24 GLY C O 1
ATOM 3058 N N . ASP C 1 28 ? 2.767 38.080 40.149 1.00 31.52 25 ASP C N 1
ATOM 3059 C CA . ASP C 1 28 ? 3.633 37.091 40.764 1.00 29.59 25 ASP C CA 1
ATOM 3060 C C . ASP C 1 28 ? 3.351 35.777 40.047 1.00 29.23 25 ASP C C 1
ATOM 3061 O O . ASP C 1 28 ? 2.203 35.321 39.991 1.00 28.60 25 ASP C O 1
ATOM 3070 N N . LYS C 1 29 ? 4.389 35.178 39.476 1.00 29.83 26 LYS C N 1
ATOM 3071 C CA . LYS C 1 29 ? 4.207 33.964 38.687 1.00 28.71 26 LYS C CA 1
ATOM 3072 C C . LYS C 1 29 ? 3.987 32.740 39.565 1.00 27.12 26 LYS C C 1
ATOM 3073 O O . LYS C 1 29 ? 3.719 31.651 39.058 1.00 27.38 26 LYS C O 1
ATOM 3092 N N . PHE C 1 30 ? 4.091 32.921 40.880 1.00 26.73 27 PHE C N 1
ATOM 3093 C CA . PHE C 1 30 ? 3.976 31.807 41.816 1.00 25.31 27 PHE C CA 1
ATOM 3094 C C . PHE C 1 30 ? 2.768 31.973 42.749 1.00 22.30 27 PHE C C 1
ATOM 3095 O O . PHE C 1 30 ? 2.648 31.255 43.744 1.00 21.58 27 PHE C O 1
ATOM 3112 N N . LYS C 1 31 ? 1.881 32.913 42.423 1.00 20.22 28 LYS C N 1
ATOM 3113 C CA . LYS C 1 31 ? 0.650 33.115 43.175 1.00 18.96 28 LYS C CA 1
ATOM 3114 C C . LYS C 1 31 ? -0.535 33.352 42.234 1.00 20.16 28 LYS C C 1
ATOM 3115 O O . LYS C 1 31 ? -0.375 33.867 41.123 1.00 23.31 28 LYS C O 1
ATOM 3134 N N . LEU C 1 32 ? -1.721 32.971 42.695 1.00 16.81 29 LEU 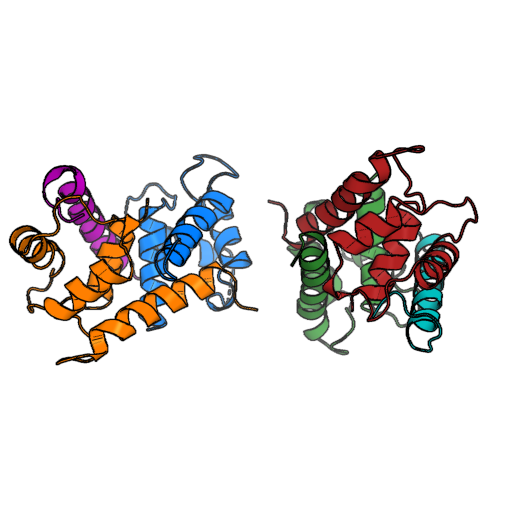C N 1
ATOM 3135 C CA . LEU C 1 32 ? -2.966 33.180 41.970 1.00 17.32 29 LEU C CA 1
ATOM 3136 C C . LEU C 1 32 ? -3.636 34.471 42.432 1.00 18.55 29 LEU C C 1
ATOM 3137 O O . LEU C 1 32 ? -3.899 34.646 43.625 1.00 18.28 29 LEU C O 1
ATOM 3153 N N . ASN C 1 33 ? -3.930 35.359 41.495 1.00 19.97 30 ASN C N 1
ATOM 3154 C CA . ASN C 1 33 ? -4.837 36.472 41.767 1.00 21.72 30 ASN C CA 1
ATOM 3155 C C . ASN C 1 33 ? -6.279 36.032 41.547 1.00 21.14 30 ASN C C 1
ATOM 3156 O O . ASN C 1 33 ? -6.535 34.885 41.209 1.00 21.79 30 ASN C O 1
ATOM 3167 N N . LYS C 1 34 ? -7.222 36.940 41.725 1.00 24.70 31 LYS C N 1
ATOM 3168 C CA . LYS C 1 34 ? -8.624 36.576 41.639 1.00 26.79 31 LYS C CA 1
ATOM 3169 C C . LYS C 1 34 ? -8.972 36.054 40.243 1.00 26.95 31 LYS C C 1
ATOM 3170 O O . LYS C 1 34 ? -9.763 35.128 40.115 1.00 26.93 31 LYS C O 1
ATOM 3189 N N . SER C 1 35 ? -8.379 36.650 39.210 1.00 26.98 32 SER C N 1
ATOM 3190 C CA . SER C 1 35 ? -8.610 36.236 37.823 1.00 26.51 32 SER C CA 1
ATOM 3191 C C . SER C 1 35 ? -8.102 34.823 37.580 1.00 26.70 32 SER C C 1
ATOM 3192 O O . SER C 1 35 ? -8.800 33.986 37.004 1.00 27.44 32 SER C O 1
ATOM 3200 N N . GLU C 1 36 ? -6.866 34.587 38.001 1.00 25.86 33 GLU C N 1
ATOM 3201 C CA . GLU C 1 36 ? -6.234 33.288 37.846 1.00 23.22 33 GLU C CA 1
ATOM 3202 C C . GLU C 1 36 ? -6.946 32.202 38.663 1.00 21.67 33 GLU C C 1
ATOM 3203 O O . GLU C 1 36 ? -7.145 31.085 38.192 1.00 21.74 33 GLU C O 1
ATOM 3215 N N . LEU C 1 37 ? -7.331 32.522 39.891 1.00 21.11 34 LEU C N 1
ATOM 3216 C CA . LEU C 1 37 ? -8.097 31.589 40.715 1.00 20.97 34 LEU C CA 1
ATOM 3217 C C . LEU C 1 37 ? -9.428 31.255 40.052 1.00 21.01 34 LEU C C 1
ATOM 3218 O O . LEU C 1 37 ? -9.866 30.110 40.042 1.00 21.08 34 LEU C O 1
ATOM 3234 N N . LYS C 1 38 ? -10.081 32.263 39.493 1.00 22.41 35 LYS C N 1
ATOM 3235 C CA . LYS C 1 38 ? -11.365 32.047 38.851 1.00 22.96 35 LYS C CA 1
ATOM 3236 C C . LYS C 1 38 ? -11.242 31.087 37.683 1.00 23.06 35 LYS C C 1
ATOM 3237 O O . LYS C 1 38 ? -12.073 30.199 37.523 1.00 24.27 35 LYS C O 1
ATOM 3256 N N . GLU C 1 39 ? -10.203 31.277 36.878 1.00 23.40 36 GLU C N 1
ATOM 3257 C CA . GLU C 1 39 ? -9.986 30.428 35.714 1.00 23.01 36 GLU C CA 1
ATOM 3258 C C . GLU C 1 39 ? -9.731 28.993 36.170 1.00 21.83 36 GLU C C 1
ATOM 3259 O O . GLU C 1 39 ? -10.310 28.052 35.644 1.00 23.88 36 GLU C O 1
ATOM 3271 N N . LEU C 1 40 ? -8.864 28.831 37.167 1.00 20.70 37 LEU C N 1
ATOM 3272 C CA . LEU C 1 40 ? -8.517 27.505 37.632 1.00 18.13 37 LEU C CA 1
ATOM 3273 C C . LEU C 1 40 ? -9.758 26.775 38.126 1.00 18.49 37 LEU C C 1
ATOM 3274 O O . LEU C 1 40 ? -9.966 25.614 37.779 1.00 19.55 37 LEU C O 1
ATOM 3290 N N . LEU C 1 41 ? -10.565 27.422 38.957 1.00 19.88 38 LEU C N 1
ATOM 3291 C CA . LEU C 1 41 ? -11.732 26.740 39.484 1.00 21.92 38 LEU C CA 1
ATOM 3292 C C . LEU C 1 41 ? -12.731 26.402 38.394 1.00 22.34 38 LEU C C 1
ATOM 3293 O O . LEU C 1 41 ? -13.310 25.318 38.384 1.00 23.18 38 LEU C O 1
ATOM 3309 N N . THR C 1 42 ? -12.946 27.353 37.495 1.00 23.07 39 THR C N 1
ATOM 3310 C CA . THR C 1 42 ? -13.924 27.192 36.428 1.00 22.14 39 THR C CA 1
ATOM 3311 C C . THR C 1 42 ? -13.552 26.036 35.509 1.00 21.62 39 THR C C 1
ATOM 3312 O O . THR C 1 42 ? -14.417 25.233 35.133 1.00 24.32 39 THR C O 1
ATOM 3323 N N . ARG C 1 43 ? -12.275 25.951 35.147 1.00 19.77 40 ARG C N 1
ATOM 3324 C CA . ARG C 1 43 ? -11.823 24.967 34.160 1.00 19.27 40 ARG C CA 1
ATOM 3325 C C . ARG C 1 43 ? -11.418 23.631 34.792 1.00 19.45 40 ARG C C 1
ATOM 3326 O O . ARG C 1 43 ? -11.517 22.586 34.147 1.00 21.10 40 ARG C O 1
ATOM 3347 N N . GLU C 1 44 ? -10.965 23.648 36.049 1.00 18.83 41 GLU C N 1
ATOM 3348 C CA . GLU C 1 44 ? -10.363 22.444 36.628 1.00 17.48 41 GLU C CA 1
ATOM 3349 C C . GLU C 1 44 ? -11.121 21.870 37.806 1.00 17.29 41 GLU C C 1
ATOM 3350 O O . GLU C 1 44 ? -10.874 20.733 38.177 1.00 17.92 41 GLU C O 1
ATOM 3362 N N . LEU C 1 45 ? -12.028 22.635 38.395 1.00 17.63 42 LEU C N 1
ATOM 3363 C CA . LEU C 1 45 ? -12.867 22.121 39.482 1.00 19.78 42 LEU C CA 1
ATOM 3364 C C . LEU C 1 45 ? -14.346 22.404 39.233 1.00 23.66 42 LEU C C 1
ATOM 3365 O O . LEU C 1 45 ? -15.047 22.883 40.132 1.00 24.97 42 LEU C O 1
ATOM 3381 N N . PRO C 1 46 ? -14.842 22.098 38.022 1.00 26.41 43 PRO C N 1
ATOM 3382 C CA . PRO C 1 46 ? -16.235 22.458 37.744 1.00 29.26 43 PRO C CA 1
ATOM 3383 C C . PRO C 1 46 ? -17.250 21.792 38.663 1.00 31.78 43 PRO C C 1
ATOM 3384 O O . PRO C 1 46 ? -18.236 22.426 39.040 1.00 32.51 43 PRO C O 1
ATOM 3395 N N . SER C 1 47 ? -17.015 20.530 39.013 1.00 31.77 44 SER C N 1
ATOM 3396 C CA . SER C 1 47 ? -17.977 19.768 39.800 1.00 32.13 44 SER C CA 1
ATOM 3397 C C . SER C 1 47 ? -18.159 20.348 41.194 1.00 31.81 44 SER C C 1
ATOM 3398 O O . SER C 1 47 ? -19.050 19.926 41.928 1.00 32.86 44 SER C O 1
ATOM 3406 N N . PHE C 1 48 ? -17.311 21.307 41.562 1.00 31.65 45 PHE C N 1
ATOM 3407 C CA . PHE C 1 48 ? -17.385 21.939 42.876 1.00 33.19 45 PHE C CA 1
ATOM 3408 C C . PHE C 1 48 ? -17.941 23.368 42.829 1.00 35.47 45 PHE C C 1
ATOM 3409 O O . PHE C 1 48 ? -18.218 23.971 43.871 1.00 36.06 45 PHE C O 1
ATOM 3426 N N . LEU C 1 49 ? -18.128 23.899 41.628 1.00 37.74 46 LEU C N 1
ATOM 3427 C CA . LEU C 1 49 ? -18.679 25.240 41.467 1.00 39.99 46 LEU C CA 1
ATOM 3428 C C . LEU C 1 49 ? -20.203 25.244 41.551 1.00 42.04 46 LEU C C 1
ATOM 3429 O O . LEU C 1 49 ? -20.877 24.349 41.031 1.00 42.11 46 LEU C O 1
ATOM 3445 N N . GLY C 1 50 ? -20.731 26.277 42.206 1.00 43.28 47 GLY C N 1
ATOM 3446 C CA . GLY C 1 50 ? -22.152 26.386 42.487 1.00 43.94 47 GLY C CA 1
ATOM 3447 C C . GLY C 1 50 ? -23.031 26.335 41.249 1.00 44.94 47 GLY C C 1
ATOM 3448 O O . GLY C 1 50 ? -22.554 26.473 40.123 1.00 45.41 47 GLY C O 1
ATOM 3452 N N . THR C 1 53 ? -20.234 30.912 38.603 1.00 38.58 50 THR C N 1
ATOM 3453 C CA . THR C 1 53 ? -20.928 31.649 39.652 1.00 37.48 50 THR C CA 1
ATOM 3454 C C . THR C 1 53 ? -20.302 33.038 39.801 1.00 35.39 50 THR C C 1
ATOM 3455 O O . THR C 1 53 ? -19.360 33.360 39.081 1.00 36.77 50 THR C O 1
ATOM 3465 N N . ASP C 1 54 ? -20.806 33.861 40.724 1.00 31.72 51 ASP C N 1
ATOM 3466 C CA . ASP C 1 54 ? -20.549 35.304 40.632 1.00 27.44 51 ASP C CA 1
ATOM 3467 C C . ASP C 1 54 ? -19.250 35.817 41.264 1.00 25.09 51 ASP C C 1
ATOM 3468 O O . ASP C 1 54 ? -18.534 35.088 41.972 1.00 24.45 51 ASP C O 1
ATOM 3477 N N . GLU C 1 55 ? -18.954 37.083 40.973 1.00 25.93 52 GLU C N 1
ATOM 3478 C CA . GLU C 1 55 ? -17.684 37.689 41.348 1.00 25.51 52 GLU C CA 1
ATOM 3479 C C . GLU C 1 55 ? -17.527 37.699 42.839 1.00 20.23 52 GLU C C 1
ATOM 3480 O O . GLU C 1 55 ? -16.426 37.454 43.356 1.00 20.31 52 GLU C O 1
ATOM 3492 N N . ALA C 1 56 ? -18.636 37.968 43.525 1.00 19.33 53 ALA C N 1
ATOM 3493 C CA . ALA C 1 56 ? -18.641 38.022 44.972 1.00 17.75 53 ALA C CA 1
ATOM 3494 C C . ALA C 1 56 ? -18.219 36.687 45.565 1.00 15.74 53 ALA C C 1
ATOM 3495 O O . ALA C 1 56 ? -17.520 36.663 46.564 1.00 14.25 53 ALA C O 1
ATOM 3502 N N . ALA C 1 57 ? -18.658 35.585 44.957 1.00 15.57 54 ALA C N 1
ATOM 3503 C CA . ALA C 1 57 ? -18.331 34.243 45.446 1.00 16.10 54 ALA C CA 1
ATOM 3504 C C . ALA C 1 57 ? -16.840 33.939 45.319 1.00 15.75 54 ALA C C 1
ATOM 3505 O O . ALA C 1 57 ? -16.216 33.372 46.229 1.00 15.61 54 ALA C O 1
ATOM 3512 N N . PHE C 1 58 ? -16.255 34.318 44.191 1.00 15.71 55 PHE C N 1
ATOM 3513 C CA . PHE C 1 58 ? -14.835 34.092 43.997 1.00 16.33 55 PHE C CA 1
ATOM 3514 C C . PHE C 1 58 ? -14.049 35.005 44.938 1.00 13.85 55 PHE C C 1
ATOM 3515 O O . PHE C 1 58 ? -13.020 34.613 45.468 1.00 14.84 55 PHE C O 1
ATOM 3532 N N . GLN C 1 59 ? -14.548 36.216 45.183 1.00 13.28 56 GLN C N 1
ATOM 3533 C CA . GLN C 1 59 ? -13.852 37.127 46.074 1.00 12.77 56 GLN C CA 1
ATOM 3534 C C . GLN C 1 59 ? -13.854 36.593 47.506 1.00 12.26 56 GLN C C 1
ATOM 3535 O O . GLN C 1 59 ? -12.853 36.660 48.207 1.00 12.01 56 GLN C O 1
ATOM 3549 N N . LYS C 1 60 ? -14.973 36.030 47.923 1.00 10.95 57 LYS C N 1
ATOM 3550 C CA . LYS C 1 60 ? -15.089 35.454 49.253 1.00 12.98 57 LYS C CA 1
ATOM 3551 C C . LYS C 1 60 ? -14.164 34.250 49.379 1.00 11.69 57 LYS C C 1
ATOM 3552 O O . LYS C 1 60 ? -13.454 34.083 50.367 1.00 11.64 57 LYS C O 1
ATOM 3571 N N . LEU C 1 61 ? -14.124 33.425 48.351 1.00 11.81 58 LEU C N 1
ATOM 3572 C CA . LEU C 1 61 ? -13.261 32.260 48.400 1.00 13.06 58 LEU C CA 1
ATOM 3573 C C . LEU C 1 61 ? -11.797 32.672 48.530 1.00 12.50 58 LEU C C 1
ATOM 3574 O O . LEU C 1 61 ? -11.025 32.116 49.328 1.00 12.86 58 LEU C O 1
ATOM 3590 N N . MET C 1 62 ? -11.408 33.650 47.737 1.00 13.30 59 MET C N 1
ATOM 3591 C CA A MET C 1 62 ? -10.059 34.169 47.790 0.62 14.47 59 MET C CA 1
ATOM 3592 C CA B MET C 1 62 ? -10.050 34.195 47.793 0.38 15.07 59 MET C CA 1
ATOM 3593 C C . MET C 1 62 ? -9.732 34.641 49.204 1.00 12.33 59 MET C C 1
ATOM 3594 O O . MET C 1 62 ? -8.671 34.315 49.752 1.00 13.29 59 MET C O 1
ATOM 3621 N N . SER C 1 63 ? -10.628 35.430 49.782 1.00 11.93 60 SER C N 1
ATOM 3622 C CA . SER C 1 63 ? -10.390 35.920 51.122 1.00 12.46 60 SER C CA 1
ATOM 3623 C C . SER C 1 63 ? -10.217 34.785 52.113 1.00 12.53 60 SER C C 1
ATOM 3624 O O . SER C 1 63 ? -9.306 34.810 52.962 1.00 12.95 60 SER C O 1
ATOM 3632 N N . ASN C 1 64 ? -11.090 33.793 52.025 1.00 12.09 61 ASN C N 1
ATOM 3633 C CA . ASN C 1 64 ? -11.045 32.677 52.952 1.00 12.92 61 ASN C CA 1
ATOM 3634 C C . ASN C 1 64 ? -9.731 31.932 52.850 1.00 11.67 61 ASN C C 1
ATOM 3635 O O . ASN C 1 64 ? -9.158 31.525 53.857 1.00 13.99 61 ASN C O 1
ATOM 3646 N N . LEU C 1 65 ? -9.244 31.753 51.629 1.00 9.98 62 LEU C N 1
ATOM 3647 C CA . LEU C 1 65 ? -8.014 30.989 51.411 1.00 9.79 62 LEU C CA 1
ATOM 3648 C C . LEU C 1 65 ? -6.725 31.733 51.755 1.00 9.70 62 LEU C C 1
ATOM 3649 O O . LEU C 1 65 ? -5.678 31.115 51.941 1.00 9.16 62 LEU C O 1
ATOM 3665 N N . ASP C 1 66 ? -6.809 33.049 51.849 1.00 10.18 63 ASP C N 1
ATOM 3666 C CA . ASP C 1 66 ? -5.628 33.906 51.937 1.00 9.19 63 ASP C CA 1
ATOM 3667 C C . ASP C 1 66 ? -5.168 34.068 53.384 1.00 9.02 63 ASP C C 1
ATOM 3668 O O . ASP C 1 66 ? -5.265 35.142 53.979 1.00 9.61 63 ASP C O 1
ATOM 3677 N N . SER C 1 67 ? -4.674 32.971 53.946 1.00 9.55 64 SER C N 1
ATOM 3678 C CA . SER C 1 67 ? -4.267 32.940 55.351 1.00 8.06 64 SER C CA 1
ATOM 3679 C C . SER C 1 67 ? -3.088 33.870 55.641 1.00 8.50 64 SER C C 1
ATOM 3680 O O . SER C 1 67 ? -2.974 34.379 56.747 1.00 10.51 64 SER C O 1
ATOM 3688 N N . ASN C 1 68 ? -2.217 34.117 54.668 1.00 7.69 65 ASN C N 1
ATOM 3689 C CA . ASN C 1 68 ? -1.067 35.003 54.932 1.00 8.58 65 ASN C CA 1
ATOM 3690 C C . ASN C 1 68 ? -1.404 36.474 54.665 1.00 8.33 65 ASN C C 1
ATOM 3691 O O . ASN C 1 68 ? -0.569 37.337 54.888 1.00 8.41 65 ASN C O 1
ATOM 3702 N N . ARG C 1 69 ? -2.626 36.738 54.207 1.00 8.60 66 ARG C N 1
ATOM 3703 C CA . ARG C 1 69 ? -3.206 38.092 54.126 1.00 9.09 66 ARG C CA 1
ATOM 3704 C C . ARG C 1 69 ? -2.493 38.973 53.098 1.00 10.01 66 ARG C C 1
ATOM 3705 O O . ARG C 1 69 ? -2.472 40.188 53.238 1.00 13.23 66 ARG C O 1
ATOM 3726 N N . ASP C 1 70 ? -1.935 38.365 52.056 1.00 9.93 67 ASP C N 1
ATOM 3727 C CA . ASP C 1 70 ? -1.284 39.114 50.983 1.00 10.89 67 ASP C CA 1
ATOM 3728 C C . ASP C 1 70 ? -2.157 39.316 49.739 1.00 12.86 67 ASP C C 1
ATOM 3729 O O . ASP C 1 70 ? -1.675 39.778 48.714 1.00 15.03 67 ASP C O 1
ATOM 3738 N N . ASN C 1 71 ? -3.427 38.947 49.839 1.00 13.23 68 ASN C N 1
ATOM 3739 C CA . ASN C 1 71 ? -4.407 39.146 48.766 1.00 16.33 68 ASN C CA 1
ATOM 3740 C C . ASN C 1 71 ? -4.128 38.339 47.507 1.00 15.59 68 ASN C C 1
ATOM 3741 O O . ASN C 1 71 ? -4.622 38.687 46.426 1.00 19.09 68 ASN C O 1
ATOM 3752 N N . GLU C 1 72 ? -3.354 37.261 47.642 1.00 13.21 69 GLU C N 1
ATOM 3753 C CA . GLU C 1 72 ? -3.168 36.281 46.589 1.00 14.35 69 GLU C CA 1
ATOM 3754 C C . GLU C 1 72 ? -3.235 34.894 47.207 1.00 11.45 69 GLU C C 1
ATOM 3755 O O . GLU C 1 72 ? -3.183 34.742 48.426 1.00 12.06 69 GLU C O 1
ATOM 3767 N N . VAL C 1 73 ? -3.339 33.873 46.362 1.00 11.72 70 VAL C N 1
ATOM 3768 C CA . VAL C 1 73 ? -3.324 32.480 46.818 1.00 11.85 70 VAL C CA 1
ATOM 3769 C C . VAL C 1 73 ? -2.039 31.823 46.333 1.00 12.55 70 VAL C C 1
ATOM 3770 O O . VAL C 1 73 ? -1.833 31.657 45.129 1.00 13.25 70 VAL C O 1
ATOM 3783 N N . ASP C 1 74 ? -1.171 31.462 47.276 1.00 11.60 71 ASP C N 1
ATOM 3784 C CA . ASP C 1 74 ? 0.090 30.796 46.955 1.00 11.15 71 ASP C CA 1
ATOM 3785 C C . ASP C 1 74 ? -0.095 29.286 46.931 1.00 11.32 71 ASP C C 1
ATOM 3786 O O . ASP C 1 74 ? -1.198 28.779 47.158 1.00 10.84 71 ASP C O 1
ATOM 3795 N N . PHE C 1 75 ? 0.970 28.561 46.613 1.00 11.17 72 PHE C N 1
ATOM 3796 C CA . PHE C 1 75 ? 0.832 27.129 46.397 1.00 11.86 72 PHE C CA 1
ATOM 3797 C C . PHE C 1 75 ? 0.367 26.422 47.666 1.00 11.13 72 PHE C C 1
ATOM 3798 O O . PHE C 1 75 ? -0.496 25.551 47.617 1.00 11.84 72 PHE C O 1
ATOM 3815 N N . GLN C 1 76 ? 0.906 26.823 48.819 1.00 10.06 73 GLN C N 1
ATOM 3816 C CA . GLN C 1 76 ? 0.478 26.245 50.088 1.00 10.46 73 GLN C CA 1
ATOM 3817 C C . GLN C 1 76 ? -1.000 26.462 50.362 1.00 9.41 73 GLN C C 1
ATOM 3818 O O . GLN C 1 76 ? -1.720 25.523 50.719 1.00 8.48 73 GLN C O 1
ATOM 3832 N N . GLU C 1 77 ? -1.447 27.701 50.215 1.00 8.29 74 GLU C N 1
ATOM 3833 C CA . GLU C 1 77 ? -2.845 28.029 50.410 1.00 8.05 74 GLU C CA 1
ATOM 3834 C C . GLU C 1 77 ? -3.762 27.248 49.470 1.00 8.45 74 GLU C C 1
ATOM 3835 O O . GLU C 1 77 ? -4.840 26.840 49.849 1.00 7.86 74 GLU C O 1
ATOM 3847 N N . TYR C 1 78 ? -3.294 27.026 48.249 1.00 9.99 75 TYR C N 1
ATOM 3848 C CA . TYR C 1 78 ? -4.017 26.244 47.254 1.00 9.08 75 TYR C CA 1
ATOM 3849 C C . TYR C 1 78 ? -4.094 24.772 47.670 1.00 8.61 75 TYR C C 1
ATOM 3850 O O . TYR C 1 78 ? -5.139 24.125 47.545 1.00 9.33 75 TYR C O 1
ATOM 3868 N N . CYS C 1 79 ? -2.984 24.242 48.168 1.00 9.88 76 CYS C N 1
ATOM 3869 C CA . CYS C 1 79 ? -2.986 22.868 48.652 1.00 10.21 76 CYS C CA 1
ATOM 3870 C C . CYS C 1 79 ? -3.931 22.698 49.837 1.00 9.64 76 CYS C C 1
ATOM 3871 O O . CYS C 1 79 ? -4.598 21.689 49.938 1.00 8.95 76 CYS C O 1
ATOM 3879 N N . VAL C 1 80 ? -3.989 23.692 50.721 1.00 9.50 77 VAL C N 1
ATOM 3880 C CA . VAL C 1 80 ? -4.922 23.661 51.835 1.00 10.08 77 VAL C CA 1
ATOM 3881 C C . VAL C 1 80 ? -6.368 23.683 51.319 1.00 8.99 77 VAL C C 1
ATOM 3882 O O . VAL C 1 80 ? -7.230 22.967 51.819 1.00 9.97 77 VAL C O 1
ATOM 3895 N N . PHE C 1 81 ? -6.625 24.497 50.307 1.00 8.30 78 PHE C N 1
ATOM 3896 C CA . PHE C 1 81 ? -7.925 24.516 49.666 1.00 8.48 78 PHE C CA 1
ATOM 3897 C C . PHE C 1 81 ? -8.297 23.157 49.054 1.00 9.11 78 PHE C C 1
ATOM 3898 O O . PHE C 1 81 ? -9.395 22.647 49.265 1.00 10.65 78 PHE C O 1
ATOM 3915 N N . LEU C 1 82 ? -7.371 22.543 48.321 1.00 9.51 79 LEU C N 1
ATOM 3916 C CA . LEU C 1 82 ? -7.625 21.234 47.739 1.00 9.17 79 LEU C CA 1
ATOM 3917 C C . LEU C 1 82 ? -7.889 20.210 48.821 1.00 9.15 79 LEU C C 1
ATOM 3918 O O . LEU C 1 82 ? -8.771 19.363 48.686 1.00 9.21 79 LEU C O 1
ATOM 3934 N N . SER C 1 83 ? -7.114 20.284 49.896 1.00 9.49 80 SER C N 1
ATOM 3935 C CA . SER C 1 83 ? -7.324 19.422 51.046 1.00 9.48 80 SER C CA 1
ATOM 3936 C C . SER C 1 83 ? -8.731 19.554 51.596 1.00 7.78 80 SER C C 1
ATOM 3937 O O . SER C 1 83 ? -9.347 18.552 51.941 1.00 10.31 80 SER C O 1
ATOM 3945 N N . SER C 1 84 ? -9.233 20.785 51.675 1.00 8.90 81 SER C N 1
ATOM 3946 C CA . SER C 1 84 ? -10.570 21.004 52.200 1.00 12.11 81 SER C CA 1
ATOM 3947 C C . SER C 1 84 ? -11.633 20.417 51.273 1.00 12.62 81 SER C C 1
ATOM 3948 O O . SER C 1 84 ? -12.653 19.950 51.749 1.00 14.43 81 SER C O 1
ATOM 3956 N N . ILE C 1 85 ? -11.404 20.457 49.958 1.00 11.91 82 ILE C N 1
ATOM 3957 C CA . ILE C 1 85 ? -12.327 19.886 48.986 1.00 12.69 82 ILE C CA 1
ATOM 3958 C C . ILE C 1 85 ? -12.335 18.377 49.094 1.00 12.48 82 ILE C C 1
ATOM 3959 O O . ILE C 1 85 ? -13.402 17.748 49.090 1.00 15.04 82 ILE C O 1
ATOM 3975 N N . ALA C 1 86 ? -11.135 17.800 49.176 1.00 10.44 83 ALA C N 1
ATOM 3976 C CA . ALA C 1 86 ? -10.979 16.368 49.336 1.00 12.75 83 ALA C CA 1
ATOM 3977 C C . ALA C 1 86 ? -11.606 15.922 50.656 1.00 13.71 83 ALA C C 1
ATOM 3978 O O . ALA C 1 86 ? -12.249 14.903 50.693 1.00 15.78 83 ALA C O 1
ATOM 3985 N N . MET C 1 87 ? -11.431 16.714 51.722 1.00 13.47 84 MET C N 1
ATOM 3986 C CA . MET C 1 87 ? -11.988 16.393 53.028 1.00 16.64 84 MET C CA 1
ATOM 3987 C C . MET C 1 87 ? -13.509 16.380 52.960 1.00 19.26 84 MET C C 1
ATOM 3988 O O . MET C 1 87 ? -14.157 15.512 53.554 1.00 21.40 84 MET C O 1
ATOM 4002 N N . MET C 1 88 ? -14.071 17.331 52.217 1.00 19.73 85 MET C N 1
ATOM 4003 C CA . MET C 1 88 ? -15.510 17.383 51.989 0.77 24.31 85 MET C CA 1
ATOM 4004 C C . MET C 1 88 ? -15.965 16.152 51.204 1.00 24.06 85 MET C C 1
ATOM 4005 O O . MET C 1 88 ? -16.997 15.558 51.523 1.00 27.57 85 MET C O 1
ATOM 4019 N N . SER C 1 89 ? -15.191 15.762 50.187 1.00 23.14 86 SER C N 1
ATOM 4020 C CA . SER C 1 89 ? -15.539 14.599 49.363 1.00 25.90 86 SER C CA 1
ATOM 4021 C C . SER C 1 89 ? -15.422 13.302 50.152 1.00 25.23 86 SER C C 1
ATOM 4022 O O . SER C 1 89 ? -16.109 12.328 49.860 1.00 26.66 86 SER C O 1
ATOM 4030 N N . ASN C 1 90 ? -14.536 13.298 51.143 1.00 23.76 87 ASN C N 1
ATOM 4031 C CA . ASN C 1 90 ? -14.271 12.112 51.950 1.00 24.49 87 ASN C CA 1
ATOM 4032 C C . ASN C 1 90 ? -15.323 11.937 53.036 1.00 28.59 87 ASN C C 1
ATOM 4033 O O . ASN C 1 90 ? -15.429 10.879 53.654 1.00 29.48 87 ASN C O 1
ATOM 4044 N N . GLU C 1 91 ? -16.099 12.990 53.254 1.00 34.42 88 GLU C N 1
ATOM 4045 C CA . GLU C 1 91 ? -17.209 12.973 54.192 1.00 39.68 88 GLU C CA 1
ATOM 4046 C C . GLU C 1 91 ? -18.515 12.790 53.432 1.00 42.40 88 GLU C C 1
ATOM 4047 O O . GLU C 1 91 ? -19.125 13.768 52.989 1.00 44.79 88 GLU C O 1
ATOM 4059 N N . MET D 1 4 ? -17.324 15.875 32.458 1.00 33.04 1 MET D N 1
ATOM 4060 C CA . MET D 1 4 ? -16.320 14.824 32.790 1.00 32.11 1 MET D CA 1
ATOM 4061 C C . MET D 1 4 ? -15.337 15.339 33.831 1.00 27.57 1 MET D C 1
ATOM 4062 O O . MET D 1 4 ? -14.964 16.508 33.826 1.00 27.51 1 MET D O 1
ATOM 4078 N N . ALA D 1 5 ? -14.895 14.453 34.713 1.00 24.83 2 ALA D N 1
ATOM 4079 C CA . ALA D 1 5 ? -13.925 14.832 35.736 1.00 21.97 2 ALA D CA 1
ATOM 4080 C C . ALA D 1 5 ? -12.609 15.331 35.134 1.00 18.81 2 ALA D C 1
ATOM 4081 O O . ALA D 1 5 ? -12.054 14.713 34.219 1.00 19.45 2 ALA D O 1
ATOM 4088 N N . SER D 1 6 ? -12.115 16.448 35.657 1.00 15.89 3 SER D N 1
ATOM 4089 C CA . SER D 1 6 ? -10.856 17.012 35.200 1.00 14.26 3 SER D CA 1
ATOM 4090 C C . SER D 1 6 ? -9.722 16.175 35.793 1.00 12.92 3 SER D C 1
ATOM 4091 O O . SER D 1 6 ? -9.928 15.433 36.786 1.00 13.37 3 SER D O 1
ATOM 4099 N N . PRO D 1 7 ? -8.519 16.289 35.226 1.00 13.23 4 PRO D N 1
ATOM 4100 C CA . PRO D 1 7 ? -7.370 15.635 35.857 1.00 12.23 4 PRO D CA 1
ATOM 4101 C C . PRO D 1 7 ? -7.196 16.039 37.318 1.00 10.57 4 PRO D C 1
ATOM 4102 O O . PRO D 1 7 ? -6.852 15.187 38.134 1.00 11.72 4 PRO D O 1
ATOM 4113 N N . LEU D 1 8 ? -7.423 17.303 37.658 1.00 10.91 5 LEU D N 1
ATOM 4114 C CA . LEU D 1 8 ? -7.303 17.715 39.051 1.00 9.93 5 LEU D CA 1
ATOM 4115 C C . LEU D 1 8 ? -8.369 17.056 39.946 1.00 10.31 5 LEU D C 1
ATOM 4116 O O . LEU D 1 8 ? -8.076 16.643 41.065 1.00 11.98 5 LEU D O 1
ATOM 4132 N N . GLU D 1 9 ? -9.611 16.982 39.478 1.00 11.28 6 GLU D N 1
ATOM 4133 C CA . GLU D 1 9 ? -10.663 16.277 40.213 1.00 11.30 6 GLU D CA 1
ATOM 4134 C C . GLU D 1 9 ? -10.335 14.796 40.425 1.00 11.32 6 GLU D C 1
ATOM 4135 O O . GLU D 1 9 ? -10.530 14.257 41.526 1.00 12.04 6 GLU D O 1
ATOM 4147 N N . LYS D 1 10 ? -9.799 14.145 39.407 1.00 11.43 7 LYS D N 1
ATOM 4148 C CA . LYS D 1 10 ? -9.356 12.771 39.552 1.00 12.88 7 LYS D CA 1
ATOM 4149 C C . LYS D 1 10 ? -8.182 12.661 40.534 1.00 10.56 7 LYS D C 1
ATOM 4150 O O . LYS D 1 10 ? -8.087 11.691 41.291 1.00 12.39 7 LYS D O 1
ATOM 4169 N N . ALA D 1 11 ? -7.295 13.650 40.534 1.00 10.25 8 ALA D N 1
ATOM 4170 C CA . ALA D 1 11 ? -6.164 13.637 41.461 1.00 11.01 8 ALA D CA 1
ATOM 4171 C C . ALA D 1 11 ? -6.664 13.710 42.916 1.00 10.37 8 ALA D C 1
ATOM 4172 O O . ALA D 1 11 ? -6.148 13.006 43.795 1.00 11.12 8 ALA D O 1
ATOM 4179 N N . LEU D 1 12 ? -7.672 14.528 43.178 1.00 10.08 9 LEU D N 1
ATOM 4180 C CA . LEU D 1 12 ? -8.270 14.573 44.505 1.00 10.48 9 LEU D CA 1
ATOM 4181 C C . LEU D 1 12 ? -8.906 13.244 44.870 1.00 9.26 9 LEU D C 1
ATOM 4182 O O . LEU D 1 12 ? -8.789 12.794 46.014 1.00 9.90 9 LEU D O 1
ATOM 4198 N N . ASP D 1 13 ? -9.571 12.597 43.913 1.00 9.45 10 ASP D N 1
ATOM 4199 C CA . ASP D 1 13 ? -10.141 11.283 44.151 1.00 10.31 10 ASP D CA 1
ATOM 4200 C C . ASP D 1 13 ? -9.058 10.275 44.564 1.00 8.54 10 ASP D C 1
ATOM 4201 O O . ASP D 1 13 ? -9.277 9.433 45.419 1.00 10.20 10 ASP D O 1
ATOM 4210 N N . VAL D 1 14 ? -7.897 10.358 43.933 1.00 9.29 11 VAL D N 1
ATOM 4211 C CA . VAL D 1 14 ? -6.783 9.467 44.257 1.00 10.09 11 VAL D CA 1
ATOM 4212 C C . VAL D 1 14 ? -6.194 9.799 45.629 1.00 8.60 11 VAL D C 1
ATOM 4213 O O . VAL D 1 14 ? -5.784 8.900 46.353 1.00 10.50 11 VAL D O 1
ATOM 4226 N N . MET D 1 15 ? -6.136 11.076 45.988 1.00 8.29 12 MET D N 1
ATOM 4227 C CA . MET D 1 15 ? -5.750 11.441 47.353 1.00 9.09 12 MET D CA 1
ATOM 4228 C C . MET D 1 15 ? -6.625 10.705 48.379 1.00 9.17 12 MET D C 1
ATOM 4229 O O . MET D 1 15 ? -6.135 10.134 49.358 1.00 9.09 12 MET D O 1
ATOM 4243 N N . VAL D 1 16 ? -7.933 10.731 48.154 1.00 7.42 13 VAL D N 1
ATOM 4244 C CA . VAL D 1 16 ? -8.875 10.066 49.029 1.00 8.88 13 VAL D CA 1
ATOM 4245 C C . VAL D 1 16 ? -8.736 8.548 48.990 1.00 7.77 13 VAL D C 1
ATOM 4246 O O . VAL D 1 16 ? -8.664 7.902 50.041 1.00 8.17 13 VAL D O 1
ATOM 4259 N N . SER D 1 17 ? -8.718 7.971 47.792 1.00 7.71 14 SER D N 1
ATOM 4260 C CA . SER D 1 17 ? -8.725 6.534 47.697 1.00 8.49 14 SER D CA 1
ATOM 4261 C C . SER D 1 17 ? -7.435 5.939 48.242 1.00 9.21 14 SER D C 1
ATOM 4262 O O . SER D 1 17 ? -7.450 4.880 48.861 1.00 10.05 14 SER D O 1
ATOM 4270 N N . THR D 1 18 ? -6.316 6.615 48.033 1.00 8.58 15 THR D N 1
ATOM 4271 C CA . THR D 1 18 ? -5.050 6.089 48.520 1.00 7.85 15 THR D CA 1
ATOM 4272 C C . THR D 1 18 ? -5.031 6.040 50.044 1.00 7.11 15 THR D C 1
ATOM 4273 O O . THR D 1 18 ? -4.524 5.093 50.625 1.00 7.68 15 THR D O 1
ATOM 4284 N N . PHE D 1 19 ? -5.620 7.036 50.687 1.00 6.70 16 PHE D N 1
ATOM 4285 C CA . PHE D 1 19 ? -5.718 7.031 52.133 1.00 6.63 16 PHE D CA 1
ATOM 4286 C C . PHE D 1 19 ? -6.466 5.789 52.604 1.00 6.12 16 PHE D C 1
ATOM 4287 O O . PHE D 1 19 ? -6.013 5.059 53.472 1.00 6.80 16 PHE D O 1
ATOM 4304 N N . HIS D 1 20 ? -7.648 5.560 52.038 1.00 7.45 17 HIS D N 1
ATOM 4305 C CA . HIS D 1 20 ? -8.473 4.428 52.461 1.00 7.41 17 HIS D CA 1
ATOM 4306 C C . HIS D 1 20 ? -7.867 3.078 52.155 1.00 7.25 17 HIS D C 1
ATOM 4307 O O . HIS D 1 20 ? -8.140 2.105 52.860 1.00 9.86 17 HIS D O 1
ATOM 4320 N N . LYS D 1 21 ? -7.077 3.019 51.091 1.00 6.70 18 LYS D N 1
ATOM 4321 C CA . LYS D 1 21 ? -6.407 1.788 50.689 1.00 8.29 18 LYS D CA 1
ATOM 4322 C C . LYS D 1 21 ? -5.589 1.216 51.839 1.00 8.92 18 LYS D C 1
ATOM 4323 O O . LYS D 1 21 ? -5.486 0.006 52.001 1.00 11.35 18 LYS D O 1
ATOM 4342 N N . TYR D 1 22 ? -5.030 2.105 52.647 1.00 6.75 19 TYR D N 1
ATOM 4343 C CA . TYR D 1 22 ? -4.225 1.717 53.807 1.00 6.48 19 TYR D CA 1
ATOM 4344 C C . TYR D 1 22 ? -4.940 1.859 55.138 1.00 6.71 19 TYR D C 1
ATOM 4345 O O . TYR D 1 22 ? -4.742 1.042 56.016 1.00 7.17 19 TYR D O 1
ATOM 4363 N N . SER D 1 23 ? -5.770 2.883 55.302 1.00 6.31 20 SER D N 1
ATOM 4364 C CA . SER D 1 23 ? -6.414 3.089 56.603 1.00 5.92 20 SER D CA 1
ATOM 4365 C C . SER D 1 23 ? -7.369 1.969 56.936 1.00 4.91 20 SER D C 1
ATOM 4366 O O . SER D 1 23 ? -7.585 1.677 58.106 1.00 5.97 20 SER D O 1
ATOM 4374 N N . GLY D 1 24 ? -7.944 1.344 55.911 1.00 6.12 21 GLY D N 1
ATOM 4375 C CA . GLY D 1 24 ? -8.936 0.310 56.106 1.00 7.81 21 GLY D CA 1
ATOM 4376 C C . GLY D 1 24 ? -8.369 -1.071 56.401 1.00 7.47 21 GLY D C 1
ATOM 4377 O O . GLY D 1 24 ? -9.131 -2.013 56.476 1.00 8.32 21 GLY D O 1
ATOM 4381 N N . LYS D 1 25 ? -7.050 -1.205 56.555 1.00 7.67 22 LYS D N 1
ATOM 4382 C CA . LYS D 1 25 ? -6.476 -2.534 56.771 1.00 8.93 22 LYS D CA 1
ATOM 4383 C C . LYS D 1 25 ? -6.741 -3.077 58.142 1.00 10.13 22 LYS D C 1
ATOM 4384 O O . LYS D 1 25 ? -7.092 -4.243 58.278 1.00 12.08 22 LYS D O 1
ATOM 4403 N N . GLU D 1 26 ? -6.578 -2.237 59.149 1.00 9.68 23 GLU D N 1
ATOM 4404 C CA . GLU D 1 26 ? -6.572 -2.653 60.543 1.00 12.36 23 GLU D CA 1
ATOM 4405 C C . GLU D 1 26 ? -7.240 -1.595 61.393 1.00 9.28 23 GLU D C 1
ATOM 4406 O O . GLU D 1 26 ? -7.228 -0.424 61.047 1.00 7.14 23 GLU D O 1
ATOM 4418 N N . GLY D 1 27 ? -7.764 -2.000 62.536 1.00 8.83 24 GLY D N 1
ATOM 4419 C CA . GLY D 1 27 ? -8.198 -1.051 63.541 1.00 7.95 24 GLY D CA 1
ATOM 4420 C C . GLY D 1 27 ? -9.242 -0.115 62.990 1.00 6.98 24 GLY D C 1
ATOM 4421 O O . GLY D 1 27 ? -10.089 -0.527 62.197 1.00 8.08 24 GLY D O 1
ATOM 4425 N N . ASP D 1 28 ? -9.162 1.151 63.385 1.00 6.21 25 ASP D N 1
ATOM 4426 C CA . ASP D 1 28 ? -10.037 2.177 62.854 1.00 5.06 25 ASP D CA 1
ATOM 4427 C C . ASP D 1 28 ? -9.914 2.193 61.315 1.00 5.64 25 ASP D C 1
ATOM 4428 O O . ASP D 1 28 ? -8.839 2.422 60.775 1.00 5.71 25 ASP D O 1
ATOM 4437 N N . LYS D 1 29 ? -11.032 1.980 60.617 1.00 5.03 26 LYS D N 1
ATOM 4438 C CA . LYS D 1 29 ? -10.993 1.919 59.163 1.00 5.09 26 LYS D CA 1
ATOM 4439 C C . LYS D 1 29 ? -10.751 3.267 58.512 1.00 4.65 26 LYS D C 1
ATOM 4440 O O . LYS D 1 29 ? -10.404 3.339 57.339 1.00 5.60 26 LYS D O 1
ATOM 4459 N N . PHE D 1 30 ? -10.891 4.332 59.295 1.00 3.92 27 PHE D N 1
ATOM 4460 C CA . PHE D 1 30 ? -10.768 5.694 58.780 1.00 4.29 27 PHE D CA 1
ATOM 4461 C C . PHE D 1 30 ? -9.523 6.430 59.256 1.00 3.96 27 PHE D C 1
ATOM 4462 O O . PHE D 1 30 ? -9.388 7.631 59.026 1.00 6.35 27 PHE D O 1
ATOM 4479 N N . LYS D 1 31 ? -8.615 5.717 59.904 1.00 5.18 28 LYS D N 1
ATOM 4480 C CA . LYS D 1 31 ? -7.347 6.322 60.323 1.00 4.52 28 LYS D CA 1
ATOM 4481 C C . LYS D 1 31 ? -6.197 5.334 60.079 1.00 5.25 28 LYS D C 1
ATOM 4482 O O . LYS D 1 31 ? -6.389 4.126 60.096 1.00 5.76 28 LYS D O 1
ATOM 4501 N N . LEU D 1 32 ? -5.021 5.885 59.836 1.00 4.63 29 LEU D N 1
ATOM 4502 C CA . LEU D 1 32 ? -3.787 5.115 59.692 1.00 5.09 29 LEU D CA 1
ATOM 4503 C C . LEU D 1 32 ? -3.105 4.911 61.031 1.00 6.32 29 LEU D C 1
ATOM 4504 O O . LEU D 1 32 ? -2.827 5.881 61.742 1.00 6.42 29 LEU D O 1
ATOM 4520 N N . ASN D 1 33 ? -2.814 3.669 61.366 1.00 5.97 30 ASN D N 1
ATOM 4521 C CA . ASN D 1 33 ? -1.889 3.402 62.448 1.00 5.89 30 ASN D CA 1
ATOM 4522 C C . ASN D 1 33 ? -0.464 3.456 61.903 1.00 6.98 30 ASN D C 1
ATOM 4523 O O . ASN D 1 33 ? -0.248 3.683 60.702 1.00 6.65 30 ASN D O 1
ATOM 4534 N N . LYS D 1 34 ? 0.509 3.258 62.777 1.00 8.96 31 LYS D N 1
ATOM 4535 C CA . LYS D 1 34 ? 1.884 3.387 62.363 1.00 10.36 31 LYS D CA 1
ATOM 4536 C C . LYS D 1 34 ? 2.240 2.446 61.203 1.00 8.84 31 LYS D C 1
ATOM 4537 O O . LYS D 1 34 ? 2.932 2.847 60.244 1.00 10.39 31 LYS D O 1
ATOM 4556 N N . SER D 1 35 ? 1.780 1.203 61.285 1.00 9.04 32 SER D N 1
ATOM 4557 C CA A SER D 1 35 ? 2.059 0.213 60.248 0.54 10.18 32 SER D CA 1
ATOM 4558 C CA B SER D 1 35 ? 2.071 0.223 60.244 0.46 10.17 32 SER D CA 1
ATOM 4559 C C . SER D 1 35 ? 1.443 0.615 58.915 1.00 8.52 32 SER D C 1
ATOM 4560 O O . SER D 1 35 ? 2.076 0.504 57.878 1.00 8.27 32 SER D O 1
ATOM 4575 N N . GLU D 1 36 ? 0.205 1.085 58.949 1.00 7.80 33 GLU D N 1
ATOM 4576 C CA . GLU D 1 36 ? -0.510 1.466 57.741 1.00 6.47 33 GLU D CA 1
ATOM 4577 C C . GLU D 1 36 ? 0.114 2.695 57.105 1.00 6.70 33 GLU D C 1
ATOM 4578 O O . GLU D 1 36 ? 0.225 2.786 55.889 1.00 6.90 33 GLU D O 1
ATOM 4590 N N . LEU D 1 37 ? 0.534 3.644 57.928 1.00 7.02 34 LEU D N 1
ATOM 4591 C CA . LEU D 1 37 ? 1.232 4.821 57.445 1.00 6.60 34 LEU D CA 1
ATOM 4592 C C . LEU D 1 37 ? 2.556 4.452 56.787 1.00 6.77 34 LEU D C 1
ATOM 4593 O O . LEU D 1 37 ? 2.870 4.958 55.712 1.00 7.21 34 LEU D O 1
ATOM 4609 N N . LYS D 1 38 ? 3.320 3.562 57.408 1.00 8.47 35 LYS D N 1
ATOM 4610 C CA . LYS D 1 38 ? 4.603 3.145 56.849 1.00 8.05 35 LYS D CA 1
ATOM 4611 C C . LYS D 1 38 ? 4.373 2.483 55.483 1.00 8.82 35 LYS D C 1
ATOM 4612 O O . LYS D 1 38 ? 5.109 2.726 54.529 1.00 9.69 35 LYS D O 1
ATOM 4631 N N . GLU D 1 39 ? 3.327 1.664 55.387 1.00 8.27 36 GLU D N 1
ATOM 4632 C CA . GLU D 1 39 ? 3.027 0.979 54.130 0.96 8.56 36 GLU D CA 1
ATOM 4633 C C . GLU D 1 39 ? 2.602 1.979 53.060 1.00 8.65 36 GLU D C 1
ATOM 4634 O O . GLU D 1 39 ? 3.044 1.896 51.927 1.00 9.59 36 GLU D O 1
ATOM 4646 N N . LEU D 1 40 ? 1.755 2.943 53.410 1.00 7.87 37 LEU D N 1
ATOM 4647 C CA . LEU D 1 40 ? 1.311 3.919 52.421 1.00 6.43 37 LEU D CA 1
ATOM 4648 C C . LEU D 1 40 ? 2.537 4.660 51.870 1.00 7.48 37 LEU D C 1
ATOM 4649 O O . LEU D 1 40 ? 2.711 4.787 50.672 1.00 8.78 37 LEU D O 1
ATOM 4665 N N . LEU D 1 41 ? 3.411 5.142 52.744 1.00 7.47 38 LEU D N 1
ATOM 4666 C CA . LEU D 1 41 ? 4.574 5.880 52.290 1.00 8.58 38 LEU D CA 1
ATOM 4667 C C . LEU D 1 41 ? 5.497 5.032 51.433 1.00 9.24 38 LEU D C 1
ATOM 4668 O O . LEU D 1 41 ? 5.936 5.483 50.376 1.00 11.48 38 LEU D O 1
ATOM 4684 N N . THR D 1 42 ? 5.761 3.817 51.882 1.00 9.91 39 THR D N 1
ATOM 4685 C CA . THR D 1 42 ? 6.686 2.914 51.207 0.95 10.87 39 THR D CA 1
ATOM 4686 C C . THR D 1 42 ? 6.188 2.544 49.832 1.00 10.80 39 THR D C 1
ATOM 4687 O O . THR D 1 42 ? 6.956 2.449 48.880 1.00 12.68 39 THR D O 1
ATOM 4698 N N . ARG D 1 43 ? 4.894 2.292 49.725 1.00 9.88 40 ARG D N 1
ATOM 4699 C CA . ARG D 1 43 ? 4.335 1.788 48.474 1.00 11.42 40 ARG D CA 1
ATOM 4700 C C . ARG D 1 43 ? 3.856 2.861 47.523 1.00 11.52 40 ARG D C 1
ATOM 4701 O O . ARG D 1 43 ? 3.868 2.643 46.321 1.00 13.10 40 ARG D O 1
ATOM 4722 N N . GLU D 1 44 ? 3.460 4.018 48.050 1.00 10.27 41 GLU D N 1
ATOM 4723 C CA . GLU D 1 44 ? 2.832 5.026 47.214 1.00 10.68 41 GLU D CA 1
ATOM 4724 C C . GLU D 1 44 ? 3.663 6.284 47.022 1.00 11.31 41 GLU D C 1
ATOM 4725 O O . GLU D 1 44 ? 3.399 7.057 46.111 1.00 12.34 41 GLU D O 1
ATOM 4737 N N . LEU D 1 45 ? 4.634 6.522 47.891 1.00 11.01 42 LEU D N 1
ATOM 4738 C CA . LEU D 1 45 ? 5.451 7.732 47.789 1.00 11.52 42 LEU D CA 1
ATOM 4739 C C . LEU D 1 45 ? 6.949 7.428 47.770 1.00 12.68 42 LEU D C 1
ATOM 4740 O O . LEU D 1 45 ? 7.720 8.121 48.414 1.00 13.35 42 LEU D O 1
ATOM 4756 N N . PRO D 1 46 ? 7.375 6.416 46.995 1.00 12.77 43 PRO D N 1
ATOM 4757 C CA . PRO D 1 46 ? 8.794 6.055 46.991 1.00 14.98 43 PRO D CA 1
ATOM 4758 C C . PRO D 1 46 ? 9.714 7.224 46.617 1.00 15.42 43 PRO D C 1
ATOM 4759 O O . PRO D 1 46 ? 10.784 7.329 47.202 1.00 17.09 43 PRO D O 1
ATOM 4770 N N . SER D 1 47 ? 9.284 8.098 45.711 1.00 17.16 44 SER D N 1
ATOM 4771 C CA . SER D 1 47 ? 10.136 9.184 45.226 1.00 17.95 44 SER D CA 1
ATOM 4772 C C . SER D 1 47 ? 10.432 10.244 46.293 1.00 19.29 44 SER D C 1
ATOM 4773 O O . SER D 1 47 ? 11.342 11.045 46.135 1.00 22.35 44 SER D O 1
ATOM 4781 N N . PHE D 1 48 ? 9.640 10.254 47.358 1.00 17.96 45 PHE D N 1
ATOM 4782 C CA . PHE D 1 48 ? 9.794 11.177 48.479 1.00 19.35 45 PHE D CA 1
ATOM 4783 C C . PHE D 1 48 ? 10.554 10.569 49.654 1.00 22.25 45 PHE D C 1
ATOM 4784 O O . PHE D 1 48 ? 10.790 11.247 50.647 1.00 28.79 45 PHE D O 1
ATOM 4801 N N . LEU D 1 49 ? 10.929 9.293 49.552 1.00 23.05 46 LEU D N 1
ATOM 4802 C CA . LEU D 1 49 ? 11.584 8.617 50.672 1.00 27.95 46 LEU D CA 1
ATOM 4803 C C . LEU D 1 49 ? 13.059 8.950 50.732 1.00 29.52 46 LEU D C 1
ATOM 4804 O O . LEU D 1 49 ? 13.712 9.106 49.707 1.00 30.10 46 LEU D O 1
ATOM 4820 N N . GLY D 1 50 ? 13.577 9.047 51.950 1.00 31.24 47 GLY D N 1
ATOM 4821 C CA . GLY D 1 50 ? 14.991 9.276 52.164 1.00 33.32 47 GLY D CA 1
ATOM 4822 C C . GLY D 1 50 ? 15.849 8.051 52.012 1.00 35.04 47 GLY D C 1
ATOM 4823 O O . GLY D 1 50 ? 15.370 6.957 51.695 1.00 34.16 47 GLY D O 1
ATOM 4827 N N . LYS D 1 51 ? 17.144 8.284 52.199 1.00 37.08 48 LYS D N 1
ATOM 4828 C CA . LYS D 1 51 ? 18.175 7.268 52.094 1.00 40.65 48 LYS D CA 1
ATOM 4829 C C . LYS D 1 51 ? 17.915 6.204 53.138 1.00 40.08 48 LYS D C 1
ATOM 4830 O O . LYS D 1 51 ? 18.118 5.011 52.903 1.00 42.28 48 LYS D O 1
ATOM 4849 N N . ARG D 1 52 ? 17.444 6.661 54.292 1.00 37.13 49 ARG D N 1
ATOM 4850 C CA . ARG D 1 52 ? 17.276 5.811 55.447 1.00 35.62 49 ARG D CA 1
ATOM 4851 C C . ARG D 1 52 ? 15.828 5.821 55.910 1.00 33.12 49 ARG D C 1
ATOM 4852 O O . ARG D 1 52 ? 15.333 6.802 56.475 1.00 34.76 49 ARG D O 1
ATOM 4873 N N . THR D 1 53 ? 15.168 4.701 55.658 1.00 28.17 50 THR D N 1
ATOM 4874 C CA . THR D 1 53 ? 13.777 4.497 55.993 1.00 25.37 50 THR D CA 1
ATOM 4875 C C . THR D 1 53 ? 13.686 3.519 57.166 1.00 20.74 50 THR D C 1
ATOM 4876 O O . THR D 1 53 ? 12.859 2.606 57.195 1.00 22.36 50 THR D O 1
ATOM 4886 N N . ASP D 1 54 ? 14.577 3.703 58.124 1.00 14.14 51 ASP D N 1
ATOM 4887 C CA . ASP D 1 54 ? 14.571 2.899 59.331 1.00 10.74 51 ASP D CA 1
ATOM 4888 C C . ASP D 1 54 ? 13.395 3.228 60.235 1.00 11.33 51 ASP D C 1
ATOM 4889 O O . ASP D 1 54 ? 12.753 4.266 60.104 1.00 12.79 51 ASP D O 1
ATOM 4898 N N . GLU D 1 55 ? 13.151 2.329 61.171 1.00 12.86 52 GLU D N 1
ATOM 4899 C CA . GLU D 1 55 ? 12.040 2.440 62.101 1.00 13.71 52 GLU D CA 1
ATOM 4900 C C . GLU D 1 55 ? 12.097 3.710 62.952 1.00 13.40 52 GLU D C 1
ATOM 4901 O O . GLU D 1 55 ? 11.082 4.339 63.227 1.00 12.97 52 GLU D O 1
ATOM 4913 N N . ALA D 1 56 ? 13.287 4.091 63.389 1.00 12.19 53 ALA D N 1
ATOM 4914 C CA . ALA D 1 56 ? 13.426 5.274 64.214 1.00 12.89 53 ALA D CA 1
ATOM 4915 C C . ALA D 1 56 ? 12.949 6.522 63.475 1.00 14.95 53 ALA D C 1
ATOM 4916 O O . ALA D 1 56 ? 12.172 7.311 64.021 1.00 14.42 53 ALA D O 1
ATOM 4923 N N . ALA D 1 57 ? 13.371 6.675 62.218 1.00 15.38 54 ALA D N 1
ATOM 4924 C CA . ALA D 1 57 ? 12.947 7.799 61.397 1.00 15.74 54 ALA D CA 1
ATOM 4925 C C . ALA D 1 57 ? 11.453 7.767 61.224 1.00 15.48 54 ALA D C 1
ATOM 4926 O O . ALA D 1 57 ? 10.792 8.792 61.279 1.00 15.84 54 ALA D O 1
ATOM 4933 N N . PHE D 1 58 ? 10.904 6.590 60.995 1.00 15.04 55 PHE D N 1
ATOM 4934 C CA . PHE D 1 58 ? 9.484 6.524 60.831 1.00 15.66 55 PHE D CA 1
ATOM 4935 C C . PHE D 1 58 ? 8.662 6.858 62.073 1.00 14.84 55 PHE D C 1
ATOM 4936 O O . PHE D 1 58 ? 7.616 7.485 61.980 1.00 17.52 55 PHE D O 1
ATOM 4953 N N . GLN D 1 59 ? 9.109 6.425 63.242 1.00 12.49 56 GLN D N 1
ATOM 4954 C CA . GLN D 1 59 ? 8.405 6.707 64.484 1.00 12.84 56 GLN D CA 1
ATOM 4955 C C . GLN D 1 59 ? 8.356 8.199 64.717 1.00 11.88 56 GLN D C 1
ATOM 4956 O O . GLN D 1 59 ? 7.361 8.749 65.194 1.00 11.15 56 GLN D O 1
ATOM 4970 N N . LYS D 1 60 ? 9.438 8.869 64.361 1.00 12.43 57 LYS D N 1
ATOM 4971 C CA . LYS D 1 60 ? 9.504 10.307 64.527 1.00 13.62 57 LYS D CA 1
ATOM 4972 C C . LYS D 1 60 ? 8.515 10.987 63.577 1.00 12.42 57 LYS D C 1
ATOM 4973 O O . LYS D 1 60 ? 7.798 11.916 63.956 1.00 12.02 57 LYS D O 1
ATOM 4992 N N . LEU D 1 61 ? 8.456 10.502 62.343 1.00 12.50 58 LEU D N 1
ATOM 4993 C CA . LEU D 1 61 ? 7.528 11.052 61.373 1.00 11.01 58 LEU D CA 1
ATOM 4994 C C . LEU D 1 61 ? 6.084 10.891 61.861 1.00 11.16 58 LEU D C 1
ATOM 4995 O O . LEU D 1 61 ? 5.276 11.815 61.784 1.00 10.78 58 LEU D O 1
ATOM 5011 N N . MET D 1 62 ? 5.758 9.707 62.348 1.00 9.83 59 MET D N 1
ATOM 5012 C CA . MET D 1 62 ? 4.428 9.447 62.875 1.00 9.53 59 MET D CA 1
ATOM 5013 C C . MET D 1 62 ? 4.031 10.492 63.918 1.00 8.71 59 MET D C 1
ATOM 5014 O O . MET D 1 62 ? 2.929 11.050 63.891 1.00 8.51 59 MET D O 1
ATOM 5028 N N . SER D 1 63 ? 4.919 10.730 64.866 1.00 7.09 60 SER D N 1
ATOM 5029 C CA . SER D 1 63 ? 4.632 11.682 65.937 1.00 8.12 60 SER D CA 1
ATOM 5030 C C . SER D 1 63 ? 4.428 13.077 65.382 1.00 8.55 60 SER D C 1
ATOM 5031 O O . SER D 1 63 ? 3.549 13.808 65.840 1.00 9.38 60 SER D O 1
ATOM 5039 N N . ASN D 1 64 ? 5.216 13.449 64.379 1.00 7.64 61 ASN D N 1
ATOM 5040 C CA . ASN D 1 64 ? 5.053 14.766 63.800 1.00 8.28 61 ASN D CA 1
ATOM 5041 C C . ASN D 1 64 ? 3.758 14.957 63.000 1.00 7.37 61 ASN D C 1
ATOM 5042 O O . ASN D 1 64 ? 3.280 16.060 62.875 1.00 10.73 61 ASN D O 1
ATOM 5053 N N . LEU D 1 65 ? 3.214 13.880 62.451 1.00 5.94 62 LEU D N 1
ATOM 5054 C CA . LEU D 1 65 ? 1.972 13.963 61.695 1.00 5.71 62 LEU D CA 1
ATOM 5055 C C . LEU D 1 65 ? 0.742 13.915 62.594 1.00 5.43 62 LEU D C 1
ATOM 5056 O O . LEU D 1 65 ? -0.325 14.396 62.216 1.00 6.34 62 LEU D O 1
ATOM 5072 N N . ASP D 1 66 ? 0.893 13.311 63.771 1.00 5.46 63 ASP D N 1
ATOM 5073 C CA . ASP D 1 66 ? -0.223 13.057 64.700 1.00 5.45 63 ASP D CA 1
ATOM 5074 C C . ASP D 1 66 ? -0.491 14.279 65.590 1.00 5.97 63 ASP D C 1
ATOM 5075 O O . ASP D 1 66 ? -0.278 14.259 66.807 1.00 7.47 63 ASP D O 1
ATOM 5084 N N . SER D 1 67 ? -1.003 15.324 64.974 1.00 7.23 64 SER D N 1
ATOM 5085 C CA A SER D 1 67 ? -1.217 16.602 65.643 0.45 7.93 64 SER D CA 1
ATOM 5086 C CA B SER D 1 67 ? -1.167 16.582 65.680 0.55 7.95 64 SER D CA 1
ATOM 5087 C C . SER D 1 67 ? -2.250 16.577 66.752 1.00 7.55 64 SER D C 1
ATOM 5088 O O . SER D 1 67 ? -2.186 17.408 67.654 1.00 8.74 64 SER D O 1
ATOM 5103 N N . ASN D 1 68 ? -3.214 15.660 66.685 1.00 7.59 65 ASN D N 1
ATOM 5104 C CA . ASN D 1 68 ? -4.202 15.550 67.760 1.00 7.17 65 ASN D CA 1
ATOM 5105 C C . ASN D 1 68 ? -3.835 14.486 68.809 1.00 6.66 65 ASN D C 1
ATOM 5106 O O . ASN D 1 68 ? -4.622 14.181 69.685 1.00 9.15 65 ASN D O 1
ATOM 5117 N N . ARG D 1 69 ? -2.661 13.880 68.677 1.00 7.13 66 ARG D N 1
ATOM 5118 C CA . ARG D 1 69 ? -2.133 12.968 69.685 1.00 7.30 66 ARG D CA 1
ATOM 5119 C C . ARG D 1 69 ? -3.112 11.846 70.024 1.00 6.85 66 ARG D C 1
ATOM 5120 O O . ARG D 1 69 ? -3.446 11.604 71.184 1.00 8.86 66 ARG D O 1
ATOM 5141 N N . ASP D 1 70 ? -3.558 11.139 69.003 1.00 6.75 67 ASP D N 1
ATOM 5142 C CA . ASP D 1 70 ? -4.385 9.948 69.216 1.00 5.86 67 ASP D CA 1
ATOM 5143 C C . ASP D 1 70 ? -3.709 8.681 68.700 1.00 5.29 67 ASP D C 1
ATOM 5144 O O . ASP D 1 70 ? -4.340 7.643 68.666 1.00 5.95 67 ASP D O 1
ATOM 5153 N N . ASN D 1 71 ? -2.444 8.797 68.312 1.00 5.13 68 ASN D N 1
ATOM 5154 C CA . ASN D 1 71 ? -1.646 7.661 67.863 1.00 5.75 68 ASN D CA 1
ATOM 5155 C C . ASN D 1 71 ? -2.165 7.109 66.533 1.00 5.16 68 ASN D C 1
ATOM 5156 O O . ASN D 1 71 ? -1.978 5.944 66.227 1.00 6.39 68 ASN D O 1
ATOM 5167 N N . GLU D 1 72 ? -2.745 8.000 65.729 1.00 6.04 69 GLU D N 1
ATOM 5168 C CA . GLU D 1 72 ? -3.207 7.681 64.390 1.00 5.10 69 GLU D CA 1
ATOM 5169 C C . GLU D 1 72 ? -2.980 8.885 63.507 1.00 4.64 69 GLU D C 1
ATOM 5170 O O . GLU D 1 72 ? -2.876 10.023 63.991 1.00 5.16 69 GLU D O 1
ATOM 5182 N N . VAL D 1 73 ? -2.977 8.636 62.203 1.00 5.15 70 VAL D N 1
ATOM 5183 C CA . VAL D 1 73 ? -3.005 9.713 61.213 1.00 4.51 70 VAL D CA 1
ATOM 5184 C C . VAL D 1 73 ? -4.356 9.677 60.500 1.00 5.02 70 VAL D C 1
ATOM 5185 O O . VAL D 1 73 ? -4.660 8.728 59.789 1.00 5.68 70 VAL D O 1
ATOM 5198 N N . ASP D 1 74 ? -5.170 10.708 60.713 1.00 5.31 71 ASP D N 1
ATOM 5199 C CA . ASP D 1 74 ? -6.487 10.792 60.097 1.00 5.99 71 ASP D CA 1
ATOM 5200 C C . ASP D 1 74 ? -6.379 11.509 58.767 1.00 5.85 71 ASP D C 1
ATOM 5201 O O . ASP D 1 74 ? -5.288 11.927 58.368 1.00 6.55 71 ASP D O 1
ATOM 5210 N N . PHE D 1 75 ? -7.495 11.659 58.062 1.00 5.33 72 PHE D N 1
ATOM 5211 C CA . PHE D 1 75 ? -7.433 12.186 56.711 1.00 5.93 72 PHE D CA 1
ATOM 5212 C C . PHE D 1 75 ? -6.897 13.622 56.677 1.00 6.01 72 PHE D C 1
ATOM 5213 O O . PHE D 1 75 ? -6.111 13.980 55.805 1.00 6.97 72 PHE D O 1
ATOM 5230 N N . GLN D 1 76 ? -7.286 14.435 57.654 1.00 5.94 73 GLN D N 1
ATOM 5231 C CA . GLN D 1 76 ? -6.848 15.833 57.715 1.00 6.08 73 GLN D CA 1
ATOM 5232 C C . GLN D 1 76 ? -5.349 15.885 57.929 1.00 5.91 73 GLN D C 1
ATOM 5233 O O . GLN D 1 76 ? -4.634 16.652 57.289 1.00 5.83 73 GLN D O 1
ATOM 5247 N N . GLU D 1 77 ? -4.869 15.051 58.842 1.00 5.49 74 GLU D N 1
ATOM 5248 C CA . GLU D 1 77 ? -3.438 15.001 59.149 1.00 5.56 74 GLU D CA 1
ATOM 5249 C C . GLU D 1 77 ? -2.620 14.535 57.951 1.00 5.54 74 GLU D C 1
ATOM 5250 O O . GLU D 1 77 ? -1.531 15.015 57.684 1.00 6.24 74 GLU D O 1
ATOM 5262 N N . TYR D 1 78 ? -3.172 13.573 57.229 1.00 6.12 75 TYR D N 1
ATOM 5263 C CA . TYR D 1 78 ? -2.583 13.110 55.980 1.00 5.61 75 TYR D CA 1
ATOM 5264 C C . TYR D 1 78 ? -2.546 14.208 54.908 1.00 5.22 75 TYR D C 1
ATOM 5265 O O . TYR D 1 78 ? -1.567 14.323 54.175 1.00 7.31 75 TYR D O 1
ATOM 5283 N N . CYS D 1 79 ? -3.594 15.024 54.827 1.00 5.89 76 CYS D N 1
ATOM 5284 C CA . CYS D 1 79 ? -3.582 16.131 53.868 1.00 7.38 76 CYS D CA 1
ATOM 5285 C C . CYS D 1 79 ? -2.556 17.193 54.247 1.00 7.37 76 CYS D C 1
ATOM 5286 O O . CYS D 1 79 ? -1.959 17.788 53.379 1.00 7.28 76 CYS D O 1
ATOM 5294 N N . VAL D 1 80 ? -2.378 17.446 55.545 1.00 6.89 77 VAL D N 1
ATOM 5295 C CA . VAL D 1 80 ? -1.309 18.339 55.981 1.00 6.97 77 VAL D CA 1
ATOM 5296 C C . VAL D 1 80 ? 0.033 17.792 55.500 1.00 6.80 77 VAL D C 1
ATOM 5297 O O . VAL D 1 80 ? 0.874 18.542 54.979 1.00 7.52 77 VAL D O 1
ATOM 5310 N N . PHE D 1 81 ? 0.251 16.495 55.682 1.00 6.64 78 PHE D N 1
ATOM 5311 C CA . PHE D 1 81 ? 1.470 15.871 55.182 1.00 6.28 78 PHE D CA 1
ATOM 5312 C C . PHE D 1 81 ? 1.639 16.063 53.664 1.00 6.63 78 PHE D C 1
ATOM 5313 O O . PHE D 1 81 ? 2.704 16.482 53.195 1.00 8.52 78 PHE D O 1
ATOM 5330 N N . LEU D 1 82 ? 0.618 15.720 52.879 1.00 6.56 79 LEU D N 1
ATOM 5331 C CA . LEU D 1 82 ? 0.757 15.824 51.421 1.00 7.94 79 LEU D CA 1
ATOM 5332 C C . LEU D 1 82 ? 1.003 17.270 51.009 1.00 8.84 79 LEU D C 1
ATOM 5333 O O . LEU D 1 82 ? 1.799 17.537 50.104 1.00 9.97 79 LEU D O 1
ATOM 5349 N N . SER D 1 83 ? 0.306 18.205 51.650 1.00 7.91 80 SER D N 1
ATOM 5350 C CA . SER D 1 83 ? 0.545 19.617 51.375 1.00 9.09 80 SER D CA 1
ATOM 5351 C C . SER D 1 83 ? 1.965 20.057 51.679 1.00 9.56 80 SER D C 1
ATOM 5352 O O . SER D 1 83 ? 2.475 20.991 51.078 1.00 12.73 80 SER D O 1
ATOM 5360 N N . SER D 1 84 ? 2.594 19.416 52.648 1.00 9.63 81 SER D N 1
ATOM 5361 C CA . SER D 1 84 ? 3.936 19.792 53.043 1.00 9.96 81 SER D CA 1
ATOM 5362 C C . SER D 1 84 ? 5.008 19.230 52.132 1.00 10.16 81 SER D C 1
ATOM 5363 O O . SER D 1 84 ? 6.068 19.823 52.018 1.00 15.61 81 SER D O 1
ATOM 5371 N N . ILE D 1 85 ? 4.738 18.105 51.485 1.00 11.17 82 ILE D N 1
ATOM 5372 C CA . ILE D 1 85 ? 5.731 17.485 50.618 1.00 13.45 82 ILE D CA 1
ATOM 5373 C C . ILE D 1 85 ? 5.539 17.760 49.141 1.00 14.76 82 ILE D C 1
ATOM 5374 O O . ILE D 1 85 ? 6.455 17.506 48.363 1.00 16.91 82 ILE D O 1
ATOM 5390 N N . ALA D 1 86 ? 4.360 18.248 48.764 1.00 16.80 83 ALA D N 1
ATOM 5391 C CA . ALA D 1 86 ? 3.940 18.293 47.361 1.00 22.72 83 ALA D CA 1
ATOM 5392 C C . ALA D 1 86 ? 4.966 18.919 46.422 1.00 29.28 83 ALA D C 1
ATOM 5393 O O . ALA D 1 86 ? 5.332 18.332 45.394 1.00 32.52 83 ALA D O 1
ATOM 5400 N N . MET D 1 87 ? 5.425 20.111 46.772 1.00 31.26 84 MET D N 1
ATOM 5401 C CA . MET D 1 87 ? 6.451 20.783 45.983 1.00 37.82 84 MET D CA 1
ATOM 5402 C C . MET D 1 87 ? 7.642 21.166 46.843 1.00 41.08 84 MET D C 1
ATOM 5403 O O . MET D 1 87 ? 8.785 21.019 46.421 1.00 43.47 84 MET D O 1
ATOM 5417 N N . ASP E 2 10 ? -9.232 19.549 9.922 0.70 38.63 1902 ASP Q N 1
ATOM 5418 C CA . ASP E 2 10 ? -8.205 19.520 8.889 0.70 40.20 1902 ASP Q CA 1
ATOM 5419 C C . ASP E 2 10 ? -8.845 19.320 7.531 0.70 37.66 1902 ASP Q C 1
ATOM 5420 O O . ASP E 2 10 ? -9.807 18.552 7.410 0.70 37.32 1902 ASP Q O 1
ATOM 5428 N N . ALA E 2 11 ? -8.281 20.004 6.529 0.93 34.45 1903 ALA Q N 1
ATOM 5429 C CA . ALA E 2 11 ? -9.019 20.412 5.338 0.93 30.06 1903 ALA Q CA 1
ATOM 5430 C C . ALA E 2 11 ? -9.943 19.329 4.887 0.93 27.25 1903 ALA Q C 1
ATOM 5431 O O . ALA E 2 11 ? -9.598 18.153 4.888 0.93 27.35 1903 ALA Q O 1
ATOM 5438 N N . THR E 2 12 ? -11.125 19.790 4.523 0.96 23.59 1904 THR Q N 1
ATOM 5439 C CA . THR E 2 12 ? -12.323 19.002 4.332 0.96 22.74 1904 THR Q CA 1
ATOM 5440 C C . THR E 2 12 ? -12.113 18.006 3.199 0.96 18.52 1904 THR Q C 1
ATOM 5441 O O . THR E 2 12 ? -12.360 16.800 3.348 0.96 13.26 1904 THR Q O 1
ATOM 5452 N N . GLU E 2 13 ? -11.629 18.530 2.077 0.80 18.55 1905 GLU Q N 1
ATOM 5453 C CA . GLU E 2 13 ? -11.309 17.721 0.914 0.80 16.89 1905 GLU Q CA 1
ATOM 5454 C C . GLU E 2 13 ? -10.276 16.645 1.244 0.80 12.72 1905 GLU Q C 1
ATOM 5455 O O . GLU E 2 13 ? -10.447 15.489 0.812 0.80 9.54 1905 GLU Q O 1
ATOM 5467 N N . THR E 2 14 ? -9.236 17.002 2.016 0.92 15.60 1906 THR Q N 1
ATOM 5468 C CA . THR E 2 14 ? -8.263 15.988 2.424 0.92 15.16 1906 THR Q CA 1
ATOM 5469 C C . THR E 2 14 ? -8.813 15.028 3.482 0.92 10.31 1906 THR Q C 1
ATOM 5470 O O . THR E 2 14 ? -8.629 13.866 3.294 0.92 11.16 1906 THR Q O 1
ATOM 5481 N N . ALA E 2 15 ? -9.530 15.458 4.524 0.90 9.75 1907 ALA Q N 1
ATOM 5482 C CA . ALA E 2 15 ? -10.119 14.445 5.432 0.90 9.35 1907 ALA Q CA 1
ATOM 5483 C C . ALA E 2 15 ? -11.025 13.464 4.690 0.90 7.27 1907 ALA Q C 1
ATOM 5484 O O . ALA E 2 15 ? -10.984 12.259 4.941 0.90 7.07 1907 ALA Q O 1
ATOM 5491 N N . ASP E 2 16 ? -11.849 13.973 3.780 0.91 6.30 1908 ASP Q N 1
ATOM 5492 C CA . ASP E 2 16 ? -12.803 13.100 3.105 0.91 7.31 1908 ASP Q CA 1
ATOM 5493 C C . ASP E 2 16 ? -12.050 12.101 2.227 0.91 8.36 1908 ASP Q C 1
ATOM 5494 O O . ASP E 2 16 ? -12.398 10.918 2.182 0.91 7.93 1908 ASP Q O 1
ATOM 5503 N N . ALA E 2 17 ? -11.032 12.574 1.506 1.00 9.57 1909 ALA Q N 1
ATOM 5504 C CA . ALA E 2 17 ? -10.208 11.675 0.692 1.00 8.00 1909 ALA Q CA 1
ATOM 5505 C C . ALA E 2 17 ? -9.505 10.626 1.588 1.00 7.40 1909 ALA Q C 1
ATOM 5506 O O . ALA E 2 17 ? -9.484 9.438 1.286 1.00 7.86 1909 ALA Q O 1
ATOM 5513 N N . MET E 2 18 ? -8.930 11.067 2.712 1.00 6.97 1910 MET Q N 1
ATOM 5514 C CA . MET E 2 18 ? -8.204 10.162 3.596 0.98 5.65 1910 MET Q CA 1
ATOM 5515 C C . MET E 2 18 ? -9.141 9.113 4.176 1.00 7.40 1910 MET Q C 1
ATOM 5516 O O . MET E 2 18 ? -8.789 7.946 4.277 1.00 7.29 1910 MET Q O 1
ATOM 5530 N N . ASN E 2 19 ? -10.350 9.530 4.550 1.00 6.56 1911 ASN Q N 1
ATOM 5531 C CA . ASN E 2 19 ? -11.328 8.579 5.046 1.00 6.55 1911 ASN Q CA 1
ATOM 5532 C C . ASN E 2 19 ? -11.704 7.548 3.991 1.00 6.60 1911 ASN Q C 1
ATOM 5533 O O . ASN E 2 19 ? -11.819 6.375 4.314 1.00 7.55 1911 ASN Q O 1
ATOM 5544 N N . ARG E 2 20 ? -11.882 7.959 2.741 1.00 7.54 1912 ARG Q N 1
ATOM 5545 C CA . ARG E 2 20 ? -12.142 6.975 1.683 1.00 7.20 1912 ARG Q CA 1
ATOM 55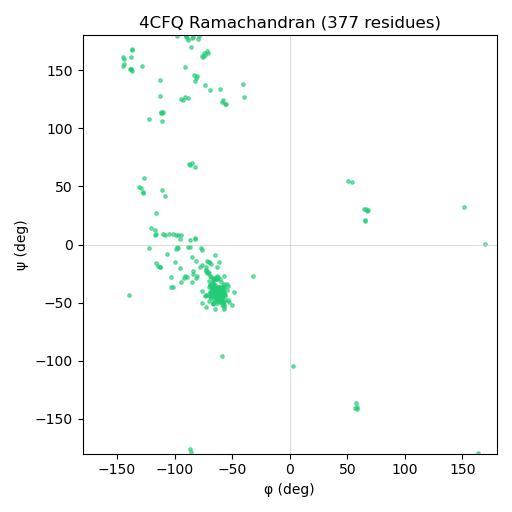46 C C . ARG E 2 20 ? -10.974 6.002 1.527 1.00 6.21 1912 ARG Q C 1
ATOM 5547 O O . ARG E 2 20 ? -11.185 4.795 1.348 1.00 8.58 1912 ARG Q O 1
ATOM 5568 N N . GLU E 2 21 ? -9.753 6.517 1.622 1.00 7.51 1913 GLU Q N 1
ATOM 5569 C CA . GLU E 2 21 ? -8.574 5.665 1.488 1.00 7.14 1913 GLU Q CA 1
ATOM 5570 C C . GLU E 2 21 ? -8.482 4.652 2.634 1.00 6.78 1913 GLU Q C 1
ATOM 5571 O O . GLU E 2 21 ? -8.177 3.469 2.434 1.00 9.03 1913 GLU Q O 1
ATOM 5583 N N . VAL E 2 22 ? -8.800 5.095 3.838 1.00 6.78 1914 VAL Q N 1
ATOM 5584 C CA . VAL E 2 22 ? -8.741 4.208 4.989 1.00 8.23 1914 VAL Q CA 1
ATOM 5585 C C . VAL E 2 22 ? -9.841 3.161 4.909 1.00 9.92 1914 VAL Q C 1
ATOM 5586 O O . VAL E 2 22 ? -9.611 1.979 5.124 1.00 11.00 1914 VAL Q O 1
ATOM 5599 N N . SER E 2 23 ? -11.036 3.588 4.560 1.00 8.91 1915 SER Q N 1
ATOM 5600 C CA . SER E 2 23 ? -12.122 2.630 4.400 1.00 9.86 1915 SER Q CA 1
ATOM 5601 C C . SER E 2 23 ? -11.801 1.585 3.366 1.00 12.36 1915 SER Q C 1
ATOM 5602 O O . SER E 2 23 ? -12.120 0.407 3.533 1.00 15.26 1915 SER Q O 1
ATOM 5610 N N . SER E 2 24 ? -11.216 2.019 2.265 1.00 11.92 1916 SER Q N 1
ATOM 5611 C CA . SER E 2 24 ? -10.868 1.085 1.219 1.00 13.66 1916 SER Q CA 1
ATOM 5612 C C . SER E 2 24 ? -9.872 0.040 1.719 1.00 14.45 1916 SER Q C 1
ATOM 5613 O O . SER E 2 24 ? -10.046 -1.169 1.476 1.00 15.90 1916 SER Q O 1
ATOM 5621 N N . LEU E 2 25 ? -8.822 0.493 2.398 1.00 12.69 1917 LEU Q N 1
ATOM 5622 C CA . LEU E 2 25 ? -7.803 -0.422 2.854 1.00 12.78 1917 LEU Q CA 1
ATOM 5623 C C . LEU E 2 25 ? -8.369 -1.362 3.924 1.00 14.84 1917 LEU Q C 1
ATOM 5624 O O . LEU E 2 25 ? -8.057 -2.555 3.917 1.00 17.86 1917 LEU Q O 1
ATOM 5640 N N . LYS E 2 26 ? -9.226 -0.842 4.801 1.00 15.07 1918 LYS Q N 1
ATOM 5641 C CA . LYS E 2 26 ? -9.879 -1.673 5.818 1.00 17.00 1918 LYS Q CA 1
ATOM 5642 C C . LYS E 2 26 ? -10.753 -2.759 5.203 1.00 20.53 1918 LYS Q C 1
ATOM 5643 O O . LYS E 2 26 ? -10.803 -3.897 5.703 1.00 24.39 1918 LYS Q O 1
ATOM 5662 N N . ASN E 2 27 ? -11.460 -2.414 4.134 1.00 23.18 1919 ASN Q N 1
ATOM 5663 C CA . ASN E 2 27 ? -12.342 -3.372 3.484 1.00 24.04 1919 ASN Q CA 1
ATOM 5664 C C . ASN E 2 27 ? -11.517 -4.514 2.936 1.00 22.80 1919 ASN Q C 1
ATOM 5665 O O . ASN E 2 27 ? -11.923 -5.674 2.992 1.00 23.97 1919 ASN Q O 1
ATOM 5676 N N . LYS E 2 28 ? -10.350 -4.187 2.399 1.00 22.64 1920 LYS Q N 1
ATOM 5677 C CA . LYS E 2 28 ? -9.462 -5.208 1.861 1.00 23.93 1920 LYS Q CA 1
ATOM 5678 C C . LYS E 2 28 ? -8.935 -6.098 2.970 1.00 25.96 1920 LYS Q C 1
ATOM 5679 O O . LYS E 2 28 ? -8.886 -7.320 2.827 1.00 26.36 1920 LYS Q O 1
ATOM 5698 N N . LEU E 2 29 ? -8.545 -5.484 4.081 1.00 25.05 1921 LEU Q N 1
ATOM 5699 C CA . LEU E 2 29 ? -7.911 -6.217 5.167 1.00 28.10 1921 LEU Q CA 1
ATOM 5700 C C . LEU E 2 29 ? -8.807 -7.295 5.759 1.00 33.55 1921 LEU Q C 1
ATOM 5701 O O . LEU E 2 29 ? -8.335 -8.169 6.479 1.00 35.18 1921 LEU Q O 1
ATOM 5717 N N . ARG E 2 30 ? -10.096 -7.243 5.461 1.00 37.12 1922 ARG Q N 1
ATOM 5718 C CA . ARG E 2 30 ? -10.986 -8.303 5.903 1.00 38.58 1922 ARG Q CA 1
ATOM 5719 C C . ARG E 2 30 ? -10.523 -9.656 5.351 1.00 41.41 1922 ARG Q C 1
ATOM 5720 O O . ARG E 2 30 ? -10.583 -10.666 6.050 1.00 44.12 1922 ARG Q O 1
ATOM 5741 N N . ARG E 2 31 ? -10.040 -9.666 4.111 1.00 40.40 1923 ARG Q N 1
ATOM 5742 C CA . ARG E 2 31 ? -9.742 -10.918 3.419 1.00 39.67 1923 ARG Q CA 1
ATOM 5743 C C . ARG E 2 31 ? -8.444 -10.899 2.581 1.00 37.30 1923 ARG Q C 1
ATOM 5744 O O . ARG E 2 31 ? -7.645 -11.849 2.615 1.00 35.68 1923 ARG Q O 1
ATOM 5765 N N . GLY E 2 32 ? -8.230 -9.812 1.846 1.00 36.61 1924 GLY Q N 1
ATOM 5766 C CA . GLY E 2 32 ? -7.255 -9.801 0.769 1.00 36.12 1924 GLY Q CA 1
ATOM 5767 C C . GLY E 2 32 ? -5.791 -9.520 1.076 1.00 33.73 1924 GLY Q C 1
ATOM 5768 O O . GLY E 2 32 ? -4.959 -9.710 0.190 1.00 33.51 1924 GLY Q O 1
ATOM 5772 N N . ASP E 2 33 ? -5.466 -9.069 2.290 1.00 31.18 1925 ASP Q N 1
ATOM 5773 C CA . ASP E 2 33 ? -4.077 -8.739 2.649 1.00 31.39 1925 ASP Q CA 1
ATOM 5774 C C . ASP E 2 33 ? -3.610 -9.447 3.925 1.00 31.85 1925 ASP Q C 1
ATOM 5775 O O . ASP E 2 33 ? -3.166 -8.832 4.899 1.00 31.84 1925 ASP Q O 1
ATOM 5784 N N . LEU E 2 34 ? -3.703 -10.763 3.863 1.00 31.55 1926 LEU Q N 1
ATOM 5785 C CA . LEU E 2 34 ? -3.030 -11.709 4.746 1.00 30.07 1926 LEU Q CA 1
ATOM 5786 C C . LEU E 2 34 ? -1.643 -11.404 5.363 1.00 26.97 1926 LEU Q C 1
ATOM 5787 O O . LEU E 2 34 ? -1.340 -11.960 6.420 1.00 25.30 1926 LEU Q O 1
ATOM 5803 N N . PRO E 2 35 ? -0.778 -10.570 4.734 1.00 25.34 1927 PRO Q N 1
ATOM 5804 C CA . PRO E 2 35 ? 0.403 -10.267 5.568 1.00 23.78 1927 PRO Q CA 1
ATOM 5805 C C . PRO E 2 35 ? -0.019 -9.537 6.831 1.00 24.28 1927 PRO Q C 1
ATOM 5806 O O . PRO E 2 35 ? 0.642 -9.661 7.862 1.00 24.24 1927 PRO Q O 1
ATOM 5817 N N . PHE E 2 36 ? -1.112 -8.785 6.702 1.00 26.48 1928 PHE Q N 1
ATOM 5818 C CA . PHE E 2 36 ? -1.808 -8.112 7.790 1.00 30.75 1928 PHE Q CA 1
ATOM 5819 C C . PHE E 2 36 ? -0.842 -7.332 8.664 1.00 33.80 1928 PHE Q C 1
ATOM 5820 O O . PHE E 2 36 ? -0.480 -6.194 8.316 1.00 35.22 1928 PHE Q O 1
ATOM 5837 N N . ASP F 2 10 ? -13.596 25.678 53.860 0.64 20.75 1902 ASP R N 1
ATOM 5838 C CA . ASP F 2 10 ? -12.442 26.572 53.859 0.64 22.17 1902 ASP R CA 1
ATOM 5839 C C . ASP F 2 10 ? -12.433 27.504 55.056 0.64 22.49 1902 ASP R C 1
ATOM 5840 O O . ASP F 2 10 ? -11.521 28.333 55.182 0.64 20.94 1902 ASP R O 1
ATOM 5848 N N . ALA F 2 11 ? -13.442 27.352 55.915 0.93 21.75 1903 ALA R N 1
ATOM 5849 C CA . ALA F 2 11 ? -13.818 28.353 56.912 0.93 25.59 1903 ALA R CA 1
ATOM 5850 C C . ALA F 2 11 ? -12.588 28.969 57.512 0.93 27.94 1903 ALA R C 1
ATOM 5851 O O . ALA F 2 11 ? -11.715 28.241 57.990 0.93 32.88 1903 ALA R O 1
ATOM 5858 N N . THR F 2 12 ? -12.524 30.300 57.492 0.88 24.57 1904 THR R N 1
ATOM 5859 C CA . THR F 2 12 ? -11.254 31.006 57.636 0.88 21.62 1904 THR R CA 1
ATOM 5860 C C . THR F 2 12 ? -10.469 30.457 58.806 0.88 19.74 1904 THR R C 1
ATOM 5861 O O . THR F 2 12 ? -9.266 30.290 58.707 0.88 14.10 1904 THR R O 1
ATOM 5872 N N . GLU F 2 13 ? -11.176 30.168 59.895 1.00 21.58 1905 GLU R N 1
ATOM 5873 C CA . GLU F 2 13 ? -10.531 29.644 61.087 1.00 23.68 1905 GLU R CA 1
ATOM 5874 C C . GLU F 2 13 ? -9.823 28.338 60.772 1.00 23.32 1905 GLU R C 1
ATOM 5875 O O . GLU F 2 13 ? -8.684 28.127 61.219 1.00 26.57 1905 GLU R O 1
ATOM 5887 N N . THR F 2 14 ? -10.483 27.466 60.003 0.90 18.92 1906 THR R N 1
ATOM 5888 C CA . THR F 2 14 ? -9.833 26.221 59.630 0.90 17.41 1906 THR R CA 1
ATOM 5889 C C . THR F 2 14 ? -8.775 26.414 58.530 0.90 11.92 1906 THR R C 1
ATOM 5890 O O . THR F 2 14 ? -7.748 25.868 58.697 0.90 10.58 1906 THR R O 1
ATOM 5901 N N . ALA F 2 15 ? -8.946 27.228 57.486 0.81 9.07 1907 ALA R N 1
ATOM 5902 C CA . ALA F 2 15 ? -7.792 27.450 56.576 0.81 10.38 1907 ALA R CA 1
ATOM 5903 C C . ALA F 2 15 ? -6.567 27.984 57.332 0.81 6.97 1907 ALA R C 1
ATOM 5904 O O . ALA F 2 15 ? -5.433 27.606 57.082 0.81 5.63 1907 ALA R O 1
ATOM 5911 N N . ASP F 2 16 ? -6.801 28.918 58.236 0.78 5.09 1908 ASP R N 1
ATOM 5912 C CA . ASP F 2 16 ? -5.673 29.547 58.910 0.78 5.70 1908 ASP R CA 1
ATOM 5913 C C . ASP F 2 16 ? -4.945 28.531 59.797 0.78 6.09 1908 ASP R C 1
ATOM 5914 O O . ASP F 2 16 ? -3.712 28.498 59.833 0.78 5.31 1908 ASP R O 1
ATOM 5923 N N . ALA F 2 17 ? -5.698 27.690 60.487 1.00 8.55 1909 ALA R N 1
ATOM 5924 C CA . ALA F 2 17 ? -5.098 26.651 61.315 1.00 8.18 1909 ALA R CA 1
ATOM 5925 C C . ALA F 2 17 ? -4.331 25.648 60.437 1.00 6.63 1909 ALA R C 1
ATOM 5926 O O . ALA F 2 17 ? -3.224 25.261 60.758 1.00 7.70 1909 ALA R O 1
ATOM 5933 N N . MET F 2 18 ? -4.917 25.241 59.307 0.82 4.55 1910 MET R N 1
ATOM 5934 C CA . MET F 2 18 ? -4.283 24.261 58.442 0.82 5.64 1910 MET R CA 1
ATOM 5935 C C . MET F 2 18 ? -3.010 24.837 57.859 0.82 5.51 1910 MET R C 1
ATOM 5936 O O . MET F 2 18 ? -1.999 24.140 57.768 0.82 4.58 1910 MET R O 1
ATOM 5950 N N . ASN F 2 19 ? -3.037 26.128 57.490 1.00 6.00 1911 ASN R N 1
ATOM 5951 C CA . ASN F 2 19 ? -1.809 26.739 56.986 1.00 6.88 1911 ASN R CA 1
ATOM 5952 C C . ASN F 2 19 ? -0.717 26.781 58.052 1.00 7.91 1911 ASN R C 1
ATOM 5953 O O . ASN F 2 19 ? 0.434 26.521 57.754 1.00 7.73 1911 ASN R O 1
ATOM 5964 N N . ARG F 2 20 ? -1.073 27.082 59.299 1.00 7.74 1912 ARG R N 1
ATOM 5965 C CA . ARG F 2 20 ? -0.060 27.027 60.356 1.00 6.99 1912 ARG R CA 1
ATOM 5966 C C . ARG F 2 20 ? 0.506 25.627 60.502 1.00 8.29 1912 ARG R C 1
ATOM 5967 O O . ARG F 2 20 ? 1.706 25.464 60.685 1.00 9.09 1912 ARG R O 1
ATOM 5988 N N . GLU F 2 21 ? -0.356 24.620 60.431 1.00 8.29 1913 GLU R N 1
ATOM 5989 C CA . GLU F 2 21 ? 0.077 23.232 60.589 1.00 7.54 1913 GLU R CA 1
ATOM 5990 C C . GLU F 2 21 ? 1.020 22.832 59.452 1.00 8.07 1913 GLU R C 1
ATOM 5991 O O . GLU F 2 21 ? 2.040 22.164 59.670 1.00 9.40 1913 GLU R O 1
ATOM 6003 N N . VAL F 2 22 ? 0.688 23.238 58.229 1.00 7.41 1914 VAL R N 1
ATOM 6004 C CA . VAL F 2 22 ? 1.511 22.887 57.073 1.00 7.74 1914 VAL R CA 1
ATOM 6005 C C . VAL F 2 22 ? 2.852 23.631 57.159 1.00 10.28 1914 VAL R C 1
ATOM 6006 O O . VAL F 2 22 ? 3.895 23.040 56.932 1.00 11.77 1914 VAL R O 1
ATOM 6019 N N . SER F 2 23 ? 2.824 24.914 57.499 1.00 10.19 1915 SER R N 1
ATOM 6020 C CA . SER F 2 23 ? 4.059 25.664 57.648 1.00 11.69 1915 SER R CA 1
ATOM 6021 C C . SER F 2 23 ? 4.957 25.042 58.705 1.00 13.35 1915 SER R C 1
ATOM 6022 O O . SER F 2 23 ? 6.180 24.976 58.553 1.00 15.14 1915 SER R O 1
ATOM 6030 N N . SER F 2 24 ? 4.353 24.603 59.798 1.00 13.36 1916 SER R N 1
ATOM 6031 C CA . SER F 2 24 ? 5.130 23.983 60.850 1.00 14.76 1916 SER R CA 1
ATOM 6032 C C . SER F 2 24 ? 5.803 22.711 60.353 1.00 15.43 1916 SER R C 1
ATOM 6033 O O . SER F 2 24 ? 7.003 22.504 60.582 1.00 16.81 1916 SER R O 1
ATOM 6041 N N . LEU F 2 25 ? 5.039 21.847 59.691 1.00 14.24 1917 LEU R N 1
ATOM 6042 C CA . LEU F 2 25 ? 5.587 20.591 59.230 1.00 14.08 1917 LEU R CA 1
ATOM 6043 C C . LEU F 2 25 ? 6.666 20.822 58.168 1.00 16.85 1917 LEU R C 1
ATOM 6044 O O . LEU F 2 25 ? 7.687 20.134 58.182 1.00 17.91 1917 LEU R O 1
ATOM 6060 N N . LYS F 2 26 ? 6.462 21.773 57.259 1.00 16.49 1918 LYS R N 1
ATOM 6061 C CA . LYS F 2 26 ? 7.475 22.094 56.253 1.00 19.08 1918 LYS R CA 1
ATOM 6062 C C . LYS F 2 26 ? 8.764 22.546 56.884 1.00 21.50 1918 LYS R C 1
ATOM 6063 O O . LYS F 2 26 ? 9.850 22.144 56.459 1.00 24.38 1918 LYS R O 1
ATOM 6082 N N . ASN F 2 27 ? 8.651 23.404 57.889 1.00 24.24 1919 ASN R N 1
ATOM 6083 C CA . ASN F 2 27 ? 9.840 23.937 58.524 1.00 25.72 1919 ASN R CA 1
ATOM 6084 C C . ASN F 2 27 ? 10.634 22.814 59.149 1.00 25.39 1919 ASN R C 1
ATOM 6085 O O . ASN F 2 27 ? 11.861 22.830 59.119 1.00 26.37 1919 ASN R O 1
ATOM 6096 N N . LYS F 2 28 ? 9.946 21.834 59.728 1.00 24.59 1920 LYS R N 1
ATOM 6097 C CA . LYS F 2 28 ? 10.636 20.681 60.309 1.00 25.79 1920 LYS R CA 1
ATOM 6098 C C . LYS F 2 28 ? 11.301 19.850 59.247 1.00 29.05 1920 LYS R C 1
ATOM 6099 O O . LYS F 2 28 ? 12.322 19.228 59.488 1.00 30.34 1920 LYS R O 1
ATOM 6118 N N . LEU F 2 29 ? 10.691 19.788 58.077 1.00 27.75 1921 LEU R N 1
ATOM 6119 C CA . LEU F 2 29 ? 11.238 18.957 57.030 1.00 30.25 1921 LEU R CA 1
ATOM 6120 C C . LEU F 2 29 ? 12.611 19.472 56.562 1.00 35.09 1921 LEU R C 1
ATOM 6121 O O . LEU F 2 29 ? 13.592 18.728 56.616 1.00 38.22 1921 LEU R O 1
ATOM 6137 N N . ARG F 2 30 ? 12.717 20.733 56.143 1.00 37.22 1922 ARG R N 1
ATOM 6138 C CA . ARG F 2 30 ? 13.987 21.192 55.542 1.00 39.30 1922 ARG R CA 1
ATOM 6139 C C . ARG F 2 30 ? 14.699 22.384 56.195 1.00 41.34 1922 ARG R C 1
ATOM 6140 O O . ARG F 2 30 ? 15.812 22.720 55.796 1.00 42.36 1922 ARG R O 1
ATOM 6161 N N . ARG F 2 31 ? 14.113 22.985 57.230 1.00 41.86 1923 ARG R N 1
ATOM 6162 C CA . ARG F 2 31 ? 14.866 23.931 58.084 1.00 39.78 1923 ARG R CA 1
ATOM 6163 C C . ARG F 2 31 ? 15.320 23.467 59.496 1.00 37.84 1923 ARG R C 1
ATOM 6164 O O . ARG F 2 31 ? 15.860 24.264 60.247 1.00 34.23 1923 ARG R O 1
ATOM 6185 N N . GLY F 2 32 ? 15.200 22.195 59.858 1.00 38.80 1924 GLY R N 1
ATOM 6186 C CA . GLY F 2 32 ? 14.861 21.115 58.957 1.00 40.17 1924 GLY R CA 1
ATOM 6187 C C . GLY F 2 32 ? 15.423 19.800 59.376 1.00 40.47 1924 GLY R C 1
ATOM 6188 O O . GLY F 2 32 ? 15.877 19.011 58.541 1.00 41.45 1924 GLY R O 1
ATOM 6192 N N . ASP F 2 33 ? 15.516 19.634 60.684 1.00 40.81 1925 ASP R N 1
ATOM 6193 C CA . ASP F 2 33 ? 15.397 18.349 61.340 1.00 39.95 1925 ASP R CA 1
ATOM 6194 C C . ASP F 2 33 ? 15.224 17.139 60.430 1.00 39.00 1925 ASP R C 1
ATOM 6195 O O . ASP F 2 33 ? 16.192 16.669 59.801 1.00 37.41 1925 ASP R O 1
ATOM 6204 N N . LEU F 2 34 ? 13.997 16.621 60.368 1.00 38.32 1926 LEU R N 1
ATOM 6205 C CA . LEU F 2 34 ? 13.882 15.165 60.421 1.00 37.99 1926 LEU R CA 1
ATOM 6206 C C . LEU F 2 34 ? 13.395 14.379 59.180 1.00 39.35 1926 LEU R C 1
ATOM 6207 O O . LEU F 2 34 ? 12.334 14.657 58.643 1.00 41.02 1926 LEU R O 1
ATOM 6223 N N . PRO F 2 35 ? 14.186 13.353 58.767 1.00 36.58 1927 PRO R N 1
ATOM 6224 C CA . PRO F 2 35 ? 14.448 12.969 57.374 1.00 34.40 1927 PRO R CA 1
ATOM 6225 C C . PRO F 2 35 ? 13.990 11.598 56.826 1.00 31.51 1927 PRO R C 1
ATOM 6226 O O . PRO F 2 35 ? 14.635 11.123 55.887 1.00 30.27 1927 PRO R O 1
ATOM 6237 N N . PHE F 2 36 ? 12.941 10.969 57.351 1.00 29.47 1928 PHE R N 1
ATOM 6238 C CA . PHE F 2 36 ? 12.356 9.818 56.657 1.00 25.21 1928 PHE R CA 1
ATOM 6239 C C . PHE F 2 36 ? 11.943 10.278 55.248 1.00 24.68 1928 PHE R C 1
ATOM 6240 O O . PHE F 2 36 ? 11.923 9.486 54.301 1.00 26.43 1928 PHE R O 1
ATOM 6257 N N . VAL F 2 37 ? 11.644 11.570 55.115 1.00 23.47 1929 VAL R N 1
ATOM 6258 C CA . VAL F 2 37 ? 11.154 12.137 53.859 1.00 26.73 1929 VAL R CA 1
ATOM 6259 C C . VAL F 2 37 ? 12.173 13.104 53.234 1.00 29.68 1929 VAL R C 1
ATOM 6260 O O . VAL F 2 37 ? 12.849 13.864 53.934 1.00 30.41 1929 VAL R O 1
ATOM 6273 N N . VAL F 2 38 ? 12.256 13.047 51.904 1.00 29.19 1930 VAL R N 1
ATOM 6274 C CA . VAL F 2 38 ? 13.177 13.844 51.103 1.00 31.50 1930 VAL R CA 1
ATOM 6275 C C . VAL F 2 38 ? 12.422 14.947 50.361 1.00 32.95 1930 VAL R C 1
ATOM 6276 O O . VAL F 2 38 ? 11.308 14.733 49.871 1.00 35.36 1930 VAL R O 1
#

Solvent-accessible surface area: 19822 Å² total; per-residue (Å²): 248,34,15,83,0,8,125,5,3,89,41,3,31,66,11,0,75,106,3,0,16,81,73,66,63,125,138,57,0,33,55,51,0,1,83,35,0,4,52,52,14,1,61,86,82,56,100,121,87,93,70,46,11,113,125,32,12,56,24,1,7,22,82,169,48,114,41,0,32,28,29,4,1,0,2,13,0,3,10,4,0,67,136,65,76,243,44,16,83,0,12,116,4,4,83,36,2,23,65,8,1,60,119,4,0,26,94,88,67,66,110,136,58,0,34,105,55,2,2,67,38,1,9,74,137,10,2,64,86,25,53,22,215,183,64,59,97,76,10,12,77,102,1,9,80,37,5,18,74,88,221,51,108,29,0,34,14,46,5,2,0,10,3,2,2,11,4,4,152,97,16,82,0,10,122,4,2,89,40,4,30,68,14,0,60,116,1,0,32,88,80,57,64,109,144,55,0,29,132,40,1,3,82,42,0,8,68,118,11,0,59,87,77,45,103,98,91,105,70,41,10,126,122,34,11,58,20,1,8,23,83,169,49,114,44,0,32,12,28,4,2,0,1,14,0,1,18,5,0,54,115,61,47,183,90,44,0,49,1,11,75,4,4,84,37,2,25,63,9,1,57,124,2,0,26,89,88,66,66,110,135,60,0,35,56,58,2,2,66,28,0,2,69,141,9,1,67,83,36,40,13,195,161,58,58,70,77,13,0,85,101,2,9,84,31,5,18,74,85,222,51,109,29,0,30,14,58,3,2,0,10,2,2,3,14,17,12,140,38,59,62,132,71,2,42,36,7,10,162,59,0,44,52,6,58,102,83,38,187,193,26,2,110,7,79,47,54,51,134,70,2,44,35,9,12,161,60,0,53,55,6,67,54,63,29,214,203,28,104,14,85,3,13,121

Nearest PDB structures (foldseek):
  4cfq-assembly2_B  TM=1.012E+00  e=4.534E-14  Homo sapiens
  3zwh-assembly1_B  TM=9.930E-01  e=4.711E-13  Homo sapiens
  4pe0-assembly1_A  TM=9.559E-01  e=9.702E-09  Bos taurus
  5dkn-assembly1_A  TM=9.527E-01  e=9.107E-09  Bos taurus
  5csi-assembly1_A  TM=9.497E-01  e=1.609E-08  Homo sapiens

Sequence (394 aa):
MASPLLEKALDVMVSTFHKYSGKEGDKFKLNKSELKELLTRELPSFLGTDEAAFQKLMSNLDSNRDNEVDFQEYCVFLSSIAMMSNMASPLEKALDVMVSTFHKYSGKEGDKFKLNKSELKELLTRELPSFLGKRTDEAAFQKLMMSNLDSNRDNEVDFQEYCVFLSSIAMASPLEKALDVMVSTFHKYSGKEGDKFKLNKSELKELLTRELPSFLGTDEAAFQKLMMSNLDSNRDNEVDFQEYCVFLSSIAMMSNEMASPLEKALDVMVSTFHKYSGKEGDKFKLNKSSELKELLTRELPSFLGKRTDEAAFQKLMSNLDSSNRDNEVDFQEYCVFLSSIAMDATETADAMNREVSSLKNKLRRGDLPFDATETADAMNREVSSLKNKLRRGDLPFVV